Protein AF-0000000077568197 (afdb_homodimer)

Secondary structure (DSSP, 8-state):
--GGGGHHHHHHHHHHHTS---HHHHHHHHHHHHHHHHHHHHSSSHHHHHHHHHHHHHHSS---HHHHHHHHHHS--HHHHHHHHHHHHHHHHHHHT-HHHHHHTHHHHHHHHT---HHHHHHHHHHHHHHHHHHHHHHHHHHHHH-HHHHHHHHHHHHHHHHHHHHHHHHHHHTT-S-HHHHHHHHHHHHHHHHHHHHHTHHHHHHHHHHHHS-HHHHHHHHHHHHHHHHHHHHHHHHHHHHHHHHHHHHHHHHHHHHHHHHHHHHHHHHPPP-TT--HHHHHHHHHSGGGTHHHHHHHHHHHHHHHHHHHHHHHHHHHHHHHHTT-/--GGGGHHHHHHHHHHHTS---HHHHHHHHHHHHHHHHHHHHSSSHHHHHHHHHHHHHHSS---HHHHHHHHHHS--HHHHHHHHHHHHHHHHHHHT-HHHHHHTHHHHHHHHT---HHHHHHHHHHHHHHHHHHHHHHHHHHHHH-HHHHHHHHHHHHHHHHHHHHHHHHHHHTT-S-HHHHHHHHHHHHHHHHHHHHHTHHHHHHHHHHHHS-HHHHHHHHHHHHHHHHHHHHHHHHHHHHHHHHHHHHHHHHHHHHHHHHHHHHHHHHPPP-TT--HHHHHHHHHSGGGTHHHHHHHHHHHHHHHHHHHHHHHHHHHHHHHHHT-

Nearest PDB structures (foldseek):
  4zw9-assembly1_A  TM=7.175E-01  e=3.175E-10  Homo sapiens
  7spt-assembly1_A  TM=7.186E-01  e=6.333E-10  Homo sapiens
  9g11-assembly1_A  TM=7.129E-01  e=9.050E-08  Arabidopsis thaliana
  8y66-assembly1_A  TM=7.240E-01  e=1.455E-07  Homo sapiens
  7sp5-assembly1_A  TM=7.700E-01  e=1.350E-05  Serendipita indica

pLDDT: mean 72.35, std 22.43, range [25.39, 97.31]

Organism: Vanilla planifolia (NCBI:txid51239)

Solvent-accessible surface area (backbone atoms only — not comparable to full-atom values): 32296 Å² total; per-residue (Å²): 131,79,67,71,73,51,49,64,58,49,50,54,52,52,54,54,67,63,52,67,74,62,61,57,60,58,45,52,56,47,46,51,51,46,49,47,49,51,42,45,65,70,36,89,46,73,66,56,34,49,47,46,42,42,39,36,38,55,63,52,46,43,60,44,64,66,59,49,36,51,50,41,66,75,57,46,51,73,34,51,42,51,43,44,50,35,39,38,46,46,29,34,47,48,31,58,38,39,53,66,54,55,64,62,42,33,48,58,51,42,41,72,42,62,57,78,51,66,66,59,43,49,52,53,37,31,47,37,19,48,36,28,37,53,26,37,58,50,20,67,62,40,44,82,70,68,25,52,46,61,33,37,49,51,9,28,50,41,26,19,54,18,27,39,49,28,16,50,39,43,44,34,41,76,67,66,75,45,60,57,69,60,33,35,52,49,40,51,49,17,53,32,42,23,38,28,22,29,22,45,5,46,57,54,43,43,54,42,48,33,50,57,59,41,56,79,85,43,24,49,62,51,42,34,51,23,51,47,47,23,50,45,35,39,23,52,47,63,30,39,45,64,60,40,28,72,71,53,32,63,31,44,42,33,39,52,25,15,52,46,21,46,50,43,41,53,46,46,64,63,53,53,70,72,55,66,96,51,51,62,69,56,50,48,45,48,49,55,41,74,52,54,66,45,61,55,43,44,57,48,44,45,47,45,44,43,47,43,42,48,44,42,49,46,45,44,46,50,45,48,53,51,51,59,54,65,75,99,133,79,69,71,73,51,49,65,58,48,49,54,50,51,54,54,69,63,53,66,72,61,61,58,61,58,46,52,54,46,45,51,50,46,50,47,47,49,42,45,67,70,36,89,46,72,67,57,34,50,46,46,41,42,39,36,36,55,62,52,46,41,60,43,63,66,60,49,36,48,50,42,66,74,58,46,52,73,34,51,44,51,44,45,50,34,38,38,45,45,29,33,47,48,32,59,37,38,54,66,54,56,63,62,42,32,48,58,52,41,42,73,43,63,55,80,52,67,66,60,41,49,53,53,37,33,47,37,20,48,37,28,36,54,26,35,58,49,21,67,64,40,44,82,70,69,24,52,46,60,33,36,49,53,9,28,50,41,25,19,52,19,28,39,48,29,16,50,39,43,45,33,41,75,66,66,73,45,60,57,69,60,34,36,52,48,40,51,49,17,53,32,41,24,39,29,23,30,23,4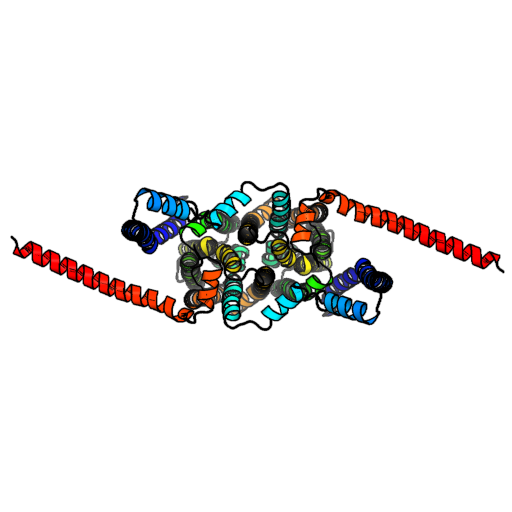6,6,46,56,53,43,42,53,42,49,35,50,57,61,41,54,79,83,43,25,49,61,51,41,35,51,24,52,48,46,23,50,45,35,40,22,51,49,62,29,40,47,63,60,41,27,71,70,54,33,64,31,46,43,32,39,50,26,15,52,46,21,47,50,43,42,53,46,45,64,66,54,52,70,73,55,64,96,52,50,62,68,55,48,47,45,49,48,56,42,74,52,54,67,45,61,56,42,45,56,48,43,45,47,46,43,45,47,43,42,50,44,41,48,46,45,45,47,51,46,49,54,51,50,61,56,65,73,100

Sequence (656 aa):
MLGVGILPSVFVGCALFVIPESPRWLVMQKRVDEARNVLLRVSNSEAEAAERLADIEEATGVSNPEKSVWQELLHPSPSLRRMMITGFGIQCFQQISGIDASVYYSPTIFRGAGIKTDNKILVATVAVGFTKTMFILVAIFLIDRVGRKPLLYVSTIGMTVCLFGLALFLGLLALDLVPSNLGIMMAILAVCGNVAFFSVGLGPVCWVLSSEIFPLRVRAQACAVGALGNRLCSGLIAMSFLSLTKAISVAGTFALFAAIAALSVFFVYSCVPETKGKSLEQIEMIFQSSEWQESAVELGDVEHSVLIENKLSRNHKVISYIGEANHKMLGVGILPSVFVGCALFVIPESPRWLVMQKRVDEARNVLLRVSNSEAEAAERLADIEEATGVSNPEKSVWQELLHPSPSLRRMMITGFGIQCFQQISGIDASVYYSPTIFRGAGIKTDNKILVATVAVGFTKTMFILVAIFLIDRVGRKPLLYVSTIGMTVCLFGLALFLGLLALDLVPSNLGIMMAILAVCGNVAFFSVGLGPVCWVLSSEIFPLRVRAQACAVGALGNRLCSGLIAMSFLSLTKAISVAGTFALFAAIAALSVFFVYSCVPETKGKSLEQIEMIFQSSEWQESAVELGDVEHSVLIENKLSRNHKVISYIGEANHK

Foldseek 3Di:
DVPVVCVVVVVVVVVVVPPPDPCVVVVVVVVLVVVLVVLVVVVPDNVVSVVVCCCCCVVVCPCVLVVVLVVCQVVPDQLVVLLLCLLLVLLLLLQLLCLVVLLPCVLVLLVLLPDDDPVVSVVLSVLLVVLLVVLLVVLVVVCQPPFQLVLQLQLLVQLLVLLLQLLVLSVCSVVVNDDSVVSSVSNSVSSSSNSNSSSNHSPPSSLVQLQQQDDPSNSVVSSVVSVVSNVVSNVVCVVCVVVVCVVQNPSRSSNVSSVSSVVVSVVSLQRPDTRHPHHNVRSSVCSVPPCSVVVSVVVVVVVVVCVVVVVVVVVVVVVVVVVVVVVD/DVPVVCVVVVVVVVVVVPPPDPCVVVVVVVVLVVVLVVLVVVVPDNVVSVVVCCCCCVVVCPCVLVVVLVVCQVVPDQLVVLLLCLLLVLLLLLQLLCLVVLLPCVLVLLVLLPDDDPVVSVVLSVLLVVLLVVLLVVLVVVCQPPFQLVLQLQLLVQLLVLLLQLLVLSVCSVVVNDDSVVSSVSNSVSSSSNSNSSSNHSPPSSLVQLQQQDDPSNSVVSSVVSVVSSVVSNVVCVVCVVVVCVVQNPSRSSNVSSVSSVVVSVVSLQRPDTRHPHHNVRSSVCSVPPCSVVVSVVVVVVVVVCVVVVVVVVVVVVVVVVVVVVVD

InterPro domains:
  IPR003663 Sugar/inositol transporter [PR00171] (94-104)
  IPR003663 Sugar/inositol transporter [PR00171] (188-209)
  IPR003663 Sugar/inositol transporter [PR00171] (211-223)
  IPR005828 Major facilitator, sugar transporter-like [PF00083] (1-287)
  IPR005829 Sugar transporter, conserved site [PS00216] (139-156)
  IPR020846 Major facilitator superfamily domain [PS50850] (1-276)
  IPR036259 MFS transporter superfamily [G3DSA:1.20.1250.20] (1-291)
  IPR036259 MFS transporter superfamily [SSF103473] (4-284)
  IPR050814 Myo-inositol Transporter [PTHR48020] (1-293)

Structure (mmCIF, N/CA/C/O backbone):
data_AF-0000000077568197-model_v1
#
loop_
_entity.id
_entity.type
_entity.pdbx_description
1 polymer 'Major facilitator superfamily (MFS) profile domain-containing protein'
#
loop_
_atom_site.group_PDB
_atom_site.id
_atom_site.type_symbol
_atom_site.label_atom_id
_atom_site.label_alt_id
_atom_site.label_comp_id
_atom_site.label_asym_id
_atom_site.label_entity_id
_atom_site.label_seq_id
_atom_site.pdbx_PDB_ins_code
_atom_site.Cartn_x
_atom_site.Cartn_y
_atom_site.Cartn_z
_atom_site.occupancy
_atom_site.B_iso_or_equiv
_atom_site.auth_seq_id
_atom_site.auth_comp_id
_atom_site.auth_asym_id
_atom_site.auth_atom_id
_atom_site.pdbx_PDB_model_num
ATOM 1 N N . MET A 1 1 ? 19.172 -24.953 12.625 1 25.91 1 MET A N 1
ATOM 2 C CA . MET A 1 1 ? 18.625 -24.531 11.336 1 25.91 1 MET A CA 1
ATOM 3 C C . MET A 1 1 ? 17.922 -23.188 11.453 1 25.91 1 MET A C 1
ATOM 5 O O . MET A 1 1 ? 17.484 -22.625 10.453 1 25.91 1 MET A O 1
ATOM 9 N N . LEU A 1 2 ? 17.516 -22.859 12.719 1 29.73 2 LEU A N 1
ATOM 10 C CA . LEU A 1 2 ? 16.875 -21.734 13.375 1 29.73 2 LEU A CA 1
ATOM 11 C C . LEU A 1 2 ? 17.734 -20.484 13.305 1 29.73 2 LEU A C 1
ATOM 13 O O . LEU A 1 2 ? 17.25 -19.359 13.516 1 29.73 2 LEU A O 1
ATOM 17 N N . GLY A 1 3 ? 19.109 -20.719 13.094 1 31.45 3 GLY A N 1
ATOM 18 C CA . GLY A 1 3 ? 20.125 -19.688 13.266 1 31.45 3 GLY A CA 1
ATOM 19 C C . GLY A 1 3 ? 20.141 -18.672 12.141 1 31.45 3 GLY A C 1
ATOM 20 O O . GLY A 1 3 ? 20.828 -17.656 12.227 1 31.45 3 GLY A O 1
ATOM 21 N N . VAL A 1 4 ? 19.75 -19.141 10.969 1 34.38 4 VAL A N 1
ATOM 22 C CA . VAL A 1 4 ? 19.984 -18.359 9.758 1 34.38 4 VAL A CA 1
ATOM 23 C C . VAL A 1 4 ? 19.062 -17.141 9.758 1 34.38 4 VAL A C 1
ATOM 25 O O . VAL A 1 4 ? 19.188 -16.266 8.898 1 34.38 4 VAL A O 1
ATOM 28 N N . GLY A 1 5 ? 17.969 -17.203 10.508 1 34.5 5 GLY A N 1
ATOM 29 C CA . GLY A 1 5 ? 17.031 -16.109 10.602 1 34.5 5 GLY A CA 1
ATOM 30 C C . GLY A 1 5 ? 17.609 -14.867 11.242 1 34.5 5 GLY A C 1
ATOM 31 O O . GLY A 1 5 ? 16.938 -13.844 11.359 1 34.5 5 GLY A O 1
ATOM 32 N N . ILE A 1 6 ? 18.688 -15.047 12.062 1 35.16 6 ILE A N 1
ATOM 33 C CA . ILE A 1 6 ? 19.312 -14.031 12.898 1 35.16 6 ILE A CA 1
ATOM 34 C C . ILE A 1 6 ? 20.141 -13.086 12.031 1 35.16 6 ILE A C 1
ATOM 36 O O . ILE A 1 6 ? 20.625 -12.055 12.516 1 35.16 6 ILE A O 1
ATOM 40 N N . LEU A 1 7 ? 20.391 -13.438 10.828 1 34.31 7 LEU A N 1
ATOM 41 C CA . LEU A 1 7 ? 21.375 -12.664 10.07 1 34.31 7 LEU A CA 1
ATOM 42 C C . LEU A 1 7 ? 20.812 -11.289 9.711 1 34.31 7 LEU A C 1
ATOM 44 O O . LEU A 1 7 ? 21.516 -10.281 9.867 1 34.31 7 LEU A O 1
ATOM 48 N N . PRO A 1 8 ? 19.641 -11.312 9.242 1 37.66 8 PRO A N 1
ATOM 49 C CA . PRO A 1 8 ? 19.234 -9.969 8.844 1 37.66 8 PRO A CA 1
ATOM 50 C C . PRO A 1 8 ? 19.094 -9.016 10.031 1 37.66 8 PRO A C 1
ATOM 52 O O . PRO A 1 8 ? 19.375 -7.82 9.906 1 37.66 8 PRO A O 1
ATOM 55 N N . SER A 1 9 ? 18.75 -9.469 11.195 1 34.91 9 SER A N 1
ATOM 56 C CA . SER A 1 9 ? 18.703 -8.648 12.398 1 34.91 9 SER A CA 1
ATOM 57 C C . SER A 1 9 ? 20.078 -8.125 12.781 1 34.91 9 SER A C 1
ATOM 59 O O . SER A 1 9 ? 20.203 -7.031 13.32 1 34.91 9 SER A O 1
ATOM 61 N N . VAL A 1 10 ? 21.109 -8.93 12.609 1 37.19 10 VAL A N 1
ATOM 62 C CA . VAL A 1 10 ? 22.453 -8.5 12.961 1 37.19 10 VAL A CA 1
ATOM 63 C C . VAL A 1 10 ? 22.906 -7.379 12.031 1 37.19 10 VAL A C 1
ATOM 65 O O . VAL A 1 10 ? 23.531 -6.414 12.469 1 37.19 10 VAL A O 1
ATOM 68 N N . PHE A 1 11 ? 22.531 -7.449 10.82 1 36.41 11 PHE A N 1
ATOM 69 C CA . PHE A 1 11 ? 22.984 -6.406 9.906 1 36.41 11 PHE A CA 1
ATOM 70 C C . PHE A 1 11 ? 22.266 -5.09 10.195 1 36.41 11 PHE A C 1
ATOM 72 O O . PHE A 1 11 ? 22.875 -4.023 10.141 1 36.41 11 PHE A O 1
ATOM 79 N N . VAL A 1 12 ? 21.062 -5.188 10.422 1 38.22 12 VAL A N 1
ATOM 80 C CA . VAL A 1 12 ? 20.375 -3.945 10.773 1 38.22 12 VAL A CA 1
ATOM 81 C C . VAL A 1 12 ? 20.922 -3.42 12.102 1 38.22 12 VAL A C 1
ATOM 83 O O . VAL A 1 12 ? 21.156 -2.217 12.25 1 38.22 12 VAL A O 1
ATOM 86 N N . GLY A 1 13 ? 21.141 -4.25 13.055 1 38.06 13 GLY A N 1
ATOM 87 C CA . GLY A 1 13 ? 21.812 -3.865 14.281 1 38.06 13 GLY A CA 1
ATOM 88 C C . GLY A 1 13 ? 23.203 -3.301 14.047 1 38.06 13 GLY A C 1
ATOM 89 O O . GLY A 1 13 ? 23.578 -2.289 14.641 1 38.06 13 GLY A O 1
ATOM 90 N N . CYS A 1 14 ? 23.969 -3.883 13.203 1 37.25 14 CYS A N 1
ATOM 91 C CA . CYS A 1 14 ? 25.312 -3.377 12.914 1 37.25 14 CYS A CA 1
ATOM 92 C C . CYS A 1 14 ? 25.25 -2.049 12.172 1 37.25 14 CYS A C 1
ATOM 94 O O . CYS A 1 14 ? 26.047 -1.152 12.422 1 37.25 14 CYS A O 1
ATOM 96 N N . ALA A 1 15 ? 24.375 -1.973 11.258 1 35.84 15 ALA A N 1
ATOM 97 C CA . ALA A 1 15 ? 24.297 -0.711 10.523 1 35.84 15 ALA A CA 1
ATOM 98 C C . ALA A 1 15 ? 23.812 0.418 11.43 1 35.84 15 ALA A C 1
ATOM 100 O O . ALA A 1 15 ? 24.25 1.563 11.289 1 35.84 15 ALA A O 1
ATOM 101 N N . LEU A 1 16 ? 22.922 0.063 12.242 1 36.88 16 LEU A N 1
ATOM 102 C CA . LEU A 1 16 ? 22.469 1.075 13.195 1 36.88 16 LEU A CA 1
ATOM 103 C C . LEU A 1 16 ? 23.594 1.445 14.164 1 36.88 16 LEU A C 1
ATOM 105 O O . LEU A 1 16 ? 23.625 2.557 14.695 1 36.88 16 LEU A O 1
ATOM 109 N N . PHE A 1 17 ? 24.359 0.506 14.547 1 35.69 17 PHE A N 1
ATOM 110 C CA . PHE A 1 17 ? 25.453 0.829 15.453 1 35.69 17 PHE A CA 1
ATOM 111 C C . PHE A 1 17 ? 26.438 1.787 14.789 1 35.69 17 PHE A C 1
ATOM 113 O O . PHE A 1 17 ? 27.25 2.404 15.469 1 35.69 17 PHE A O 1
ATOM 120 N N . VAL A 1 18 ? 26.5 1.737 13.492 1 35.09 18 VAL A N 1
ATOM 121 C CA . VAL A 1 18 ? 27.469 2.645 12.867 1 35.09 18 VAL A CA 1
ATOM 122 C C . VAL A 1 18 ? 26.828 4.027 12.695 1 35.09 18 VAL A C 1
ATOM 124 O O . VAL A 1 18 ? 27.453 4.938 12.148 1 35.09 18 VAL A O 1
ATOM 127 N N . ILE A 1 19 ? 25.562 4.086 12.797 1 34.59 19 ILE A N 1
ATOM 128 C CA . ILE A 1 19 ? 25.062 5.453 12.641 1 34.59 19 ILE A CA 1
ATOM 129 C C . ILE A 1 19 ? 25.484 6.289 13.844 1 34.59 19 ILE A C 1
ATOM 131 O O . ILE A 1 19 ? 25.047 6.039 14.969 1 34.59 19 ILE A O 1
ATOM 135 N N . PRO A 1 20 ? 26.625 6.863 13.812 1 33.5 20 PRO A N 1
ATOM 136 C CA . PRO A 1 20 ? 27.094 7.715 14.906 1 33.5 20 PRO A CA 1
ATOM 137 C C . PRO A 1 20 ? 26.031 8.727 15.352 1 33.5 20 PRO A C 1
ATOM 139 O O . PRO A 1 20 ? 25.156 9.102 14.57 1 33.5 20 PRO A O 1
ATOM 142 N N . GLU A 1 21 ? 25.656 8.609 16.562 1 33.81 21 GLU A N 1
ATOM 143 C CA . GLU A 1 21 ? 24.859 9.648 17.219 1 33.81 21 GLU A CA 1
ATOM 144 C C . GLU A 1 21 ? 25.172 11.023 16.641 1 33.81 21 GLU A C 1
ATOM 146 O O . GLU A 1 21 ? 26.328 11.32 16.328 1 33.81 21 GLU A O 1
ATOM 151 N N . SER A 1 22 ? 24.234 11.555 15.977 1 29.92 22 SER A N 1
ATOM 152 C CA . SER A 1 22 ? 24.453 12.898 15.445 1 29.92 22 SER A CA 1
ATOM 153 C C . SER A 1 22 ? 25.188 13.781 16.438 1 29.92 22 SER A C 1
ATOM 155 O O . SER A 1 22 ? 24.812 13.844 17.625 1 29.92 22 SER A O 1
ATOM 157 N N . PRO A 1 23 ? 26.375 14.062 16.25 1 33.34 23 PRO A N 1
ATOM 158 C CA . PRO A 1 23 ? 27.156 14.93 17.125 1 33.34 23 PRO A CA 1
ATOM 159 C C . PRO A 1 23 ? 26.406 16.188 17.562 1 33.34 23 PRO A C 1
ATOM 161 O O . PRO A 1 23 ? 26.766 16.812 18.562 1 33.34 23 PRO A O 1
ATOM 164 N N . ARG A 1 24 ? 25.406 16.469 16.719 1 33.56 24 ARG A N 1
ATOM 165 C CA . ARG A 1 24 ? 24.766 17.734 17.078 1 33.56 24 ARG A CA 1
ATOM 166 C C . ARG A 1 24 ? 23.984 17.609 18.375 1 33.56 24 ARG A C 1
ATOM 168 O O . ARG A 1 24 ? 23.891 18.562 19.141 1 33.56 24 ARG A O 1
ATOM 175 N N . TRP A 1 25 ? 23.578 16.297 18.625 1 34.03 25 TRP A N 1
ATOM 176 C CA . TRP A 1 25 ? 22.891 16.188 19.906 1 34.03 25 TRP A CA 1
ATOM 177 C C . TRP A 1 25 ? 23.844 16.469 21.062 1 34.03 25 TRP A C 1
ATOM 179 O O . TRP A 1 25 ? 23.484 17.141 22.031 1 34.03 25 TRP A O 1
ATOM 189 N N . LEU A 1 26 ? 25.094 16.078 20.734 1 33.31 26 LEU A N 1
ATOM 190 C CA . LEU A 1 26 ? 26.047 16.344 21.812 1 33.31 26 LEU A CA 1
ATOM 191 C C . LEU A 1 26 ? 26.344 17.844 21.906 1 33.31 26 LEU A C 1
ATOM 193 O O . LEU A 1 26 ? 26.531 18.375 23 1 33.31 26 LEU A O 1
ATOM 197 N N . VAL A 1 27 ? 26.312 18.469 20.75 1 37.25 27 VAL A N 1
ATOM 198 C CA . VAL A 1 27 ? 26.641 19.891 20.797 1 37.25 27 VAL A CA 1
ATOM 199 C C . VAL A 1 27 ? 25.469 20.688 21.328 1 37.25 27 VAL A C 1
ATOM 201 O O . VAL A 1 27 ? 25.656 21.656 22.062 1 37.25 27 VAL A O 1
ATOM 204 N N . MET A 1 28 ? 24.281 20.266 21.062 1 36.09 28 MET A N 1
ATOM 205 C CA . MET A 1 28 ? 23.125 20.984 21.578 1 36.09 28 MET A CA 1
ATOM 206 C C . MET A 1 28 ? 23.047 20.859 23.094 1 36.09 28 MET A C 1
ATOM 208 O O . MET A 1 28 ? 22.641 21.812 23.766 1 36.09 28 MET A O 1
ATOM 212 N N . GLN A 1 29 ? 23.516 19.812 23.531 1 39.41 29 GLN A N 1
ATOM 213 C CA . GLN A 1 29 ? 23.609 19.703 24.984 1 39.41 29 GLN A CA 1
ATOM 214 C C . GLN A 1 29 ? 24.672 20.656 25.531 1 39.41 29 GLN A C 1
ATOM 216 O O . GLN A 1 29 ? 24.469 21.281 26.578 1 39.41 29 GLN A O 1
ATOM 221 N N . LYS A 1 30 ? 25.688 20.781 24.797 1 41.44 30 LYS A N 1
ATOM 222 C CA . LYS A 1 30 ? 26.75 21.656 25.297 1 41.44 30 LYS A CA 1
ATOM 223 C C . LYS A 1 30 ? 26.375 23.125 25.109 1 41.44 30 LYS A C 1
ATOM 225 O O . LYS A 1 30 ? 26.719 23.969 25.938 1 41.44 30 LYS A O 1
ATOM 230 N N . ARG A 1 31 ? 25.703 23.469 24.047 1 40.69 31 ARG A N 1
ATOM 231 C CA . ARG A 1 31 ? 25.344 24.859 23.844 1 40.69 31 ARG A CA 1
ATOM 232 C C . ARG A 1 31 ? 24.234 25.281 24.797 1 40.69 31 ARG A C 1
ATOM 234 O O . ARG A 1 31 ? 24.141 26.453 25.188 1 40.69 31 ARG A O 1
ATOM 241 N N . VAL A 1 32 ? 23.406 24.344 25.188 1 44.75 32 VAL A N 1
ATOM 242 C CA . VAL A 1 32 ? 22.484 24.672 26.266 1 44.75 32 VAL A CA 1
ATOM 243 C C . VAL A 1 32 ? 23.281 25.031 27.531 1 44.75 32 VAL A C 1
ATOM 245 O O . VAL A 1 32 ? 22.938 25.984 28.234 1 44.75 32 VAL A O 1
ATOM 248 N N . ASP A 1 33 ? 24.328 24.297 27.641 1 45.59 33 ASP A N 1
ATOM 249 C CA . ASP A 1 33 ? 25.172 24.609 28.797 1 45.59 33 ASP A CA 1
ATOM 250 C C . ASP A 1 33 ? 25.875 25.953 28.594 1 45.59 33 ASP A C 1
ATOM 252 O O . ASP A 1 33 ? 25.984 26.75 29.531 1 45.59 33 ASP A O 1
ATOM 256 N N . GLU A 1 34 ? 26.281 26.203 27.406 1 47.47 34 GLU A N 1
ATOM 257 C CA . GLU A 1 34 ? 26.953 27.484 27.156 1 47.47 34 GLU A CA 1
ATOM 258 C C . GLU A 1 34 ? 25.953 28.641 27.172 1 47.47 34 GLU A C 1
ATOM 260 O O . GLU A 1 34 ? 26.234 29.719 27.688 1 47.47 34 GLU A O 1
ATOM 265 N N . ALA A 1 35 ? 24.781 28.422 26.516 1 45.44 35 ALA A N 1
ATOM 266 C CA . ALA A 1 35 ? 23.719 29.422 26.594 1 45.44 35 ALA A CA 1
ATOM 267 C C . ALA A 1 35 ? 23.297 29.688 28.031 1 45.44 35 ALA A C 1
ATOM 269 O O . ALA A 1 35 ? 23.016 30.828 28.406 1 45.44 35 ALA A O 1
ATOM 270 N N . ARG A 1 36 ? 23.328 28.562 28.75 1 47.78 36 ARG A N 1
ATOM 271 C CA . ARG A 1 36 ? 23.141 28.703 30.188 1 47.78 36 ARG A CA 1
ATOM 272 C C . ARG A 1 36 ? 24.203 29.609 30.797 1 47.78 36 ARG A C 1
ATOM 274 O O . ARG A 1 36 ? 23.906 30.469 31.641 1 47.78 36 ARG A O 1
ATOM 281 N N . ASN A 1 37 ? 25.359 29.359 30.312 1 48.41 37 ASN A N 1
ATOM 282 C CA . ASN A 1 37 ? 26.469 30.141 30.844 1 48.41 37 ASN A CA 1
ATOM 283 C C . ASN A 1 37 ? 26.375 31.609 30.406 1 48.41 37 ASN A C 1
ATOM 285 O O . ASN A 1 37 ? 26.641 32.5 31.203 1 48.41 37 ASN A O 1
ATOM 289 N N . VAL A 1 38 ? 26.094 31.844 29.203 1 45.81 38 VAL A N 1
ATOM 290 C CA . VAL A 1 38 ? 26 33.219 28.719 1 45.81 38 VAL A CA 1
ATOM 291 C C . VAL A 1 38 ? 24.781 33.906 29.344 1 45.81 38 VAL A C 1
ATOM 293 O O . VAL A 1 38 ? 24.844 35.062 29.719 1 45.81 38 VAL A O 1
ATOM 296 N N . LEU A 1 39 ? 23.688 33.125 29.406 1 44.59 39 LEU A N 1
ATOM 297 C CA . LEU A 1 39 ? 22.516 33.688 30.094 1 44.59 39 LEU A CA 1
ATOM 298 C C . LEU A 1 39 ? 22.828 34 31.547 1 44.59 39 LEU A C 1
ATOM 300 O O . LEU A 1 39 ? 22.359 35 32.094 1 44.59 39 LEU A O 1
ATOM 304 N N . LEU A 1 40 ? 23.609 33.094 32.062 1 46.88 40 LEU A N 1
ATOM 305 C CA . LEU A 1 40 ? 24.047 33.344 33.406 1 46.88 40 LEU A CA 1
ATOM 306 C C . LEU A 1 40 ? 24.906 34.594 33.469 1 46.88 40 LEU A C 1
ATOM 308 O O . LEU A 1 40 ? 24.906 35.312 34.469 1 46.88 40 LEU A O 1
ATOM 312 N N . ARG A 1 41 ? 25.656 34.812 32.5 1 44.56 41 ARG A N 1
ATOM 313 C CA . ARG A 1 41 ? 26.516 36 32.531 1 44.56 41 ARG A CA 1
ATOM 314 C C . ARG A 1 41 ? 25.703 37.281 32.375 1 44.56 41 ARG A C 1
ATOM 316 O O . ARG A 1 41 ? 26.094 38.344 32.844 1 44.56 41 ARG A O 1
ATOM 323 N N . VAL A 1 42 ? 24.797 37.25 31.5 1 43.75 42 VAL A N 1
ATOM 324 C CA . VAL A 1 42 ? 24.078 38.5 31.266 1 43.75 42 VAL A CA 1
ATOM 325 C C . VAL A 1 42 ? 23 38.688 32.344 1 43.75 42 VAL A C 1
ATOM 327 O O . VAL A 1 42 ? 22.469 39.781 32.5 1 43.75 42 VAL A O 1
ATOM 330 N N . SER A 1 43 ? 22.359 37.5 32.75 1 40.78 43 SER A N 1
ATOM 331 C CA . SER A 1 43 ? 21.297 37.688 33.719 1 40.78 43 SER A CA 1
ATOM 332 C C . SER A 1 43 ? 21.891 37.906 35.125 1 40.78 43 SER A C 1
ATOM 334 O O . SER A 1 43 ? 22.938 37.375 35.438 1 40.78 43 SER A O 1
ATOM 336 N N . ASN A 1 44 ? 21.859 39.094 35.656 1 46.59 44 ASN A N 1
ATOM 337 C CA . ASN A 1 44 ? 22.406 39.656 36.906 1 46.59 44 ASN A CA 1
ATOM 338 C C . ASN A 1 44 ? 22.141 38.719 38.094 1 46.59 44 ASN A C 1
ATOM 340 O O . ASN A 1 44 ? 22.672 38.906 39.188 1 46.59 44 ASN A O 1
ATOM 344 N N . SER A 1 45 ? 20.953 38 38.219 1 44.09 45 SER A N 1
ATOM 345 C CA . SER A 1 45 ? 20.719 37.156 39.375 1 44.09 45 SER A CA 1
ATOM 346 C C . SER A 1 45 ? 20.5 35.688 38.938 1 44.09 45 SER A C 1
ATOM 348 O O . SER A 1 45 ? 20 35.406 37.844 1 44.09 45 SER A O 1
ATOM 350 N N . GLU A 1 46 ? 21.328 34.719 39.469 1 49.59 46 GLU A N 1
ATOM 351 C CA . GLU A 1 46 ? 21.312 33.281 39.25 1 49.59 46 GLU A CA 1
ATOM 352 C C . GLU A 1 46 ? 19.875 32.75 39.25 1 49.59 46 GLU A C 1
ATOM 354 O O . GLU A 1 46 ? 19.547 31.828 38.5 1 49.59 46 GLU A O 1
ATOM 359 N N . ALA A 1 47 ? 19.062 33.25 40.125 1 53.69 47 ALA A N 1
ATOM 360 C CA . ALA A 1 47 ? 17.688 32.781 40.312 1 53.69 47 ALA A CA 1
ATOM 361 C C . ALA A 1 47 ? 16.844 33.094 39.094 1 53.69 47 ALA A C 1
ATOM 363 O O . ALA A 1 47 ? 16.047 32.281 38.656 1 53.69 47 ALA A O 1
ATOM 364 N N . GLU A 1 48 ? 17.016 34.219 38.531 1 50.78 48 GLU A N 1
ATOM 365 C CA . GLU A 1 48 ? 16.25 34.625 37.344 1 50.78 48 GLU A CA 1
ATOM 366 C C . GLU A 1 48 ? 16.672 33.844 36.094 1 50.78 48 GLU A C 1
ATOM 368 O O . GLU A 1 48 ? 15.852 33.5 35.25 1 50.78 48 GLU A O 1
ATOM 373 N N . ALA A 1 49 ? 17.953 33.562 36.031 1 49.03 49 ALA A N 1
ATOM 374 C CA . ALA A 1 49 ? 18.438 32.719 34.938 1 49.03 49 ALA A CA 1
ATOM 375 C C . ALA A 1 49 ? 17.875 31.312 35 1 49.03 49 ALA A C 1
ATOM 377 O O . ALA A 1 49 ? 17.484 30.734 34 1 49.03 49 ALA A O 1
ATOM 378 N N . ALA A 1 50 ? 17.844 30.797 36.25 1 52.38 50 ALA A N 1
ATOM 379 C CA . ALA A 1 50 ? 17.25 29.469 36.438 1 52.38 50 ALA A CA 1
ATOM 380 C C . ALA A 1 50 ? 15.75 29.5 36.156 1 52.38 50 ALA A C 1
ATOM 382 O O . ALA A 1 50 ? 15.203 28.547 35.594 1 52.38 50 ALA A O 1
ATOM 383 N N . GLU A 1 51 ? 15.055 30.547 36.562 1 51.25 51 GLU A N 1
ATOM 384 C CA . GLU A 1 51 ? 13.625 30.672 36.281 1 51.25 51 GLU A CA 1
ATOM 385 C C . GLU A 1 51 ? 13.383 30.875 34.781 1 51.25 51 GLU A C 1
ATOM 387 O O . GLU A 1 51 ? 12.461 30.281 34.219 1 51.25 51 GLU A O 1
ATOM 392 N N . ARG A 1 52 ? 14.203 31.672 34.125 1 48.38 52 ARG A N 1
ATOM 393 C CA . ARG A 1 52 ? 14.047 31.844 32.688 1 48.38 52 ARG A CA 1
ATOM 394 C C . ARG A 1 52 ? 14.469 30.594 31.922 1 48.38 52 ARG A C 1
ATOM 396 O O . ARG A 1 52 ? 13.852 30.234 30.922 1 48.38 52 ARG A O 1
ATOM 403 N N . LEU A 1 53 ? 15.539 30 32.5 1 47.59 53 LEU A N 1
ATOM 404 C CA . LEU A 1 53 ? 15.852 28.688 31.922 1 47.59 53 LEU A CA 1
ATOM 405 C C . LEU A 1 53 ? 14.742 27.688 32.219 1 47.59 53 LEU A C 1
ATOM 407 O O . LEU A 1 53 ? 14.383 26.875 31.359 1 47.59 53 LEU A O 1
ATOM 411 N N . ALA A 1 54 ? 14.289 27.672 33.5 1 48.75 54 ALA A N 1
ATOM 412 C CA . ALA A 1 54 ? 13.125 26.859 33.812 1 48.75 54 ALA A CA 1
ATOM 413 C C . ALA A 1 54 ? 11.922 27.297 32.969 1 48.75 54 ALA A C 1
ATOM 415 O O . ALA A 1 54 ? 11.141 26.453 32.5 1 48.75 54 ALA A O 1
ATOM 416 N N . ASP A 1 55 ? 11.703 28.594 32.875 1 45.31 55 ASP A N 1
ATOM 417 C CA . ASP A 1 55 ? 10.656 29.109 32 1 45.31 55 ASP A CA 1
ATOM 418 C C . ASP A 1 55 ? 10.945 28.781 30.531 1 45.31 55 ASP A C 1
ATOM 420 O O . ASP A 1 55 ? 10.031 28.438 29.781 1 45.31 55 ASP A O 1
ATOM 424 N N . ILE A 1 56 ? 12.203 29.094 30.125 1 42.66 56 ILE A N 1
ATOM 425 C CA . ILE A 1 56 ? 12.578 28.641 28.797 1 42.66 56 ILE A CA 1
ATOM 426 C C . ILE A 1 56 ? 12.562 27.125 28.734 1 42.66 56 ILE A C 1
ATOM 428 O O . ILE A 1 56 ? 12.102 26.531 27.75 1 42.66 56 ILE A O 1
ATOM 432 N N . GLU A 1 57 ? 13.281 26.484 29.719 1 43.16 57 GLU A N 1
ATOM 433 C CA . GLU A 1 57 ? 13.117 25.047 29.812 1 43.16 57 GLU A CA 1
ATOM 434 C C . GLU A 1 57 ? 11.656 24.672 30.031 1 43.16 57 GLU A C 1
ATOM 436 O O . GLU A 1 57 ? 11.172 23.672 29.469 1 43.16 57 GLU A O 1
ATOM 441 N N . GLU A 1 58 ? 10.969 25.281 31.031 1 41.97 58 GLU A N 1
ATOM 442 C CA . GLU A 1 58 ? 9.523 25.141 31.141 1 41.97 58 GLU A CA 1
ATOM 443 C C . GLU A 1 58 ? 8.812 25.656 29.906 1 41.97 58 GLU A C 1
ATOM 445 O O . GLU A 1 58 ? 7.824 25.078 29.453 1 41.97 58 GLU A O 1
ATOM 450 N N . ALA A 1 59 ? 9.133 26.922 29.531 1 36.53 59 ALA A N 1
ATOM 451 C CA . ALA A 1 59 ? 8.648 27.453 28.25 1 36.53 59 ALA A CA 1
ATOM 452 C C . ALA A 1 59 ? 9.305 26.719 27.078 1 36.53 59 ALA A C 1
ATOM 454 O O . ALA A 1 59 ? 8.672 26.516 26.047 1 36.53 59 ALA A O 1
ATOM 455 N N . THR A 1 60 ? 10.688 26.578 27.094 1 34.78 60 THR A N 1
ATOM 456 C CA . THR A 1 60 ? 11.375 25.641 26.203 1 34.78 60 THR A CA 1
ATOM 457 C C . THR A 1 60 ? 11.195 24.203 26.688 1 34.78 60 THR A C 1
ATOM 459 O O . THR A 1 60 ? 11.617 23.266 26.016 1 34.78 60 THR A O 1
ATOM 462 N N . GLY A 1 61 ? 11.359 23.844 28.016 1 36 61 GLY A N 1
ATOM 463 C CA . GLY A 1 61 ? 10.617 22.625 28.281 1 36 61 GLY A CA 1
ATOM 464 C C . GLY A 1 61 ? 9.461 22.406 27.328 1 36 61 GLY A C 1
ATOM 465 O O . GLY A 1 61 ? 8.305 22.656 27.672 1 36 61 GLY A O 1
ATOM 466 N N . VAL A 1 62 ? 9.641 23.016 26.422 1 36.84 62 VAL A N 1
ATOM 467 C CA . VAL A 1 62 ? 9.125 22.938 25.062 1 36.84 62 VAL A CA 1
ATOM 468 C C . VAL A 1 62 ? 8.461 21.578 24.844 1 36.84 62 VAL A C 1
ATOM 470 O O . VAL A 1 62 ? 9.125 20.547 24.844 1 36.84 62 VAL A O 1
ATOM 473 N N . SER A 1 63 ? 7.52 21.203 25.547 1 37.53 63 SER A N 1
ATOM 474 C CA . SER A 1 63 ? 6.543 20.172 25.172 1 37.53 63 SER A CA 1
ATOM 475 C C . SER A 1 63 ? 6.703 19.766 23.719 1 37.53 63 SER A C 1
ATOM 477 O O . SER A 1 63 ? 6.5 20.562 22.812 1 37.53 63 SER A O 1
ATOM 479 N N . ASN A 1 64 ? 7.914 19.281 23.516 1 41.66 64 ASN A N 1
ATOM 480 C CA . ASN A 1 64 ? 8.117 18.734 22.172 1 41.66 64 ASN A CA 1
ATOM 481 C C . ASN A 1 64 ? 6.793 18.484 21.469 1 41.66 64 ASN A C 1
ATOM 483 O O . ASN A 1 64 ? 6.012 17.625 21.891 1 41.66 64 ASN A O 1
ATOM 487 N N . PRO A 1 65 ? 6.398 19.672 21.078 1 49.5 65 PRO A N 1
ATOM 488 C CA . PRO A 1 65 ? 5.121 19.547 20.375 1 49.5 65 PRO A CA 1
ATOM 489 C C . PRO A 1 65 ? 4.871 18.141 19.844 1 49.5 65 PRO A C 1
ATOM 491 O O . PRO A 1 65 ? 3.734 17.672 19.859 1 49.5 65 PRO A O 1
ATOM 494 N N . GLU A 1 66 ? 6.051 17.578 19.484 1 55.38 66 GLU A N 1
ATOM 495 C CA . GLU A 1 66 ? 5.832 16.219 18.984 1 55.38 66 GLU A CA 1
ATOM 496 C C . GLU A 1 66 ? 5.469 15.266 20.109 1 55.38 66 GLU A C 1
ATOM 498 O O . GLU A 1 66 ? 4.617 14.391 19.953 1 55.38 66 GLU A O 1
ATOM 503 N N . LYS A 1 67 ? 6.188 15.375 21.359 1 57.72 67 LYS A N 1
ATOM 504 C CA . LYS A 1 67 ? 5.891 14.5 22.5 1 57.72 67 LYS A CA 1
ATOM 505 C C . LYS A 1 67 ? 4.477 14.734 23.016 1 57.72 67 LYS A C 1
ATOM 507 O O . LYS A 1 67 ? 3.777 13.789 23.391 1 57.72 67 LYS A O 1
ATOM 512 N N . SER A 1 68 ? 4.109 15.969 22.922 1 64.19 68 SER A N 1
ATOM 513 C CA . SER A 1 68 ? 2.773 16.312 23.406 1 64.19 68 SER A CA 1
ATOM 514 C C . SER A 1 68 ? 1.697 15.734 22.484 1 64.19 68 SER A C 1
ATOM 516 O O . SER A 1 68 ? 0.683 15.219 22.969 1 64.19 68 SER A O 1
ATOM 518 N N . VAL A 1 69 ? 2.041 15.633 21.297 1 73.75 69 VAL A N 1
ATOM 519 C CA . VAL A 1 69 ? 1.066 15.125 20.344 1 73.75 69 VAL A CA 1
ATOM 520 C C . VAL A 1 69 ? 0.904 13.617 20.516 1 73.75 69 VAL A C 1
ATOM 522 O O . VAL A 1 69 ? -0.214 13.094 20.484 1 73.75 69 VAL A O 1
ATOM 525 N N . TRP A 1 70 ? 2.025 12.977 20.938 1 74.31 70 TRP A N 1
ATOM 526 C CA . TRP A 1 70 ? 1.965 11.531 21.141 1 74.31 70 TRP A CA 1
ATOM 527 C C . TRP A 1 70 ? 1.188 11.188 22.406 1 74.31 70 TRP A C 1
ATOM 529 O O . TRP A 1 70 ? 0.462 10.195 22.438 1 74.31 70 TRP A O 1
ATOM 539 N N . GLN A 1 71 ? 1.369 11.984 23.359 1 76 71 GLN A N 1
ATOM 540 C CA . GLN A 1 71 ? 0.625 11.766 24.594 1 76 71 GLN A CA 1
ATOM 541 C C . GLN A 1 71 ? -0.874 11.953 24.375 1 76 71 GLN A C 1
ATOM 543 O O . GLN A 1 71 ? -1.688 11.234 24.953 1 76 71 GLN A O 1
ATOM 548 N N . GLU A 1 72 ? -1.153 12.844 23.547 1 79.88 72 GLU A N 1
ATOM 549 C CA . GLU A 1 72 ? -2.557 13.07 23.219 1 79.88 72 GLU A CA 1
ATOM 550 C C . GLU A 1 72 ? -3.139 11.891 22.438 1 79.88 72 GLU A C 1
ATOM 552 O O . GLU A 1 72 ? -4.312 11.547 22.594 1 79.88 72 GLU A O 1
ATOM 557 N N . LEU A 1 73 ? -2.316 11.32 21.703 1 80.44 73 LEU A N 1
ATOM 558 C CA . LEU A 1 73 ? -2.77 10.18 20.906 1 80.44 73 LEU A CA 1
ATOM 559 C C . LEU A 1 73 ? -2.908 8.938 21.781 1 80.44 73 LEU A C 1
ATOM 561 O O . LEU A 1 73 ? -3.758 8.086 21.516 1 80.44 73 LEU A O 1
ATOM 565 N N . LEU A 1 74 ? -2.072 8.875 22.812 1 80.44 74 LEU A N 1
ATOM 566 C CA . LEU A 1 74 ? -2.119 7.719 23.688 1 80.44 74 LEU A CA 1
ATOM 567 C C . LEU A 1 74 ? -3.236 7.867 24.719 1 80.44 74 LEU A C 1
ATOM 569 O O . LEU A 1 74 ? -3.76 6.871 25.219 1 80.44 74 LEU A O 1
ATOM 573 N N . HIS A 1 75 ? -3.545 9.055 25.062 1 83.81 75 HIS A N 1
ATOM 574 C CA . HIS A 1 75 ? -4.676 9.359 25.922 1 83.81 75 HIS A CA 1
ATOM 575 C C . HIS A 1 75 ? -5.668 10.289 25.234 1 83.81 75 HIS A C 1
ATOM 577 O O . HIS A 1 75 ? -5.848 11.438 25.641 1 83.81 75 HIS A O 1
ATOM 583 N N . PRO A 1 76 ? -6.332 9.68 24.344 1 82.62 76 PRO A N 1
ATOM 584 C CA . PRO A 1 76 ? -7.18 10.516 23.5 1 82.62 76 PRO A CA 1
ATOM 585 C C . PRO A 1 76 ? -8.484 10.922 24.188 1 82.62 76 PRO A C 1
ATOM 587 O O . PRO A 1 76 ? -8.992 10.188 25.031 1 82.62 76 PRO A O 1
ATOM 590 N N . SER A 1 77 ? -8.891 12.141 23.938 1 85.06 77 SER A N 1
ATOM 591 C CA . SER A 1 77 ? -10.25 12.555 24.281 1 85.06 77 SER A CA 1
ATOM 592 C C . SER A 1 77 ? -11.281 11.688 23.578 1 85.06 77 SER A C 1
ATOM 594 O O . SER A 1 77 ? -10.961 10.977 22.625 1 85.06 77 SER A O 1
ATOM 596 N N . PRO A 1 78 ? -12.453 11.562 24.094 1 86.06 78 PRO A N 1
ATOM 597 C CA . PRO A 1 78 ? -13.477 10.719 23.469 1 86.06 78 PRO A CA 1
ATOM 598 C C . PRO A 1 78 ? -13.68 11.031 22 1 86.06 78 PRO A C 1
ATOM 600 O O . PRO A 1 78 ? -13.883 10.117 21.188 1 86.06 78 PRO A O 1
ATOM 603 N N . SER A 1 79 ? -13.625 12.266 21.656 1 87 79 SER A N 1
ATOM 604 C CA . SER A 1 79 ? -13.781 12.641 20.266 1 87 79 SER A CA 1
ATOM 605 C C . SER A 1 79 ? -12.609 12.148 19.422 1 87 79 SER A C 1
ATOM 607 O O . SER A 1 79 ? -12.805 11.625 18.312 1 87 79 SER A O 1
ATOM 609 N N . LEU A 1 80 ? -11.469 12.305 19.953 1 88.94 80 LEU A N 1
ATOM 610 C CA . LEU A 1 80 ? -10.281 11.859 19.25 1 88.94 80 LEU A CA 1
ATOM 611 C C . LEU A 1 80 ? -10.242 10.344 19.141 1 88.94 80 LEU A C 1
ATOM 613 O O . LEU A 1 80 ? -9.766 9.797 18.141 1 88.94 80 LEU A O 1
ATOM 617 N N . ARG A 1 81 ? -10.75 9.734 20.109 1 90.56 81 ARG A N 1
ATOM 618 C CA . ARG A 1 81 ? -10.82 8.273 20.062 1 90.56 81 ARG A CA 1
ATOM 619 C C . ARG A 1 81 ? -11.719 7.801 18.922 1 90.56 81 ARG A C 1
ATOM 621 O O . ARG A 1 81 ? -11.383 6.848 18.219 1 90.56 81 ARG A O 1
ATOM 628 N N . ARG A 1 82 ? -12.789 8.438 18.797 1 90.31 82 ARG A N 1
ATOM 629 C CA . ARG A 1 82 ? -13.695 8.086 17.703 1 90.31 82 ARG A CA 1
ATOM 630 C C . ARG A 1 82 ? -13.062 8.352 16.344 1 90.31 82 ARG A C 1
ATOM 632 O O . ARG A 1 82 ? -13.25 7.578 15.406 1 90.31 82 ARG A O 1
ATOM 639 N N . MET A 1 83 ? -12.352 9.422 16.297 1 91.62 83 MET A N 1
ATOM 640 C CA . MET A 1 83 ? -11.641 9.742 15.062 1 91.62 83 MET A CA 1
ATOM 641 C C . MET A 1 83 ? -10.578 8.688 14.758 1 91.62 83 MET A C 1
ATOM 643 O O . MET A 1 83 ? -10.414 8.281 13.602 1 91.62 83 MET A O 1
ATOM 647 N N . MET A 1 84 ? -9.953 8.273 15.812 1 92.12 84 MET A N 1
ATOM 648 C CA . MET A 1 84 ? -8.898 7.273 15.633 1 92.12 84 MET A CA 1
ATOM 649 C C . MET A 1 84 ? -9.492 5.93 15.219 1 92.12 84 MET A C 1
ATOM 651 O O . MET A 1 84 ? -8.922 5.234 14.375 1 92.12 84 MET A O 1
ATOM 655 N N . ILE A 1 85 ? -10.562 5.582 15.805 1 92.31 85 ILE A N 1
ATOM 656 C CA . ILE A 1 85 ? -11.227 4.34 15.43 1 92.31 85 ILE A CA 1
ATOM 657 C C . ILE A 1 85 ? -11.633 4.387 13.961 1 92.31 85 ILE A C 1
ATOM 659 O O . ILE A 1 85 ? -11.438 3.414 13.227 1 92.31 85 ILE A O 1
ATOM 663 N N . THR A 1 86 ? -12.102 5.496 13.539 1 92.38 86 THR A N 1
ATOM 664 C CA . THR A 1 86 ? -12.531 5.66 12.156 1 92.38 86 THR A CA 1
ATOM 665 C C . THR A 1 86 ? -11.336 5.641 11.211 1 92.38 86 THR A C 1
ATOM 667 O O . THR A 1 86 ? -11.32 4.902 10.227 1 92.38 86 THR A O 1
ATOM 670 N N . GLY A 1 87 ? -10.344 6.445 11.562 1 90.62 87 GLY A N 1
ATOM 671 C CA . GLY A 1 87 ? -9.172 6.539 10.711 1 90.62 87 GLY A CA 1
ATOM 672 C C . GLY A 1 87 ? -8.383 5.246 10.641 1 90.62 87 GLY A C 1
ATOM 673 O O . GLY A 1 87 ? -8.039 4.777 9.555 1 90.62 87 GLY A O 1
ATOM 674 N N . PHE A 1 88 ? -8.125 4.641 11.734 1 91 88 PHE A N 1
ATOM 675 C CA . PHE A 1 88 ? -7.375 3.396 11.797 1 91 88 PHE A CA 1
ATOM 676 C C . PHE A 1 88 ? -8.219 2.229 11.297 1 91 88 PHE A C 1
ATOM 678 O O . PHE A 1 88 ? -7.707 1.321 10.641 1 91 88 PHE A O 1
ATOM 685 N N . GLY A 1 89 ? -9.406 2.281 11.641 1 93.88 89 GLY A N 1
ATOM 686 C CA . GLY A 1 89 ? -10.305 1.224 11.203 1 93.88 89 GLY A CA 1
ATOM 687 C C . GLY A 1 89 ? -10.406 1.112 9.695 1 93.88 89 GLY A C 1
ATOM 688 O O . GLY A 1 89 ? -10.312 0.015 9.141 1 93.88 89 GLY A O 1
ATOM 689 N N . ILE A 1 90 ? -10.531 2.23 9.07 1 93.12 90 ILE A N 1
ATOM 690 C CA . ILE A 1 90 ? -10.695 2.211 7.617 1 93.12 90 ILE A CA 1
ATOM 691 C C . ILE A 1 90 ? -9.398 1.744 6.961 1 93.12 90 ILE A C 1
ATOM 693 O O . ILE A 1 90 ? -9.422 1.043 5.949 1 93.12 90 ILE A O 1
ATOM 697 N N . GLN A 1 91 ? -8.273 2.141 7.531 1 91.94 91 GLN A N 1
ATOM 698 C CA . GLN A 1 91 ? -6.977 1.712 7.016 1 91.94 91 GLN A CA 1
ATOM 699 C C . GLN A 1 91 ? -6.797 0.204 7.164 1 91.94 91 GLN A C 1
ATOM 701 O O . GLN A 1 91 ? -6.273 -0.455 6.262 1 91.94 91 GLN A O 1
ATOM 706 N N . CYS A 1 92 ? -7.23 -0.316 8.211 1 92.75 92 CYS A N 1
ATOM 707 C CA . CYS A 1 92 ? -7.121 -1.751 8.453 1 92.75 92 CYS A CA 1
ATOM 708 C C . CYS A 1 92 ? -8.039 -2.529 7.516 1 92.75 92 CYS A C 1
ATOM 710 O O . CYS A 1 92 ? -7.617 -3.518 6.91 1 92.75 92 CYS A O 1
ATOM 712 N N . PHE A 1 93 ? -9.227 -2.061 7.391 1 93.81 93 PHE A N 1
ATOM 713 C CA . PHE A 1 93 ? -10.172 -2.748 6.523 1 93.81 93 PHE A CA 1
ATOM 714 C C . PHE A 1 93 ? -9.727 -2.678 5.066 1 93.81 93 PHE A C 1
ATOM 716 O O . PHE A 1 93 ? -9.992 -3.594 4.285 1 93.81 93 PHE A O 1
ATOM 723 N N . GLN A 1 94 ? -9.086 -1.637 4.695 1 92 94 GLN A N 1
ATOM 724 C CA . GLN A 1 94 ? -8.594 -1.486 3.33 1 92 94 GLN A CA 1
ATOM 725 C C . GLN A 1 94 ? -7.629 -2.613 2.967 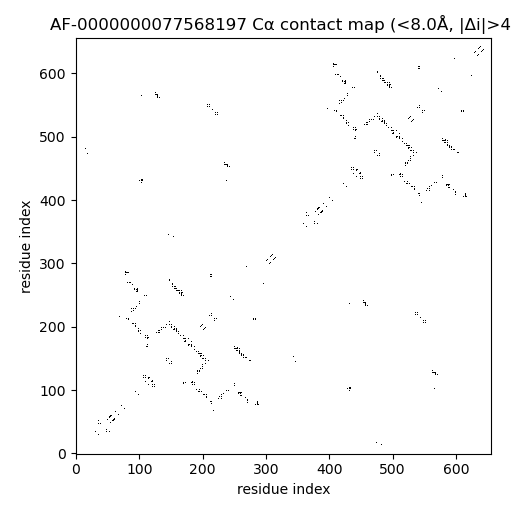1 92 94 GLN A C 1
ATOM 727 O O . GLN A 1 94 ? -7.672 -3.141 1.854 1 92 94 GLN A O 1
ATOM 732 N N . GLN A 1 95 ? -6.859 -3.055 3.873 1 90.56 95 GLN A N 1
ATOM 733 C CA . GLN A 1 95 ? -5.848 -4.062 3.576 1 90.56 95 GLN A CA 1
ATOM 734 C C . GLN A 1 95 ? -6.359 -5.465 3.885 1 90.56 95 GLN A C 1
ATOM 736 O O . GLN A 1 95 ? -6.086 -6.41 3.143 1 90.56 95 GLN A O 1
ATOM 741 N N . ILE A 1 96 ? -7.18 -5.605 4.926 1 92.19 96 ILE A N 1
ATOM 742 C CA . ILE A 1 96 ? -7.582 -6.934 5.375 1 92.19 96 ILE A CA 1
ATOM 743 C C . ILE A 1 96 ? -8.641 -7.5 4.434 1 92.19 96 ILE A C 1
ATOM 745 O O . ILE A 1 96 ? -8.938 -8.695 4.469 1 92.19 96 ILE A O 1
ATOM 749 N N . SER A 1 97 ? -9.141 -6.664 3.57 1 89.12 97 SER A N 1
ATOM 750 C CA . SER A 1 97 ? -10.094 -7.125 2.57 1 89.12 97 SER A CA 1
ATOM 751 C C . SER A 1 97 ? -9.406 -7.973 1.502 1 89.12 97 SER A C 1
ATOM 753 O O . SER A 1 97 ? -10.07 -8.578 0.659 1 89.12 97 SER A O 1
ATOM 755 N N . GLY A 1 98 ? -8.07 -8 1.503 1 87 98 GLY A N 1
ATOM 756 C CA . GLY A 1 98 ? -7.336 -8.914 0.638 1 87 98 GLY A CA 1
ATOM 757 C C . GLY A 1 98 ? -7.156 -8.383 -0.772 1 87 98 GLY A C 1
ATOM 758 O O . GLY A 1 98 ? -7.094 -9.164 -1.729 1 87 98 GLY A O 1
ATOM 759 N N . ILE A 1 99 ? -7.184 -7.082 -0.896 1 88.31 99 ILE A N 1
ATOM 760 C CA . ILE A 1 99 ? -7.109 -6.488 -2.227 1 88.31 99 ILE A CA 1
ATOM 761 C C . ILE A 1 99 ? -5.758 -6.809 -2.859 1 88.31 99 ILE A C 1
ATOM 763 O O . ILE A 1 99 ? -5.688 -7.203 -4.027 1 88.31 99 ILE A O 1
ATOM 767 N N . ASP A 1 100 ? -4.715 -6.742 -2.16 1 84.06 100 ASP A N 1
ATOM 768 C CA . ASP A 1 100 ? -3.389 -7.004 -2.711 1 84.06 100 ASP A CA 1
ATOM 769 C C . ASP A 1 100 ? -3.24 -8.469 -3.109 1 84.06 100 ASP A C 1
ATOM 771 O O . ASP A 1 100 ? -2.678 -8.781 -4.16 1 84.06 100 ASP A O 1
ATOM 775 N N . ALA A 1 101 ? -3.764 -9.281 -2.32 1 84.12 101 ALA A N 1
ATOM 776 C CA . ALA A 1 101 ? -3.734 -10.711 -2.637 1 84.12 101 ALA A CA 1
ATOM 777 C C . ALA A 1 101 ? -4.539 -11.008 -3.9 1 84.12 101 ALA A C 1
ATOM 779 O O . ALA A 1 101 ? -4.113 -11.805 -4.738 1 84.12 101 ALA A O 1
ATOM 780 N N . SER A 1 102 ? -5.684 -10.359 -3.998 1 87.5 102 SER A N 1
ATOM 781 C CA . SER A 1 102 ? -6.547 -10.57 -5.156 1 87.5 102 SER A CA 1
ATOM 782 C C . SER A 1 102 ? -5.855 -10.133 -6.445 1 87.5 102 SER A C 1
ATOM 784 O O . SER A 1 102 ? -6.051 -10.75 -7.496 1 87.5 102 SER A O 1
ATOM 786 N N . VAL A 1 103 ? -5.066 -9.117 -6.348 1 86.31 103 VAL A N 1
ATOM 787 C CA . VAL A 1 103 ? -4.414 -8.578 -7.535 1 86.31 103 VAL A CA 1
ATOM 788 C C . VAL A 1 103 ? -3.172 -9.406 -7.867 1 86.31 103 VAL A C 1
ATOM 790 O O . VAL A 1 103 ? -3.016 -9.883 -8.992 1 86.31 103 VAL A O 1
ATOM 793 N N . TYR A 1 104 ? -2.406 -9.758 -6.922 1 81.94 104 TYR A N 1
ATOM 794 C CA . TYR A 1 104 ? -1.106 -10.367 -7.18 1 81.94 104 TYR A CA 1
ATOM 795 C C . TYR A 1 104 ? -1.234 -11.875 -7.328 1 81.94 104 TYR A C 1
ATOM 797 O O . TYR A 1 104 ? -0.429 -12.508 -8.016 1 81.94 104 TYR A O 1
ATOM 805 N N . TYR A 1 105 ? -2.242 -12.461 -6.766 1 82.12 105 TYR A N 1
ATOM 806 C CA . TYR A 1 105 ? -2.426 -13.898 -6.902 1 82.12 105 TYR A CA 1
ATOM 807 C C . TYR A 1 105 ? -3.553 -14.211 -7.879 1 82.12 105 TYR A C 1
ATOM 809 O O . TYR A 1 105 ? -4.105 -15.32 -7.863 1 82.12 105 TYR A O 1
ATOM 817 N N . SER A 1 106 ? -3.838 -13.266 -8.656 1 86.5 106 SER A N 1
ATOM 818 C CA . SER A 1 106 ? -4.879 -13.477 -9.664 1 86.5 106 SER A CA 1
ATOM 819 C C . SER A 1 106 ? -4.52 -14.617 -10.602 1 86.5 106 SER A C 1
ATOM 821 O O . SER A 1 106 ? -5.383 -15.406 -10.984 1 86.5 106 SER A O 1
ATOM 823 N N . PRO A 1 107 ? -3.238 -14.766 -10.984 1 83.19 107 PRO A N 1
ATOM 824 C CA . PRO A 1 107 ? -2.916 -15.898 -11.844 1 83.19 107 PRO A CA 1
ATOM 825 C C . PRO A 1 107 ? -3.238 -17.25 -11.195 1 83.19 107 PRO A C 1
ATOM 827 O O . PRO A 1 107 ? -3.734 -18.156 -11.867 1 83.19 107 PRO A O 1
ATOM 830 N N . THR A 1 108 ? -2.928 -17.281 -9.938 1 78.25 108 THR A N 1
ATOM 831 C CA . THR A 1 108 ? -3.234 -18.5 -9.195 1 78.25 108 THR A CA 1
ATOM 832 C C . THR A 1 108 ? -4.742 -18.75 -9.148 1 78.25 108 THR A C 1
ATOM 834 O O . THR A 1 108 ? -5.199 -19.875 -9.266 1 78.25 108 THR A O 1
ATOM 837 N N . ILE A 1 109 ? -5.453 -17.719 -8.953 1 83.81 109 ILE A N 1
ATOM 838 C CA . ILE A 1 109 ? -6.906 -17.797 -8.938 1 83.81 109 ILE A CA 1
ATOM 839 C C . ILE A 1 109 ? -7.414 -18.281 -10.289 1 83.81 109 ILE A C 1
ATOM 841 O O . ILE A 1 109 ? -8.266 -19.172 -10.359 1 83.81 109 ILE A O 1
ATOM 845 N N . PHE A 1 110 ? -6.859 -17.797 -11.336 1 88.44 110 PHE A N 1
ATOM 846 C CA . PHE A 1 110 ? -7.316 -18.141 -12.68 1 88.44 110 PHE A CA 1
ATOM 847 C C . PHE A 1 110 ? -6.895 -19.547 -13.062 1 88.44 110 PHE A C 1
ATOM 849 O O . PHE A 1 110 ? -7.633 -20.266 -13.75 1 88.44 110 PHE A O 1
ATOM 856 N N . ARG A 1 111 ? -5.758 -19.906 -12.594 1 83.06 111 ARG A N 1
ATOM 857 C CA . ARG A 1 111 ? -5.352 -21.281 -12.781 1 83.06 111 ARG A CA 1
ATOM 858 C C . ARG A 1 111 ? -6.277 -22.234 -12.039 1 83.06 111 ARG A C 1
ATOM 860 O O . ARG A 1 111 ? -6.629 -23.297 -12.555 1 83.06 111 ARG A O 1
ATOM 867 N N . GLY A 1 112 ? -6.59 -21.828 -10.875 1 78.31 112 GLY A N 1
ATOM 868 C CA . GLY A 1 112 ? -7.527 -22.609 -10.086 1 78.31 112 GLY A CA 1
ATOM 869 C C . GLY A 1 112 ? -8.906 -22.703 -10.719 1 78.31 112 GLY A C 1
ATOM 870 O O . GLY A 1 112 ? -9.633 -23.672 -10.516 1 78.31 112 GLY A O 1
ATOM 871 N N . ALA A 1 113 ? -9.148 -21.672 -11.461 1 81.19 113 ALA A N 1
ATOM 872 C CA . ALA A 1 113 ? -10.445 -21.641 -12.133 1 81.19 113 ALA A CA 1
ATOM 873 C C . ALA A 1 113 ? -10.43 -22.531 -13.375 1 81.19 113 ALA A C 1
ATOM 875 O O . ALA A 1 113 ? -11.492 -22.875 -13.914 1 81.19 113 ALA A O 1
ATOM 876 N N . GLY A 1 114 ? -9.242 -22.875 -13.906 1 81.25 114 GLY A N 1
ATOM 877 C CA . GLY A 1 114 ? -9.203 -23.828 -15 1 81.25 114 GLY A CA 1
ATOM 878 C C . GLY A 1 114 ? -8.469 -23.312 -16.219 1 81.25 114 GLY A C 1
ATOM 879 O O . GLY A 1 114 ? -8.398 -24 -17.25 1 81.25 114 GLY A O 1
ATOM 880 N N . ILE A 1 115 ? -7.988 -22.141 -16.109 1 85.25 115 ILE A N 1
ATOM 881 C CA . ILE A 1 115 ? -7.23 -21.625 -17.25 1 85.25 115 ILE A CA 1
ATOM 882 C C . ILE A 1 115 ? -5.871 -22.312 -17.328 1 85.25 115 ILE A C 1
ATOM 884 O O . ILE A 1 115 ? -5.098 -22.266 -16.359 1 85.25 115 ILE A O 1
ATOM 888 N N . LYS A 1 116 ? -5.59 -22.906 -18.438 1 83 116 LYS A N 1
ATOM 889 C CA . LYS A 1 116 ? -4.391 -23.734 -18.5 1 83 116 LYS A CA 1
ATOM 890 C C . LYS A 1 116 ? -3.303 -23.047 -19.328 1 83 116 LYS A C 1
ATOM 892 O O . LYS A 1 116 ? -2.113 -23.312 -19.141 1 83 116 LYS A O 1
ATOM 897 N N . THR A 1 117 ? -3.715 -22.141 -20.219 1 87.94 117 THR A N 1
ATOM 898 C CA . THR A 1 117 ? -2.709 -21.531 -21.078 1 87.94 117 THR A CA 1
ATOM 899 C C . THR A 1 117 ? -2.104 -20.297 -20.438 1 87.94 117 THR A C 1
ATOM 901 O O . THR A 1 117 ? -2.83 -19.422 -19.953 1 87.94 117 THR A O 1
ATOM 904 N N . ASP A 1 118 ? -0.811 -20.188 -20.453 1 85.5 118 ASP A N 1
ATOM 905 C CA . ASP A 1 118 ? -0.061 -19.094 -19.844 1 85.5 118 ASP A CA 1
ATOM 906 C C . ASP A 1 118 ? -0.421 -17.75 -20.469 1 85.5 118 ASP A C 1
ATOM 908 O O . ASP A 1 118 ? -0.471 -16.734 -19.781 1 85.5 118 ASP A O 1
ATOM 912 N N . ASN A 1 119 ? -0.624 -17.828 -21.656 1 88.62 119 ASN A N 1
ATOM 913 C CA . ASN A 1 119 ? -0.971 -16.578 -22.344 1 88.62 119 ASN A CA 1
ATOM 914 C C . ASN A 1 119 ? -2.318 -16.047 -21.875 1 88.62 119 ASN A C 1
ATOM 916 O O . ASN A 1 119 ? -2.48 -14.836 -21.703 1 88.62 119 ASN A O 1
ATOM 920 N N . LYS A 1 120 ? -3.256 -16.969 -21.688 1 89.62 120 LYS A N 1
ATOM 921 C CA . LYS A 1 120 ? -4.566 -16.547 -21.203 1 89.62 120 LYS A CA 1
ATOM 922 C C . LYS A 1 120 ? -4.492 -16.031 -19.766 1 89.62 120 LYS A C 1
ATOM 924 O O . LYS A 1 120 ? -5.188 -15.086 -19.406 1 89.62 120 LYS A O 1
ATOM 929 N N . ILE A 1 121 ? -3.67 -16.625 -19 1 88.5 121 ILE A N 1
ATOM 930 C CA . ILE A 1 121 ? -3.469 -16.188 -17.625 1 88.5 121 ILE A CA 1
ATOM 931 C C . ILE A 1 121 ? -2.85 -14.797 -17.609 1 88.5 121 ILE A C 1
ATOM 933 O O . ILE A 1 121 ? -3.266 -13.938 -16.828 1 88.5 121 ILE A O 1
ATOM 937 N N . LEU A 1 122 ? -1.894 -14.625 -18.531 1 86.5 122 LEU A N 1
ATOM 938 C CA . LEU A 1 122 ? -1.221 -13.336 -18.609 1 86.5 122 LEU A CA 1
ATOM 939 C C . LEU A 1 122 ? -2.201 -12.234 -19.016 1 86.5 122 LEU A C 1
ATOM 941 O O . LEU A 1 122 ? -2.217 -11.164 -18.406 1 86.5 122 LEU A O 1
ATOM 945 N N . VAL A 1 123 ? -2.994 -12.516 -19.953 1 89.12 123 VAL A N 1
ATOM 946 C CA . VAL A 1 123 ? -3.953 -11.531 -20.438 1 89.12 123 VAL A CA 1
ATOM 947 C C . VAL A 1 123 ? -4.953 -11.188 -19.344 1 89.12 123 VAL A C 1
ATOM 949 O O . VAL A 1 123 ? -5.289 -10.023 -19.141 1 89.12 123 VAL A O 1
ATOM 952 N N . ALA A 1 124 ? -5.395 -12.203 -18.609 1 89.69 124 ALA A N 1
ATOM 953 C CA . ALA A 1 124 ? -6.344 -11.992 -17.531 1 89.69 124 ALA A CA 1
ATOM 954 C C . ALA A 1 124 ? -5.707 -11.18 -16.406 1 89.69 124 ALA A C 1
ATOM 956 O O . ALA A 1 124 ? -6.363 -10.328 -15.797 1 89.69 124 ALA A O 1
ATOM 957 N N . THR A 1 125 ? -4.504 -11.43 -16.172 1 87.12 125 THR A N 1
ATOM 958 C CA . THR A 1 125 ? -3.789 -10.711 -15.117 1 87.12 125 THR A CA 1
ATOM 959 C C . THR A 1 125 ? -3.586 -9.25 -15.5 1 87.12 125 THR A C 1
ATOM 961 O O . THR A 1 125 ? -3.75 -8.352 -14.672 1 87.12 125 THR A O 1
ATOM 964 N N . VAL A 1 126 ? -3.221 -9.008 -16.688 1 87.81 126 VAL A N 1
ATOM 965 C CA . VAL A 1 126 ? -3.043 -7.652 -17.188 1 87.81 126 VAL A CA 1
ATOM 966 C C . VAL A 1 126 ? -4.375 -6.906 -17.141 1 87.81 126 VAL A C 1
ATOM 968 O O . VAL A 1 126 ? -4.414 -5.715 -16.812 1 87.81 126 VAL A O 1
ATOM 971 N N . ALA A 1 127 ? -5.363 -7.66 -17.391 1 90 127 ALA A N 1
ATOM 972 C CA . ALA A 1 127 ? -6.691 -7.055 -17.328 1 90 127 ALA A CA 1
ATOM 973 C C . ALA A 1 127 ? -7.023 -6.586 -15.914 1 90 127 ALA A C 1
ATOM 975 O O . ALA A 1 127 ? -7.625 -5.527 -15.734 1 90 127 ALA A O 1
ATOM 976 N N . VAL A 1 128 ? -6.66 -7.363 -14.969 1 90.94 128 VAL A N 1
ATOM 977 C CA . VAL A 1 128 ? -6.895 -7.012 -13.57 1 90.94 128 VAL A CA 1
ATOM 978 C C . VAL A 1 128 ? -6.129 -5.738 -13.227 1 90.94 128 VAL A C 1
ATOM 980 O O . VAL A 1 128 ? -6.695 -4.801 -12.664 1 90.94 128 VAL A O 1
ATOM 983 N N . GLY A 1 129 ? -4.875 -5.703 -13.617 1 87.38 129 GLY A N 1
ATOM 984 C CA . GLY A 1 129 ? -4.066 -4.52 -13.367 1 87.38 129 GLY A CA 1
ATOM 985 C C . GLY A 1 129 ? -4.566 -3.287 -14.094 1 87.38 129 GLY A C 1
ATOM 986 O O . GLY A 1 129 ? -4.582 -2.189 -13.531 1 87.38 129 GLY A O 1
ATOM 987 N N . PHE A 1 130 ? -4.926 -3.471 -15.266 1 90.38 130 PHE A N 1
ATOM 988 C CA . PHE A 1 130 ? -5.445 -2.373 -16.078 1 90.38 130 PHE A CA 1
ATOM 989 C C . PHE A 1 130 ? -6.727 -1.813 -15.461 1 90.38 130 PHE A C 1
ATOM 991 O O . PHE A 1 130 ? -6.902 -0.596 -15.383 1 90.38 130 PHE A O 1
ATOM 998 N N . THR A 1 131 ? -7.555 -2.74 -15.078 1 91.5 131 THR A N 1
ATOM 999 C CA . THR A 1 131 ? -8.797 -2.322 -14.438 1 91.5 131 THR A CA 1
ATOM 1000 C C . THR A 1 131 ? -8.516 -1.53 -13.164 1 91.5 131 THR A C 1
ATOM 1002 O O . THR A 1 131 ? -9.117 -0.479 -12.938 1 91.5 131 THR A O 1
ATOM 1005 N N . LYS A 1 132 ? -7.652 -2.062 -12.391 1 89.88 132 LYS A N 1
ATOM 1006 C CA . LYS A 1 132 ? -7.277 -1.384 -11.148 1 89.88 132 LYS A CA 1
ATOM 1007 C C . LYS A 1 132 ? -6.793 0.037 -11.43 1 89.88 132 LYS A C 1
ATOM 1009 O O . LYS A 1 132 ? -7.281 0.994 -10.82 1 89.88 132 LYS A O 1
ATOM 1014 N N . THR A 1 133 ? -5.906 0.188 -12.398 1 88.25 133 THR A N 1
ATOM 1015 C CA . THR A 1 133 ? -5.281 1.471 -12.703 1 88.25 133 THR A CA 1
ATOM 1016 C C . THR A 1 133 ? -6.297 2.445 -13.289 1 88.25 133 THR A C 1
ATOM 1018 O O . THR A 1 133 ? -6.348 3.611 -12.898 1 88.25 133 THR A O 1
ATOM 1021 N N . MET A 1 134 ? -7.07 1.979 -14.148 1 90.94 134 MET A N 1
ATOM 1022 C CA . MET A 1 134 ? -8.062 2.818 -14.812 1 90.94 134 MET A CA 1
ATOM 1023 C C . MET A 1 134 ? -9.086 3.346 -13.805 1 90.94 134 MET A C 1
ATOM 1025 O O . MET A 1 134 ? -9.461 4.52 -13.852 1 90.94 134 MET A O 1
ATOM 1029 N N . PHE A 1 135 ? -9.469 2.545 -12.93 1 91.44 135 PHE A N 1
ATOM 1030 C CA . PHE A 1 135 ? -10.523 2.947 -12.008 1 91.44 135 PHE A CA 1
ATOM 1031 C C . PHE A 1 135 ? -9.969 3.828 -10.891 1 91.44 135 PHE A C 1
ATOM 1033 O O . PHE A 1 135 ? -10.711 4.547 -10.227 1 91.44 135 PHE A O 1
ATOM 1040 N N . ILE A 1 136 ? -8.719 3.725 -10.633 1 86.06 136 ILE A N 1
ATOM 1041 C CA . ILE A 1 136 ? -8.102 4.695 -9.734 1 86.06 136 ILE A CA 1
ATOM 1042 C C . ILE A 1 136 ? -8.211 6.094 -10.336 1 86.06 136 ILE A C 1
ATOM 1044 O O . ILE A 1 136 ? -8.523 7.055 -9.625 1 86.06 136 ILE A O 1
ATOM 1048 N N . LEU A 1 137 ? -7.977 6.152 -11.625 1 84.94 137 LEU A N 1
ATOM 1049 C CA . LEU A 1 137 ? -8.07 7.43 -12.32 1 84.94 137 LEU A CA 1
ATOM 1050 C C . LEU A 1 137 ? -9.5 7.961 -12.281 1 84.94 137 LEU A C 1
ATOM 1052 O O . LEU A 1 137 ? -9.711 9.164 -12.117 1 84.94 137 LEU A O 1
ATOM 1056 N N . VAL A 1 138 ? -10.391 7.07 -12.375 1 85.5 138 VAL A N 1
ATOM 1057 C CA . VAL A 1 138 ? -11.797 7.453 -12.297 1 85.5 138 VAL A CA 1
ATOM 1058 C C . VAL A 1 138 ? -12.109 7.98 -10.898 1 85.5 138 VAL A C 1
ATOM 1060 O O . VAL A 1 138 ? -12.867 8.945 -10.742 1 85.5 138 VAL A O 1
ATOM 1063 N N . ALA A 1 139 ? -11.539 7.383 -9.914 1 85.25 139 ALA A N 1
ATOM 1064 C CA . ALA A 1 139 ? -11.781 7.762 -8.523 1 85.25 139 ALA A CA 1
ATOM 1065 C C . ALA A 1 139 ? -11.344 9.203 -8.266 1 85.25 139 ALA A C 1
ATOM 1067 O O . ALA A 1 139 ? -11.969 9.914 -7.473 1 85.25 139 ALA A O 1
ATOM 1068 N N . ILE A 1 140 ? -10.344 9.641 -8.922 1 76.38 140 ILE A N 1
ATOM 1069 C CA . ILE A 1 140 ? -9.812 10.992 -8.727 1 76.38 140 ILE A CA 1
ATOM 1070 C C . ILE A 1 140 ? -10.891 12.016 -9.055 1 76.38 140 ILE A C 1
ATOM 1072 O O . ILE A 1 140 ? -11.039 13.016 -8.352 1 76.38 140 ILE A O 1
ATOM 1076 N N . PHE A 1 141 ? -11.672 11.688 -10.055 1 78.25 141 PHE A N 1
ATOM 1077 C CA . PHE A 1 141 ? -12.703 12.617 -10.484 1 78.25 141 PHE A CA 1
ATOM 1078 C C . PHE A 1 141 ? -13.969 12.453 -9.648 1 78.25 141 PHE A C 1
ATOM 1080 O O . PHE A 1 141 ? -14.703 13.414 -9.422 1 78.25 141 PHE A O 1
ATOM 1087 N N . LEU A 1 142 ? -14.172 11.328 -9.109 1 80.44 142 LEU A N 1
ATOM 1088 C CA . LEU A 1 142 ? -15.422 11.023 -8.422 1 80.44 142 LEU A CA 1
ATOM 1089 C C . LEU A 1 142 ? -15.359 11.461 -6.965 1 80.44 142 LEU A C 1
ATOM 1091 O O . LEU A 1 142 ? -16.391 11.766 -6.359 1 80.44 142 LEU A O 1
ATOM 1095 N N . ILE A 1 143 ? -14.234 11.523 -6.438 1 78.06 143 ILE A N 1
ATOM 1096 C CA . ILE A 1 143 ? -14.078 11.766 -5.008 1 78.06 143 ILE A CA 1
ATOM 1097 C C . ILE A 1 143 ? -14.602 13.156 -4.656 1 78.06 143 ILE A C 1
ATOM 1099 O O . ILE A 1 143 ? -15.281 13.328 -3.639 1 78.06 143 ILE A O 1
ATOM 1103 N N . ASP A 1 144 ? -14.375 14.18 -5.434 1 75 144 ASP A N 1
ATOM 1104 C CA . ASP A 1 144 ? -14.781 15.555 -5.121 1 75 144 ASP A CA 1
ATOM 1105 C C . ASP A 1 144 ? -16.234 15.805 -5.527 1 75 144 ASP A C 1
ATOM 1107 O O . ASP A 1 144 ? -16.859 16.75 -5.055 1 75 144 ASP A O 1
ATOM 1111 N N . ARG A 1 145 ? -16.688 14.891 -6.32 1 76.69 145 ARG A N 1
ATOM 1112 C CA . ARG A 1 145 ? -18.047 15.109 -6.809 1 76.69 145 ARG A CA 1
ATOM 1113 C C . ARG A 1 145 ? -19.062 14.344 -5.965 1 76.69 145 ARG A C 1
ATOM 1115 O O . ARG A 1 145 ? -20.109 14.883 -5.605 1 76.69 145 ARG A O 1
ATOM 1122 N N . VAL A 1 146 ? -18.797 13.188 -5.621 1 83.5 146 VAL A N 1
ATOM 1123 C CA . VAL A 1 146 ? -19.781 12.297 -5.012 1 83.5 146 VAL A CA 1
ATOM 1124 C C . VAL A 1 146 ? -19.641 12.32 -3.494 1 83.5 146 VAL A C 1
ATOM 1126 O O . VAL A 1 146 ? -20.625 12.219 -2.766 1 83.5 146 VAL A O 1
ATOM 1129 N N . GLY A 1 147 ? -18.453 12.57 -3.039 1 84.56 147 GLY A N 1
ATOM 1130 C CA . GLY A 1 147 ? -18.219 12.531 -1.606 1 84.56 147 GLY A CA 1
ATOM 1131 C C . GLY A 1 147 ? -17.484 11.273 -1.163 1 84.56 147 GLY A C 1
ATOM 1132 O O . GLY A 1 147 ? -17.328 10.328 -1.944 1 84.56 147 GLY A O 1
ATOM 1133 N N . ARG A 1 148 ? -17.141 11.289 0.128 1 88.5 148 ARG A N 1
ATOM 1134 C CA . ARG A 1 148 ? -16.328 10.188 0.639 1 88.5 148 ARG A CA 1
ATOM 1135 C C . ARG A 1 148 ? -17.203 9.023 1.081 1 88.5 148 ARG A C 1
ATOM 1137 O O . ARG A 1 148 ? -16.953 7.871 0.711 1 88.5 148 ARG A O 1
ATOM 1144 N N . LYS A 1 149 ? -18.25 9.281 1.796 1 91.06 149 LYS A N 1
ATOM 1145 C CA . LYS A 1 149 ? -19.078 8.227 2.381 1 91.06 149 LYS A CA 1
ATOM 1146 C C . LYS A 1 149 ? -19.797 7.422 1.299 1 91.06 149 LYS A C 1
ATOM 1148 O O . LYS A 1 149 ? -19.734 6.191 1.298 1 91.06 149 LYS A O 1
ATOM 1153 N N . PRO A 1 150 ? -20.438 8.016 0.332 1 90.69 150 PRO A N 1
ATOM 1154 C CA . PRO A 1 150 ? -21.078 7.25 -0.736 1 90.69 150 PRO A CA 1
ATOM 1155 C C . PRO A 1 150 ? -20.094 6.41 -1.539 1 90.69 150 PRO A C 1
ATOM 1157 O O . PRO A 1 150 ? -20.406 5.285 -1.936 1 90.69 150 PRO A O 1
ATOM 1160 N N . LEU A 1 151 ? -19 6.938 -1.827 1 91.75 151 LEU A N 1
ATOM 1161 C CA . LEU A 1 151 ? -18 6.18 -2.572 1 91.75 151 LEU A CA 1
ATOM 1162 C C . LEU A 1 151 ? -17.531 4.961 -1.777 1 91.75 151 LEU A C 1
ATOM 1164 O O . LEU A 1 151 ? -17.297 3.896 -2.35 1 91.75 151 LEU A O 1
ATOM 1168 N N . LEU A 1 152 ? -17.391 5.145 -0.462 1 94.38 152 LEU A N 1
ATOM 1169 C CA . LEU A 1 152 ? -17 4.023 0.381 1 94.38 152 LEU A CA 1
ATOM 1170 C C . LEU A 1 152 ? -18.078 2.945 0.393 1 94.38 152 LEU A C 1
ATOM 1172 O O . LEU A 1 152 ? -17.766 1.751 0.392 1 94.38 152 LEU A O 1
ATOM 1176 N N . TYR A 1 153 ? -19.312 3.391 0.349 1 93.5 153 TYR A N 1
ATOM 1177 C CA . TYR A 1 153 ? -20.406 2.434 0.306 1 93.5 153 TYR A CA 1
ATOM 1178 C C . TYR A 1 153 ? -20.391 1.647 -1 1 93.5 153 TYR A C 1
ATOM 1180 O O . TYR A 1 153 ? -20.5 0.418 -0.993 1 93.5 153 TYR A O 1
ATOM 1188 N N . VAL A 1 154 ? -20.281 2.318 -1.991 1 93.25 154 VAL A N 1
ATOM 1189 C CA . VAL A 1 154 ? -20.25 1.673 -3.299 1 93.25 154 VAL A CA 1
ATOM 1190 C C . VAL A 1 154 ? -19.062 0.708 -3.375 1 93.25 154 VAL A C 1
ATOM 1192 O O . VAL A 1 154 ? -19.203 -0.409 -3.879 1 93.25 154 VAL A O 1
ATOM 1195 N N . SER A 1 155 ? -17.969 1.171 -2.895 1 95.75 155 SER A N 1
ATOM 1196 C CA . SER A 1 155 ? -16.75 0.374 -2.932 1 95.75 155 SER A CA 1
ATOM 1197 C C . SER A 1 155 ? -16.875 -0.884 -2.08 1 95.75 155 SER A C 1
ATOM 1199 O O . SER A 1 155 ? -16.641 -1.994 -2.561 1 95.75 155 SER A O 1
ATOM 1201 N N . THR A 1 156 ? -17.344 -0.738 -0.819 1 96.44 156 THR A N 1
ATOM 1202 C CA . THR A 1 156 ? -17.375 -1.868 0.103 1 96.44 156 THR A CA 1
ATOM 1203 C C . THR A 1 156 ? -18.484 -2.85 -0.281 1 96.44 156 THR A C 1
ATOM 1205 O O . THR A 1 156 ? -18.281 -4.066 -0.217 1 96.44 156 THR A O 1
ATOM 1208 N N . ILE A 1 157 ? -19.594 -2.373 -0.69 1 96.25 157 ILE A N 1
ATOM 1209 C CA . ILE A 1 157 ? -20.688 -3.246 -1.116 1 96.25 157 ILE A CA 1
ATOM 1210 C C . ILE A 1 157 ? -20.297 -3.967 -2.404 1 96.25 157 ILE A C 1
ATOM 1212 O O . ILE A 1 157 ? -20.484 -5.18 -2.527 1 96.25 157 ILE A O 1
ATOM 1216 N N . GLY A 1 158 ? -19.812 -3.172 -3.365 1 96.75 158 GLY A N 1
ATOM 1217 C CA . GLY A 1 158 ? -19.359 -3.779 -4.605 1 96.75 158 GLY A CA 1
ATOM 1218 C C . GLY A 1 158 ? -18.297 -4.848 -4.395 1 96.75 158 GLY A C 1
ATOM 1219 O O . GLY A 1 158 ? -18.359 -5.91 -5.02 1 96.75 158 GLY A O 1
ATOM 1220 N N . MET A 1 159 ? -17.391 -4.605 -3.564 1 96.88 159 MET A N 1
ATOM 1221 C CA . MET A 1 159 ? -16.344 -5.578 -3.256 1 96.88 159 MET A CA 1
ATOM 1222 C C . MET A 1 159 ? -16.938 -6.836 -2.631 1 96.88 159 MET A C 1
ATOM 1224 O O . MET A 1 159 ? -16.516 -7.953 -2.959 1 96.88 159 MET A O 1
ATOM 1228 N N . THR A 1 160 ? -17.875 -6.59 -1.699 1 97.31 160 THR A N 1
ATOM 1229 C CA . THR A 1 160 ? -18.5 -7.727 -1.031 1 97.31 160 THR A CA 1
ATOM 1230 C C . THR A 1 160 ? -19.188 -8.633 -2.045 1 97.31 160 THR A C 1
ATOM 1232 O O . THR A 1 160 ? -19 -9.852 -2.025 1 97.31 160 THR A O 1
ATOM 1235 N N . VAL A 1 161 ? -19.891 -8.07 -2.939 1 97.19 161 VAL A N 1
ATOM 1236 C CA . VAL A 1 161 ? -20.641 -8.82 -3.938 1 97.19 161 VAL A CA 1
ATOM 1237 C C . VAL A 1 161 ? -19.688 -9.547 -4.871 1 97.19 161 VAL A C 1
ATOM 1239 O O . VAL A 1 161 ? -19.859 -10.727 -5.172 1 97.19 161 VAL A O 1
ATOM 1242 N N . CYS A 1 162 ? -18.656 -8.883 -5.281 1 97 162 CYS A N 1
ATOM 1243 C CA . CYS A 1 162 ? -17.688 -9.477 -6.199 1 97 162 CYS A CA 1
ATOM 1244 C C . CYS A 1 162 ? -16.922 -10.602 -5.527 1 97 162 CYS A C 1
ATOM 1246 O O . CYS A 1 162 ? -16.703 -11.656 -6.125 1 97 162 CYS A O 1
ATOM 1248 N N . LEU A 1 163 ? -16.516 -10.367 -4.285 1 96.81 163 LEU A N 1
ATOM 1249 C CA . LEU A 1 163 ? -15.758 -11.391 -3.566 1 96.81 163 LEU A CA 1
ATOM 1250 C C . LEU A 1 163 ? -16.641 -12.602 -3.266 1 96.81 163 LEU A C 1
ATOM 1252 O O . LEU A 1 163 ? -16.172 -13.742 -3.357 1 96.81 163 LEU A O 1
ATOM 1256 N N . PHE A 1 164 ? -17.844 -12.352 -2.922 1 96.5 164 PHE A N 1
ATOM 1257 C CA . PHE A 1 164 ? -18.781 -13.453 -2.695 1 96.5 164 PHE A CA 1
ATOM 1258 C C . PHE A 1 164 ? -19.031 -14.219 -3.988 1 96.5 164 PHE A C 1
ATOM 1260 O O . PHE A 1 164 ? -19.062 -15.453 -3.984 1 96.5 164 PHE A O 1
ATOM 1267 N N . GLY A 1 165 ? -19.25 -13.484 -5.031 1 95.69 165 GLY A N 1
ATOM 1268 C CA . GLY A 1 165 ? -19.406 -14.133 -6.328 1 95.69 165 GLY A CA 1
ATOM 1269 C C . GLY A 1 165 ? -18.203 -14.961 -6.723 1 95.69 165 GLY A C 1
ATOM 1270 O O . GLY A 1 165 ? -18.344 -16.078 -7.23 1 95.69 165 GLY A O 1
ATOM 1271 N N . LEU A 1 166 ? -17.062 -14.414 -6.512 1 94.31 166 LEU A N 1
ATOM 1272 C CA . LEU A 1 166 ? -15.836 -15.133 -6.824 1 94.31 166 LEU A CA 1
ATOM 1273 C C . LEU A 1 166 ? -15.75 -16.438 -6.031 1 94.31 166 LEU A C 1
ATOM 1275 O O . LEU A 1 166 ? -15.461 -17.5 -6.59 1 94.31 166 LEU A O 1
ATOM 1279 N N . ALA A 1 167 ? -15.984 -16.297 -4.73 1 94.25 167 ALA A N 1
ATOM 1280 C CA . ALA A 1 167 ? -15.938 -17.484 -3.867 1 94.25 167 ALA A CA 1
ATOM 1281 C C . ALA A 1 167 ? -16.953 -18.531 -4.32 1 94.25 167 ALA A C 1
ATOM 1283 O O . ALA A 1 167 ? -16.641 -19.719 -4.371 1 94.25 167 ALA A O 1
ATOM 1284 N N . LEU A 1 168 ? -18.094 -18.094 -4.656 1 93.06 168 LEU A N 1
ATOM 1285 C CA . LEU A 1 168 ? -19.172 -18.984 -5.086 1 93.06 168 LEU A CA 1
ATOM 1286 C C . LEU A 1 168 ? -18.797 -19.688 -6.391 1 93.06 168 LEU A C 1
ATOM 1288 O O . LEU A 1 168 ? -18.938 -20.906 -6.508 1 93.06 168 LEU A O 1
ATOM 1292 N N . PHE A 1 169 ? -18.328 -18.969 -7.359 1 91.88 169 PHE A N 1
ATOM 1293 C CA . PHE A 1 169 ? -18.047 -19.531 -8.672 1 91.88 169 PHE A CA 1
ATOM 1294 C C . PHE A 1 169 ? -16.844 -20.453 -8.602 1 91.88 169 PHE A C 1
ATOM 1296 O O . PHE A 1 169 ? -16.797 -21.5 -9.266 1 91.88 169 PHE A O 1
ATOM 1303 N N . LEU A 1 170 ? -15.867 -20.109 -7.828 1 90.81 170 LEU A N 1
ATOM 1304 C CA . LEU A 1 170 ? -14.719 -20.984 -7.652 1 90.81 170 LEU A CA 1
ATOM 1305 C C . LEU A 1 170 ? -15.133 -22.281 -6.953 1 90.81 170 LEU A C 1
ATOM 1307 O O . LEU A 1 170 ? -14.641 -23.359 -7.293 1 90.81 170 LEU A O 1
ATOM 1311 N N . GLY A 1 171 ? -15.992 -22.109 -5.973 1 89.75 171 GLY A N 1
ATOM 1312 C CA . GLY A 1 171 ? -16.516 -23.297 -5.305 1 89.75 171 GLY A CA 1
ATOM 1313 C C . GLY A 1 171 ? -17.312 -24.203 -6.223 1 89.75 171 GLY A C 1
ATOM 1314 O O . GLY A 1 171 ? -17.172 -25.422 -6.184 1 89.75 171 GLY A O 1
ATOM 1315 N N . LEU A 1 172 ? -18.109 -23.594 -7.035 1 89.88 172 LEU A N 1
ATOM 1316 C CA . LEU A 1 172 ? -18.938 -24.344 -7.973 1 89.88 172 LEU A CA 1
ATOM 1317 C C . LEU A 1 172 ? -18.062 -25.016 -9.039 1 89.88 172 LEU A C 1
ATOM 1319 O O . LEU A 1 172 ? -18.375 -26.125 -9.484 1 89.88 172 LEU A O 1
ATOM 1323 N N . LEU A 1 173 ? -17.109 -24.312 -9.469 1 88 173 LEU A N 1
ATOM 1324 C CA . LEU A 1 173 ? -16.188 -24.875 -10.438 1 88 173 LEU A CA 1
ATOM 1325 C C . LEU A 1 173 ? -15.445 -26.078 -9.852 1 88 173 LEU A C 1
ATOM 1327 O O . LEU A 1 173 ? -15.242 -27.078 -10.531 1 88 173 LEU A O 1
ATOM 1331 N N . ALA A 1 174 ? -15.008 -25.938 -8.609 1 83.81 174 ALA A N 1
ATOM 1332 C CA . ALA A 1 174 ? -14.297 -27.016 -7.934 1 83.81 174 ALA A CA 1
ATOM 1333 C C . ALA A 1 174 ? -15.172 -28.266 -7.812 1 83.81 174 ALA A C 1
ATOM 1335 O O . ALA A 1 174 ? -14.664 -29.391 -7.816 1 83.81 174 ALA A O 1
ATOM 1336 N N . LEU A 1 175 ? -16.469 -28.047 -7.785 1 86.5 175 LEU A N 1
ATOM 1337 C CA . LEU A 1 175 ? -17.406 -29.156 -7.656 1 86.5 175 LEU A CA 1
ATOM 1338 C C . LEU A 1 175 ? -17.938 -29.578 -9.023 1 86.5 175 LEU A C 1
ATOM 1340 O O . LEU A 1 175 ? -18.812 -30.438 -9.109 1 86.5 175 LEU A O 1
ATOM 1344 N N . ASP A 1 176 ? -17.453 -29 -10.117 1 85.94 176 ASP A N 1
ATOM 1345 C CA . ASP A 1 176 ? -17.828 -29.297 -11.492 1 85.94 176 ASP A CA 1
ATOM 1346 C C . ASP A 1 176 ? -19.312 -29.062 -11.719 1 85.94 176 ASP A C 1
ATOM 1348 O O . ASP A 1 176 ? -19.984 -29.859 -12.383 1 85.94 176 ASP A O 1
ATOM 1352 N N . LEU A 1 177 ? -19.828 -28.047 -11.125 1 86.69 177 LEU A N 1
ATOM 1353 C CA . LEU A 1 177 ? -21.266 -27.766 -11.227 1 86.69 177 LEU A CA 1
ATOM 1354 C C . LEU A 1 177 ? -21.531 -26.703 -12.289 1 86.69 177 LEU A C 1
ATOM 1356 O O . LEU A 1 177 ? -22.688 -26.5 -12.68 1 86.69 177 LEU A O 1
ATOM 1360 N N . VAL A 1 178 ? -20.5 -26.047 -12.805 1 84.88 178 VAL A N 1
ATOM 1361 C CA . VAL A 1 178 ? -20.609 -25.031 -13.828 1 84.88 178 VAL A CA 1
ATOM 1362 C C . VAL A 1 178 ? -19.594 -25.281 -14.938 1 84.88 178 VAL A C 1
ATOM 1364 O O . VAL A 1 178 ? -18.5 -25.781 -14.672 1 84.88 178 VAL A O 1
ATOM 1367 N N . PRO A 1 179 ? -20.078 -25 -16.203 1 87.5 179 PRO A N 1
ATOM 1368 C CA . PRO A 1 179 ? -19.094 -25.156 -17.281 1 87.5 179 PRO A CA 1
ATOM 1369 C C . PRO A 1 179 ? -17.844 -24.328 -17.062 1 87.5 179 PRO A C 1
ATOM 1371 O O . PRO A 1 179 ? -17.906 -23.219 -16.516 1 87.5 179 PRO A O 1
ATOM 1374 N N . SER A 1 180 ? -16.766 -24.875 -17.422 1 84.44 180 SER A N 1
ATOM 1375 C CA . SER A 1 180 ? -15.453 -24.297 -17.188 1 84.44 180 SER A CA 1
ATOM 1376 C C . SER A 1 180 ? -15.352 -22.891 -17.781 1 84.44 180 SER A C 1
ATOM 1378 O O . SER A 1 180 ? -14.828 -21.984 -17.141 1 84.44 180 SER A O 1
ATOM 1380 N N . ASN A 1 181 ? -15.93 -22.75 -18.938 1 85.94 181 ASN A N 1
ATOM 1381 C CA . ASN A 1 181 ? -15.82 -21.469 -19.625 1 85.94 181 ASN A CA 1
ATOM 1382 C C . ASN A 1 181 ? -16.578 -20.375 -18.875 1 85.94 181 ASN A C 1
ATOM 1384 O O . ASN A 1 181 ? -16.078 -19.266 -18.719 1 85.94 181 ASN A O 1
ATOM 1388 N N . LEU A 1 182 ? -17.75 -20.734 -18.422 1 86.25 182 LEU A N 1
ATOM 1389 C CA . LEU A 1 182 ? -18.562 -19.766 -17.688 1 86.25 182 LEU A CA 1
ATOM 1390 C C . LEU A 1 182 ? -17.922 -19.453 -16.328 1 86.25 182 LEU A C 1
ATOM 1392 O O . LEU A 1 182 ? -17.922 -18.297 -15.906 1 86.25 182 LEU A O 1
ATOM 1396 N N . GLY A 1 183 ? -17.453 -20.453 -15.742 1 85.12 183 GLY A N 1
ATOM 1397 C CA . GLY A 1 183 ? -16.797 -20.266 -14.453 1 85.12 183 GLY A CA 1
ATOM 1398 C C . GLY A 1 183 ? -15.586 -19.375 -14.516 1 85.12 183 GLY A C 1
ATOM 1399 O O . GLY A 1 183 ? -15.398 -18.5 -13.664 1 85.12 183 GLY A O 1
ATOM 1400 N N . ILE A 1 184 ? -14.852 -19.578 -15.594 1 87.44 184 ILE A N 1
ATOM 1401 C CA . ILE A 1 184 ? -13.633 -18.797 -15.781 1 87.44 184 ILE A CA 1
ATOM 1402 C C . ILE A 1 184 ? -13.984 -17.344 -16.047 1 87.44 184 ILE A C 1
ATOM 1404 O O . ILE A 1 184 ? -13.391 -16.438 -15.445 1 87.44 184 ILE A O 1
ATOM 1408 N N . MET A 1 185 ? -14.906 -17.141 -16.859 1 90.5 185 MET A N 1
ATOM 1409 C CA . MET A 1 185 ? -15.32 -15.781 -17.203 1 90.5 185 MET A CA 1
ATOM 1410 C C . MET A 1 185 ? -15.859 -15.055 -15.977 1 90.5 185 MET A C 1
ATOM 1412 O O . MET A 1 185 ? -15.547 -13.883 -15.758 1 90.5 185 MET A O 1
ATOM 1416 N N . MET A 1 186 ? -16.594 -15.75 -15.234 1 92 186 MET A N 1
ATOM 1417 C CA . MET A 1 186 ? -17.188 -15.141 -14.047 1 92 186 MET A CA 1
ATOM 1418 C C . MET A 1 186 ? -16.125 -14.844 -13 1 92 186 MET A C 1
ATOM 1420 O O . MET A 1 186 ? -16.219 -13.852 -12.281 1 92 186 MET A O 1
ATOM 1424 N N . ALA A 1 187 ? -15.172 -15.711 -12.906 1 91.19 187 ALA A N 1
ATOM 1425 C CA . ALA A 1 187 ? -14.07 -15.477 -11.977 1 91.19 187 ALA A CA 1
ATOM 1426 C C . ALA A 1 187 ? -13.281 -14.227 -12.359 1 91.19 187 ALA A C 1
ATOM 1428 O O . ALA A 1 187 ? -12.961 -13.398 -11.5 1 91.19 187 ALA A O 1
ATOM 1429 N N . ILE A 1 188 ? -13.039 -14.094 -13.633 1 92.44 188 ILE A N 1
ATOM 1430 C CA . ILE A 1 188 ? -12.297 -12.93 -14.117 1 92.44 188 ILE A CA 1
ATOM 1431 C C . ILE A 1 188 ? -13.102 -11.656 -13.852 1 92.44 188 ILE A C 1
ATOM 1433 O O . ILE A 1 188 ? -12.562 -10.664 -13.367 1 92.44 188 ILE A O 1
ATOM 1437 N N . LEU A 1 189 ? -14.328 -11.758 -14.086 1 94.12 189 LEU A N 1
ATOM 1438 C CA . LEU A 1 189 ? -15.195 -10.609 -13.891 1 94.12 189 LEU A CA 1
ATOM 1439 C C . LEU A 1 189 ? -15.289 -10.242 -12.414 1 94.12 189 LEU A C 1
ATOM 1441 O O . LEU A 1 189 ? -15.32 -9.062 -12.062 1 94.12 189 LEU A O 1
ATOM 1445 N N . ALA A 1 190 ? -15.328 -11.227 -11.617 1 95.19 190 ALA A N 1
ATOM 1446 C CA . ALA A 1 190 ? -15.422 -10.992 -10.18 1 95.19 190 ALA A CA 1
ATOM 1447 C C . ALA A 1 190 ? -14.141 -10.344 -9.648 1 95.19 190 ALA A C 1
ATOM 1449 O O . ALA A 1 190 ? -14.203 -9.414 -8.836 1 95.19 190 ALA A O 1
ATOM 1450 N N . VAL A 1 191 ? -13.023 -10.852 -10.125 1 94.44 191 VAL A N 1
ATOM 1451 C CA . VAL A 1 191 ? -11.758 -10.281 -9.688 1 94.44 191 VAL A CA 1
ATOM 1452 C C . VAL A 1 191 ? -11.625 -8.844 -10.203 1 94.44 191 VAL A C 1
ATOM 1454 O O . VAL A 1 191 ? -11.281 -7.938 -9.445 1 94.44 191 VAL A O 1
ATOM 1457 N N . CYS A 1 192 ? -11.938 -8.609 -11.438 1 95 192 CYS A N 1
ATOM 1458 C CA . CYS A 1 192 ? -11.883 -7.27 -12.016 1 95 192 CYS A CA 1
ATOM 1459 C C . CYS A 1 192 ? -12.875 -6.336 -11.328 1 95 192 CYS A C 1
ATOM 1461 O O . CYS A 1 192 ? -12.555 -5.176 -11.055 1 95 192 CYS A O 1
ATOM 1463 N N . GLY A 1 193 ? -14.008 -6.898 -11.102 1 95.88 193 GLY A N 1
ATOM 1464 C CA . GLY A 1 193 ? -14.992 -6.105 -10.383 1 95.88 193 GLY A CA 1
ATOM 1465 C C . GLY A 1 193 ? -14.531 -5.719 -8.984 1 95.88 193 GLY A C 1
ATOM 1466 O O . GLY A 1 193 ? -14.711 -4.57 -8.57 1 95.88 193 GLY A O 1
ATOM 1467 N N . ASN A 1 194 ? -14.008 -6.629 -8.281 1 96.31 194 ASN A N 1
ATOM 1468 C CA . ASN A 1 194 ? -13.5 -6.375 -6.941 1 96.31 194 ASN A CA 1
ATOM 1469 C C . ASN A 1 194 ? -12.461 -5.258 -6.934 1 96.31 194 ASN A C 1
ATOM 1471 O O . ASN A 1 194 ? -12.539 -4.328 -6.133 1 96.31 194 ASN A O 1
ATOM 1475 N N . VAL A 1 195 ? -11.555 -5.359 -7.879 1 94.31 195 VAL A N 1
ATOM 1476 C CA . VAL A 1 195 ? -10.469 -4.383 -7.934 1 94.31 195 VAL A CA 1
ATOM 1477 C C . VAL A 1 195 ? -11.016 -3.033 -8.398 1 94.31 195 VAL A C 1
ATOM 1479 O O . VAL A 1 195 ? -10.562 -1.981 -7.945 1 94.31 195 VAL A O 1
ATOM 1482 N N . ALA A 1 196 ? -11.938 -3.068 -9.266 1 94.75 196 ALA A N 1
ATOM 1483 C CA . ALA A 1 196 ? -12.562 -1.836 -9.742 1 94.75 196 ALA A CA 1
ATOM 1484 C C . ALA A 1 196 ? -13.281 -1.106 -8.609 1 94.75 196 ALA A C 1
ATOM 1486 O O . ALA A 1 196 ? -13.086 0.096 -8.422 1 94.75 196 ALA A O 1
ATOM 1487 N N . PHE A 1 197 ? -14.016 -1.862 -7.895 1 95.88 197 PHE A N 1
ATOM 1488 C CA . PHE A 1 197 ? -14.766 -1.264 -6.793 1 95.88 197 PHE A CA 1
ATOM 1489 C C . PHE A 1 197 ? -13.82 -0.785 -5.695 1 95.88 197 PHE A C 1
ATOM 1491 O O . PHE A 1 197 ? -14.055 0.257 -5.082 1 95.88 197 PHE A O 1
ATOM 1498 N N . PHE A 1 198 ? -12.875 -1.521 -5.469 1 95.19 198 PHE A N 1
ATOM 1499 C CA . PHE A 1 198 ? -11.875 -1.093 -4.5 1 95.19 198 PHE A CA 1
ATOM 1500 C C . PHE A 1 198 ? -11.227 0.217 -4.93 1 95.19 198 PHE A C 1
ATOM 1502 O O . PHE A 1 198 ? -11.07 1.137 -4.125 1 95.19 198 PHE A O 1
ATOM 1509 N N . SER A 1 199 ? -10.828 0.314 -6.156 1 92.25 199 SER A N 1
ATOM 1510 C CA . SER A 1 199 ? -10.047 1.433 -6.684 1 92.25 199 SER A CA 1
ATOM 1511 C C . SER A 1 199 ? -10.867 2.719 -6.684 1 92.25 199 SER A C 1
ATOM 1513 O O . SER A 1 199 ? -10.312 3.816 -6.602 1 92.25 199 SER A O 1
ATOM 1515 N N . VAL A 1 200 ? -12.141 2.646 -6.691 1 89.81 200 VAL A N 1
ATOM 1516 C CA . VAL A 1 200 ? -12.977 3.84 -6.785 1 89.81 200 VAL A CA 1
ATOM 1517 C C . VAL A 1 200 ? -13.266 4.383 -5.387 1 89.81 200 VAL A C 1
ATOM 1519 O O . VAL A 1 200 ? -13.57 5.566 -5.227 1 89.81 200 VAL A O 1
ATOM 1522 N N . GLY A 1 201 ? -13.102 3.531 -4.395 1 90.62 201 GLY A N 1
ATOM 1523 C CA . GLY A 1 201 ? -13.516 3.971 -3.07 1 90.62 201 GLY A CA 1
ATOM 1524 C C . GLY A 1 201 ? -12.484 3.686 -1.996 1 90.62 201 GLY A C 1
ATOM 1525 O O . GLY A 1 201 ? -11.641 4.535 -1.696 1 90.62 201 GLY A O 1
ATOM 1526 N N . LEU A 1 202 ? -12.469 2.475 -1.493 1 90.81 202 LEU A N 1
ATOM 1527 C CA . LEU A 1 202 ? -11.633 2.092 -0.359 1 90.81 202 LEU A CA 1
ATOM 1528 C C . LEU A 1 202 ? -10.164 2.381 -0.645 1 90.81 202 LEU A C 1
ATOM 1530 O O . LEU A 1 202 ? -9.398 2.699 0.27 1 90.81 202 LEU A O 1
ATOM 1534 N N . GLY A 1 203 ? -9.789 2.307 -1.849 1 89.12 203 GLY A N 1
ATOM 1535 C CA . GLY A 1 203 ? -8.406 2.545 -2.227 1 89.12 203 GLY A CA 1
ATOM 1536 C C . GLY A 1 203 ? -7.957 3.971 -1.979 1 89.12 203 GLY A C 1
ATOM 1537 O O . GLY A 1 203 ? -7.164 4.23 -1.07 1 89.12 203 GLY A O 1
ATOM 1538 N N . PRO A 1 204 ? -8.523 4.941 -2.611 1 85.19 204 PRO A N 1
ATOM 1539 C CA . PRO A 1 204 ? -8.094 6.336 -2.467 1 85.19 204 PRO A CA 1
ATOM 1540 C C . PRO A 1 204 ? -8.789 7.051 -1.311 1 85.19 204 PRO A C 1
ATOM 1542 O O . PRO A 1 204 ? -8.172 7.891 -0.644 1 85.19 204 PRO A O 1
ATOM 1545 N N . VAL A 1 205 ? -9.992 6.711 -1.052 1 87.31 205 VAL A N 1
ATOM 1546 C CA . VAL A 1 205 ? -10.789 7.477 -0.099 1 87.31 205 VAL A CA 1
ATOM 1547 C C . VAL A 1 205 ? -10.258 7.262 1.314 1 87.31 205 VAL A C 1
ATOM 1549 O O . VAL A 1 205 ? -10.336 8.156 2.158 1 87.31 205 VAL A O 1
ATOM 1552 N N . CYS A 1 206 ? -9.703 6.121 1.572 1 88.56 206 CYS A N 1
ATOM 1553 C CA . CYS A 1 206 ? -9.141 5.832 2.889 1 88.56 206 CYS A CA 1
ATOM 1554 C C . CYS A 1 206 ? -8.055 6.836 3.248 1 88.56 206 CYS A C 1
ATOM 1556 O O . CYS A 1 206 ? -7.973 7.289 4.391 1 88.56 206 CYS A O 1
ATOM 1558 N N . TRP A 1 207 ? -7.312 7.242 2.32 1 83 207 TRP A N 1
ATOM 1559 C CA . TRP A 1 207 ? -6.199 8.148 2.564 1 83 207 TRP A CA 1
ATOM 1560 C C . TRP A 1 207 ? -6.684 9.594 2.66 1 83 207 TRP A C 1
ATOM 1562 O O . TRP A 1 207 ? -6.207 10.359 3.5 1 83 207 TRP A O 1
ATOM 1572 N N . VAL A 1 208 ? -7.613 9.891 1.872 1 81.81 208 VAL A N 1
ATOM 1573 C CA . VAL A 1 208 ? -8.18 11.234 1.914 1 81.81 208 VAL A CA 1
ATOM 1574 C C . VAL A 1 208 ? -8.93 11.438 3.227 1 81.81 208 VAL A C 1
ATOM 1576 O O . VAL A 1 208 ? -8.758 12.453 3.898 1 81.81 208 VAL A O 1
ATOM 1579 N N . LEU A 1 209 ? -9.695 10.477 3.543 1 86.81 209 LEU A N 1
ATOM 1580 C CA . LEU A 1 209 ? -10.492 10.555 4.766 1 86.81 209 LEU A CA 1
ATOM 1581 C C . LEU A 1 209 ? -9.594 10.664 5.992 1 86.81 209 LEU A C 1
ATOM 1583 O O . LEU A 1 209 ? -9.867 11.453 6.898 1 86.81 209 LEU A O 1
ATOM 1587 N N . SER A 1 210 ? -8.594 9.93 6.031 1 84.75 210 SER A N 1
ATOM 1588 C CA . SER A 1 210 ? -7.664 9.945 7.156 1 84.75 210 SER A CA 1
ATOM 1589 C C . SER A 1 210 ? -7.02 11.312 7.328 1 84.75 210 SER A C 1
ATOM 1591 O O . SER A 1 210 ? -6.73 11.734 8.453 1 84.75 210 SER A O 1
ATOM 1593 N N . SER A 1 211 ? -6.875 12.039 6.277 1 78.5 211 SER A N 1
ATOM 1594 C CA . SER A 1 211 ? -6.25 13.359 6.352 1 78.5 211 SER A CA 1
ATOM 1595 C C . SER A 1 211 ? -7.266 14.438 6.715 1 78.5 211 SER A C 1
ATOM 1597 O O . SER A 1 211 ? -6.895 15.523 7.164 1 78.5 211 SER A O 1
ATOM 1599 N N . GLU A 1 212 ? -8.5 14.117 6.621 1 80.81 212 GLU A N 1
ATOM 1600 C CA . GLU A 1 212 ? -9.531 15.125 6.836 1 80.81 212 GLU A CA 1
ATOM 1601 C C . GLU A 1 212 ? -10.133 15.016 8.234 1 80.81 212 GLU A C 1
ATOM 1603 O O . GLU A 1 212 ? -10.656 15.992 8.766 1 80.81 212 GLU A O 1
ATOM 1608 N N . ILE A 1 213 ? -10.07 13.922 8.828 1 86.62 213 ILE A N 1
ATOM 1609 C CA . ILE A 1 213 ? -10.852 13.711 10.039 1 86.62 213 ILE A CA 1
ATOM 1610 C C . ILE A 1 213 ? -10.031 14.133 11.258 1 86.62 213 ILE A C 1
ATOM 1612 O O . ILE A 1 213 ? -10.602 14.477 12.305 1 86.62 213 ILE A O 1
ATOM 1616 N N . PHE A 1 214 ? -8.773 14.148 11.172 1 84.81 214 PHE A N 1
ATOM 1617 C CA . PHE A 1 214 ? -7.961 14.461 12.344 1 84.81 214 PHE A CA 1
ATOM 1618 C C . PHE A 1 214 ? -7.695 15.961 12.438 1 84.81 214 PHE A C 1
ATOM 1620 O O . PHE A 1 214 ? -7.504 16.625 11.422 1 84.81 214 PHE A O 1
ATOM 1627 N N . PRO A 1 215 ? -7.77 16.375 13.695 1 79.69 215 PRO A N 1
ATOM 1628 C CA . PRO A 1 215 ? -7.379 17.781 13.859 1 79.69 215 PRO A CA 1
ATOM 1629 C C . PRO A 1 215 ? -5.941 18.047 13.422 1 79.69 215 PRO A C 1
ATOM 1631 O O . PRO A 1 215 ? -5.109 17.141 13.422 1 79.69 215 PRO A O 1
ATOM 1634 N N . LEU A 1 216 ? -5.746 19.203 13.086 1 70.5 216 LEU A N 1
ATOM 1635 C CA . LEU A 1 216 ? -4.465 19.594 12.516 1 70.5 216 LEU A CA 1
ATOM 1636 C C . LEU A 1 216 ? -3.322 19.281 13.477 1 70.5 216 LEU A C 1
ATOM 1638 O O . LEU A 1 216 ? -2.242 18.875 13.047 1 70.5 216 LEU A O 1
ATOM 1642 N N . ARG A 1 217 ? -3.576 19.391 14.719 1 71.88 217 ARG A N 1
ATOM 1643 C CA . ARG A 1 217 ? -2.533 19.25 15.727 1 71.88 217 ARG A CA 1
ATOM 1644 C C . ARG A 1 217 ? -2.023 17.812 15.781 1 71.88 217 ARG A C 1
ATOM 1646 O O . ARG A 1 217 ? -0.837 17.578 16.031 1 71.88 217 ARG A O 1
ATOM 1653 N N . VAL A 1 218 ? -2.906 16.875 15.539 1 78.25 218 VAL A N 1
ATOM 1654 C CA . VAL A 1 218 ? -2.52 15.477 15.695 1 78.25 218 VAL A CA 1
ATOM 1655 C C . VAL A 1 218 ? -2.562 14.766 14.344 1 78.25 218 VAL A C 1
ATOM 1657 O O . VAL A 1 218 ? -2.287 13.57 14.258 1 78.25 218 VAL A O 1
ATOM 1660 N N . ARG A 1 219 ? -2.838 15.453 13.344 1 76.31 219 ARG A N 1
ATOM 1661 C CA . ARG A 1 219 ? -3.121 14.867 12.031 1 76.31 219 ARG A CA 1
ATOM 1662 C C . ARG A 1 219 ? -1.918 14.094 11.508 1 76.31 219 ARG A C 1
ATOM 1664 O O . ARG A 1 219 ? -2.057 12.953 11.047 1 76.31 219 ARG A O 1
ATOM 1671 N N . ALA A 1 220 ? -0.748 14.703 11.531 1 70.12 220 ALA A N 1
ATOM 1672 C CA . ALA A 1 220 ? 0.441 14.07 10.969 1 70.12 220 ALA A CA 1
ATOM 1673 C C . ALA A 1 220 ? 0.74 12.75 11.672 1 70.12 220 ALA A C 1
ATOM 1675 O O . ALA A 1 220 ? 0.962 11.727 11.016 1 70.12 220 ALA A O 1
ATOM 1676 N N . GLN A 1 221 ? 0.734 12.742 12.914 1 74.25 221 GLN A N 1
ATOM 1677 C CA . GLN A 1 221 ? 1.029 11.547 13.703 1 74.25 221 GLN A CA 1
ATOM 1678 C C . GLN A 1 221 ? -0.076 10.508 13.555 1 74.25 221 GLN A C 1
ATOM 1680 O O . GLN A 1 221 ? 0.202 9.312 13.445 1 74.25 221 GLN A O 1
ATOM 1685 N N . ALA A 1 222 ? -1.237 10.969 13.547 1 82.94 222 ALA A N 1
ATOM 1686 C CA . ALA A 1 222 ? -2.365 10.055 13.406 1 82.94 222 ALA A CA 1
ATOM 1687 C C . ALA A 1 222 ? -2.355 9.383 12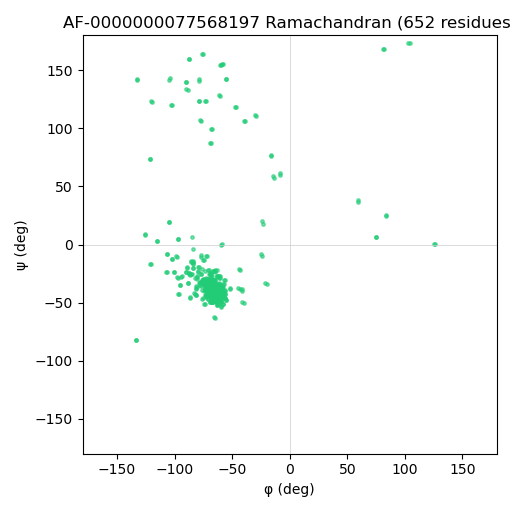.039 1 82.94 222 ALA A C 1
ATOM 1689 O O . ALA A 1 222 ? -2.598 8.172 11.93 1 82.94 222 ALA A O 1
ATOM 1690 N N . CYS A 1 223 ? -2.057 10.117 11 1 80.12 223 CYS A N 1
ATOM 1691 C CA . CYS A 1 223 ? -1.981 9.555 9.656 1 80.12 223 CYS A CA 1
ATOM 1692 C C . CYS A 1 223 ? -0.834 8.562 9.547 1 80.12 223 CYS A C 1
ATOM 1694 O O . CYS A 1 223 ? -0.964 7.531 8.883 1 80.12 223 CYS A O 1
ATOM 1696 N N . ALA A 1 224 ? 0.237 8.93 10.18 1 75.38 224 ALA A N 1
ATOM 1697 C CA . ALA A 1 224 ? 1.382 8.023 10.156 1 75.38 224 ALA A CA 1
ATOM 1698 C C . ALA A 1 224 ? 1.048 6.707 10.852 1 75.38 224 ALA A C 1
ATOM 1700 O O . ALA A 1 224 ? 1.419 5.637 10.367 1 75.38 224 ALA A O 1
ATOM 1701 N N . VAL A 1 225 ? 0.409 6.785 11.938 1 81.69 225 VAL A N 1
ATOM 1702 C CA . VAL A 1 225 ? 0.017 5.586 12.672 1 81.69 225 VAL A CA 1
ATOM 1703 C C . VAL A 1 225 ? -0.975 4.777 11.836 1 81.69 225 VAL A C 1
ATOM 1705 O O . VAL A 1 225 ? -0.915 3.543 11.82 1 81.69 225 VAL A O 1
ATOM 1708 N N . GLY A 1 226 ? -1.854 5.473 11.25 1 85.62 226 GLY A N 1
ATOM 1709 C CA . GLY A 1 226 ? -2.777 4.793 10.352 1 85.62 226 GLY A CA 1
ATOM 1710 C C . GLY A 1 226 ? -2.082 4.074 9.211 1 85.62 226 GLY A C 1
ATOM 1711 O O . GLY A 1 226 ? -2.418 2.93 8.898 1 85.62 226 GLY A O 1
ATOM 1712 N N . ALA A 1 227 ? -1.122 4.738 8.648 1 82.56 227 ALA A N 1
ATOM 1713 C CA . ALA A 1 227 ? -0.361 4.141 7.555 1 82.56 227 ALA A CA 1
ATOM 1714 C C . ALA A 1 227 ? 0.42 2.92 8.031 1 82.56 227 ALA A C 1
ATOM 1716 O O . ALA A 1 227 ? 0.529 1.927 7.305 1 82.56 227 ALA A O 1
ATOM 1717 N N . LEU A 1 228 ? 0.942 3.023 9.211 1 81.31 228 LEU A N 1
ATOM 1718 C CA . LEU A 1 228 ? 1.656 1.895 9.805 1 81.31 228 LEU A CA 1
ATOM 1719 C C . LEU A 1 228 ? 0.718 0.713 10.023 1 81.31 228 LEU A C 1
ATOM 1721 O O . LEU A 1 228 ? 1.09 -0.436 9.773 1 81.31 228 LEU A O 1
ATOM 1725 N N . GLY A 1 229 ? -0.406 1.05 10.57 1 86.25 229 GLY A N 1
ATOM 1726 C CA . GLY A 1 229 ? -1.399 -0.002 10.719 1 86.25 229 GLY A CA 1
ATOM 1727 C C . GLY A 1 229 ? -1.785 -0.656 9.406 1 86.25 229 GLY A C 1
ATOM 1728 O O . GLY A 1 229 ? -1.952 -1.876 9.344 1 86.25 229 GLY A O 1
ATOM 1729 N N . ASN A 1 230 ? -1.901 0.14 8.43 1 89.38 230 ASN A N 1
ATOM 1730 C CA . ASN A 1 230 ? -2.193 -0.341 7.086 1 89.38 230 ASN A CA 1
ATOM 1731 C C . ASN A 1 230 ? -1.121 -1.306 6.59 1 89.38 230 ASN A C 1
ATOM 1733 O O . ASN A 1 230 ? -1.435 -2.395 6.109 1 89.38 230 ASN A O 1
ATOM 1737 N N . ARG A 1 231 ? 0.078 -1.005 6.805 1 82.75 231 ARG A N 1
ATOM 1738 C CA . ARG A 1 231 ? 1.196 -1.813 6.328 1 82.75 231 ARG A CA 1
ATOM 1739 C C . ARG A 1 231 ? 1.316 -3.105 7.129 1 82.75 231 ARG A C 1
ATOM 1741 O O . ARG A 1 231 ? 1.694 -4.145 6.586 1 82.75 231 ARG A O 1
ATOM 1748 N N . LEU A 1 232 ? 1.049 -2.982 8.367 1 86.44 232 LEU A N 1
ATOM 1749 C CA . LEU A 1 232 ? 1.079 -4.176 9.203 1 86.44 232 LEU A CA 1
ATOM 1750 C C . LEU A 1 232 ? 0.006 -5.172 8.766 1 86.44 232 LEU A C 1
ATOM 1752 O O . LEU A 1 232 ? 0.268 -6.371 8.672 1 86.44 232 LEU A O 1
ATOM 1756 N N . CYS A 1 233 ? -1.126 -4.641 8.562 1 90.75 233 CYS A N 1
ATOM 1757 C CA . CYS A 1 233 ? -2.211 -5.488 8.078 1 90.75 233 CYS A CA 1
ATOM 1758 C C . CYS A 1 233 ? -1.864 -6.102 6.727 1 90.75 233 CYS A C 1
ATOM 1760 O O . CYS A 1 233 ? -2.141 -7.281 6.488 1 90.75 233 CYS A O 1
ATOM 1762 N N . SER A 1 234 ? -1.291 -5.289 5.906 1 86 234 SER A N 1
ATOM 1763 C CA . SER A 1 234 ? -0.869 -5.781 4.598 1 86 234 SER A CA 1
ATOM 1764 C C . SER A 1 234 ? 0.154 -6.902 4.73 1 86 234 SER A C 1
ATOM 1766 O O . SER A 1 234 ? 0.088 -7.898 4.008 1 86 234 SER A O 1
ATOM 1768 N N . GLY A 1 235 ? 1.108 -6.734 5.59 1 82.75 235 GLY A N 1
ATOM 1769 C CA . GLY A 1 235 ? 2.092 -7.777 5.836 1 82.75 235 GLY A CA 1
ATOM 1770 C C . GLY A 1 235 ? 1.481 -9.062 6.363 1 82.75 235 GLY A C 1
ATOM 1771 O O . GLY A 1 235 ? 1.866 -10.156 5.941 1 82.75 235 GLY A O 1
ATOM 1772 N N . LEU A 1 236 ? 0.547 -8.938 7.184 1 86.88 236 LEU A N 1
ATOM 1773 C CA . LEU A 1 236 ? -0.112 -10.102 7.766 1 86.88 236 LEU A CA 1
ATOM 1774 C C . LEU A 1 236 ? -0.881 -10.883 6.703 1 86.88 236 LEU A C 1
ATOM 1776 O O . LEU A 1 236 ? -0.852 -12.117 6.688 1 86.88 236 LEU A O 1
ATOM 1780 N N . ILE A 1 237 ? -1.52 -10.164 5.852 1 88.38 237 ILE A N 1
ATOM 1781 C CA . ILE A 1 237 ? -2.277 -10.812 4.785 1 88.38 237 ILE A CA 1
ATOM 1782 C C . ILE A 1 237 ? -1.317 -11.492 3.811 1 88.38 237 ILE A C 1
ATOM 1784 O O . ILE A 1 237 ? -1.554 -12.625 3.391 1 88.38 237 ILE A O 1
ATOM 1788 N N . ALA A 1 238 ? -0.251 -10.836 3.529 1 82.12 238 ALA A N 1
ATOM 1789 C CA . ALA A 1 238 ? 0.721 -11.375 2.584 1 82.12 238 ALA A CA 1
ATOM 1790 C C . ALA A 1 238 ? 1.327 -12.68 3.105 1 82.12 238 ALA A C 1
ATOM 1792 O O . ALA A 1 238 ? 1.534 -13.625 2.344 1 82.12 238 ALA A O 1
ATOM 1793 N N . MET A 1 239 ? 1.539 -12.766 4.402 1 84.12 239 MET A N 1
ATOM 1794 C CA . MET A 1 239 ? 2.199 -13.945 4.961 1 84.12 239 MET A CA 1
ATOM 1795 C C . MET A 1 239 ? 1.197 -15.07 5.195 1 84.12 239 MET A C 1
ATOM 1797 O O . MET A 1 239 ? 1.575 -16.234 5.254 1 84.12 239 MET A O 1
ATOM 1801 N N . SER A 1 240 ? -0.057 -14.742 5.277 1 87.38 240 SER A N 1
ATOM 1802 C CA . SER A 1 240 ? -1.04 -15.758 5.641 1 87.38 240 SER A CA 1
ATOM 1803 C C . SER A 1 240 ? -1.803 -16.25 4.414 1 87.38 240 SER A C 1
ATOM 1805 O O . SER A 1 240 ? -2.461 -17.297 4.469 1 87.38 240 SER A O 1
ATOM 1807 N N . PHE A 1 241 ? -1.717 -15.633 3.328 1 86.56 241 PHE A N 1
ATOM 1808 C CA . PHE A 1 241 ? -2.594 -15.922 2.197 1 86.56 241 PHE A CA 1
ATOM 1809 C C . PHE A 1 241 ? -2.393 -17.344 1.706 1 86.56 241 PHE A C 1
ATOM 1811 O O . PHE A 1 241 ? -3.357 -18.109 1.576 1 86.56 241 PHE A O 1
ATOM 1818 N N . LEU A 1 242 ? -1.191 -17.672 1.477 1 82.44 242 LEU A N 1
ATOM 1819 C CA . LEU A 1 242 ? -0.933 -19 0.911 1 82.44 242 LEU A CA 1
ATOM 1820 C C . LEU A 1 242 ? -1.255 -20.094 1.921 1 82.44 242 LEU A C 1
ATOM 1822 O O . LEU A 1 242 ? -1.813 -21.125 1.559 1 82.44 242 LEU A O 1
ATOM 1826 N N . SER A 1 243 ? -0.882 -19.812 3.184 1 86.44 243 SER A N 1
ATOM 1827 C CA . SER A 1 243 ? -1.226 -20.781 4.227 1 86.44 243 SER A CA 1
ATOM 1828 C C . SER A 1 243 ? -2.736 -20.922 4.359 1 86.44 243 SER A C 1
ATOM 1830 O O . SER A 1 243 ? -3.238 -22.031 4.57 1 86.44 243 SER A O 1
ATOM 1832 N N . LEU A 1 244 ? -3.416 -19.844 4.18 1 89.25 244 LEU A N 1
ATOM 1833 C CA . LEU A 1 244 ? -4.871 -19.875 4.277 1 89.25 244 LEU A CA 1
ATOM 1834 C C . LEU A 1 244 ? -5.484 -20.641 3.105 1 89.25 244 LEU A C 1
ATOM 1836 O O . LEU A 1 244 ? -6.422 -21.406 3.285 1 89.25 244 LEU A O 1
ATOM 1840 N N . THR A 1 245 ? -4.996 -20.438 1.925 1 87.25 245 THR A N 1
ATOM 1841 C CA . THR A 1 245 ? -5.52 -21.109 0.743 1 87.25 245 THR A CA 1
ATOM 1842 C C . THR A 1 245 ? -5.27 -22.609 0.823 1 87.25 245 THR A C 1
ATOM 1844 O O . THR A 1 245 ? -6.066 -23.406 0.318 1 87.25 245 THR A O 1
ATOM 1847 N N . LYS A 1 246 ? -4.152 -22.984 1.401 1 86.38 246 LYS A N 1
ATOM 1848 C CA . LYS A 1 246 ? -3.855 -24.406 1.582 1 86.38 246 LYS A CA 1
ATOM 1849 C C . LYS A 1 246 ? -4.777 -25.031 2.625 1 86.38 246 LYS A C 1
ATOM 1851 O O . LYS A 1 246 ? -5.199 -26.172 2.479 1 86.38 246 LYS A O 1
ATOM 1856 N N . ALA A 1 247 ? -5.16 -24.219 3.592 1 90.31 247 ALA A N 1
ATOM 1857 C CA . ALA A 1 247 ? -5.945 -24.75 4.707 1 90.31 247 ALA A CA 1
ATOM 1858 C C . ALA A 1 247 ? -7.426 -24.812 4.344 1 90.31 247 ALA A C 1
ATOM 1860 O O . ALA A 1 247 ? -8.109 -25.781 4.684 1 90.31 247 ALA A O 1
ATOM 1861 N N . ILE A 1 248 ? -7.969 -23.766 3.662 1 91.5 248 ILE A N 1
ATOM 1862 C CA . ILE A 1 248 ? -9.414 -23.734 3.475 1 91.5 248 ILE A CA 1
ATOM 1863 C C . ILE A 1 248 ? -9.742 -23.594 1.988 1 91.5 248 ILE A C 1
ATOM 1865 O O . ILE A 1 248 ? -10.883 -23.312 1.618 1 91.5 248 ILE A O 1
ATOM 1869 N N . SER A 1 249 ? -8.773 -23.688 1.083 1 88.44 249 SER A N 1
ATOM 1870 C CA . SER A 1 249 ? -8.914 -23.609 -0.367 1 88.44 249 SER A CA 1
ATOM 1871 C C . SER A 1 249 ? -8.977 -22.156 -0.832 1 88.44 249 SER A C 1
ATOM 1873 O O . SER A 1 249 ? -9.086 -21.234 -0.014 1 88.44 249 SER A O 1
ATOM 1875 N N . VAL A 1 250 ? -8.867 -21.938 -2.07 1 88.44 250 VAL A N 1
ATOM 1876 C CA . VAL A 1 250 ? -8.914 -20.609 -2.666 1 88.44 250 VAL A CA 1
ATOM 1877 C C . VAL A 1 250 ? -10.312 -20.016 -2.51 1 88.44 250 VAL A C 1
ATOM 1879 O O . VAL A 1 250 ? -10.469 -18.859 -2.111 1 88.44 250 VAL A O 1
ATOM 1882 N N . ALA A 1 251 ? -11.344 -20.844 -2.785 1 90.81 251 ALA A N 1
ATOM 1883 C CA . ALA A 1 251 ? -12.727 -20.391 -2.65 1 90.81 251 ALA A CA 1
ATOM 1884 C C . ALA A 1 251 ? -13.039 -20 -1.209 1 90.81 251 ALA A C 1
ATOM 1886 O O . ALA A 1 251 ? -13.672 -18.969 -0.964 1 90.81 251 ALA A O 1
ATOM 1887 N N . GLY A 1 252 ? -12.555 -20.797 -0.303 1 92.94 252 GLY A N 1
ATOM 1888 C CA . GLY A 1 252 ? -12.773 -20.5 1.104 1 92.94 252 GLY A CA 1
ATOM 1889 C C . GLY A 1 252 ? -12.102 -19.219 1.557 1 92.94 252 GLY A C 1
ATOM 1890 O O . GLY A 1 252 ? -12.664 -18.469 2.359 1 92.94 252 GLY A O 1
ATOM 1891 N N . THR A 1 253 ? -10.898 -19.016 1.097 1 92.75 253 THR A N 1
ATOM 1892 C CA . THR A 1 253 ? -10.164 -17.812 1.449 1 92.75 253 THR A CA 1
ATOM 1893 C C . THR A 1 253 ? -10.898 -16.562 0.959 1 92.75 253 THR A C 1
ATOM 1895 O O . THR A 1 253 ? -11.023 -15.578 1.694 1 92.75 253 THR A O 1
ATOM 1898 N N . PHE A 1 254 ? -11.414 -16.609 -0.199 1 93.62 254 PHE A N 1
ATOM 1899 C CA . PHE A 1 254 ? -12.086 -15.438 -0.749 1 93.62 254 PHE A CA 1
ATOM 1900 C C . PHE A 1 254 ? -13.477 -15.273 -0.134 1 93.62 254 PHE A C 1
ATOM 1902 O O . PHE A 1 254 ? -14.023 -14.172 -0.108 1 93.62 254 PHE A O 1
ATOM 1909 N N . ALA A 1 255 ? -14.047 -16.375 0.335 1 95.5 255 ALA A N 1
ATOM 1910 C CA . ALA A 1 255 ? -15.266 -16.25 1.136 1 95.5 255 ALA A CA 1
ATOM 1911 C C . ALA A 1 255 ? -14.992 -15.492 2.43 1 95.5 255 ALA A C 1
ATOM 1913 O O . ALA A 1 255 ? -15.812 -14.68 2.865 1 95.5 255 ALA A O 1
ATOM 1914 N N . LEU A 1 256 ? -13.883 -15.812 2.984 1 95.81 256 LEU A N 1
ATOM 1915 C CA . LEU A 1 256 ? -13.477 -15.102 4.191 1 95.81 256 LEU A CA 1
ATOM 1916 C C . LEU A 1 256 ? -13.281 -13.617 3.902 1 95.81 256 LEU A C 1
ATOM 1918 O O . LEU A 1 256 ? -13.734 -12.766 4.672 1 95.81 256 LEU A O 1
ATOM 1922 N N . PHE A 1 257 ? -12.625 -13.305 2.805 1 95.88 257 PHE A N 1
ATOM 1923 C CA . PHE A 1 257 ? -12.43 -11.914 2.416 1 95.88 257 PHE A CA 1
ATOM 1924 C C . PHE A 1 257 ? -13.766 -11.234 2.15 1 95.88 257 PHE A C 1
ATOM 1926 O O . PHE A 1 257 ? -13.938 -10.047 2.438 1 95.88 257 PHE A O 1
ATOM 1933 N N . ALA A 1 258 ? -14.664 -11.992 1.593 1 96.88 258 ALA A N 1
ATOM 1934 C CA . ALA A 1 258 ? -16 -11.453 1.363 1 96.88 258 ALA A CA 1
ATOM 1935 C C . ALA A 1 258 ? -16.672 -11.094 2.682 1 96.88 258 ALA A C 1
ATOM 1937 O O . ALA A 1 258 ? -17.328 -10.047 2.785 1 96.88 258 ALA A O 1
ATOM 1938 N N . ALA A 1 259 ? -16.531 -11.961 3.615 1 97.19 259 ALA A N 1
ATOM 1939 C CA . ALA A 1 259 ? -17.094 -11.695 4.934 1 97.19 259 ALA A CA 1
ATOM 1940 C C . ALA A 1 259 ? -16.484 -10.438 5.551 1 97.19 259 ALA A C 1
ATOM 1942 O O . ALA A 1 259 ? -17.188 -9.625 6.148 1 97.19 259 ALA A O 1
ATOM 1943 N N . ILE A 1 260 ? -15.227 -10.289 5.406 1 96.44 260 ILE A N 1
ATOM 1944 C CA . ILE A 1 260 ? -14.523 -9.125 5.941 1 96.44 260 ILE A CA 1
ATOM 1945 C C . ILE A 1 260 ? -14.984 -7.867 5.207 1 96.44 260 ILE A C 1
ATOM 1947 O O . ILE A 1 260 ? -15.195 -6.82 5.828 1 96.44 260 ILE A O 1
ATOM 1951 N N . ALA A 1 261 ? -15.078 -7.996 3.92 1 96.31 261 ALA A N 1
ATOM 1952 C CA . ALA A 1 261 ? -15.586 -6.871 3.137 1 96.31 261 ALA A CA 1
ATOM 1953 C C . ALA A 1 261 ? -17 -6.484 3.574 1 96.31 261 ALA A C 1
ATOM 1955 O O . ALA A 1 261 ? -17.328 -5.297 3.629 1 96.31 261 ALA A O 1
ATOM 1956 N N . ALA A 1 262 ? -17.797 -7.473 3.92 1 96.94 262 ALA A N 1
ATOM 1957 C CA . ALA A 1 262 ? -19.141 -7.203 4.41 1 96.94 262 ALA A CA 1
ATOM 1958 C C . ALA A 1 262 ? -19.094 -6.465 5.746 1 96.94 262 ALA A C 1
ATOM 1960 O O . ALA A 1 262 ? -19.891 -5.555 5.984 1 96.94 262 ALA A O 1
ATOM 1961 N N . LEU A 1 263 ? -18.203 -6.871 6.555 1 96.75 263 LEU A N 1
ATOM 1962 C CA . LEU A 1 263 ? -18.031 -6.199 7.84 1 96.75 263 LEU A CA 1
ATOM 1963 C C . LEU A 1 263 ? -17.609 -4.75 7.645 1 96.75 263 LEU A C 1
ATOM 1965 O O . LEU A 1 263 ? -17.969 -3.883 8.453 1 96.75 263 LEU A O 1
ATOM 1969 N N . SER A 1 264 ? -16.844 -4.523 6.641 1 95.62 264 SER A N 1
ATOM 1970 C CA . SER A 1 264 ? -16.406 -3.162 6.363 1 95.62 264 SER A CA 1
ATOM 1971 C C . SER A 1 264 ? -17.578 -2.266 5.988 1 95.62 264 SER A C 1
ATOM 1973 O O . SER A 1 264 ? -17.547 -1.062 6.254 1 95.62 264 SER A O 1
ATOM 1975 N N . VAL A 1 265 ? -18.625 -2.852 5.344 1 95.56 265 VAL A N 1
ATOM 1976 C CA . VAL A 1 265 ? -19.828 -2.08 5.027 1 95.56 265 VAL A CA 1
ATOM 1977 C C . VAL A 1 265 ? -20.469 -1.573 6.316 1 95.56 265 VAL A C 1
ATOM 1979 O O . VAL A 1 265 ? -20.844 -0.401 6.41 1 95.56 265 VAL A O 1
ATOM 1982 N N . PHE A 1 266 ? -20.516 -2.469 7.223 1 94.75 266 PHE A N 1
ATOM 1983 C CA . PHE A 1 266 ? -21.094 -2.107 8.516 1 94.75 266 PHE A CA 1
ATOM 1984 C C . PHE A 1 266 ? -20.234 -1.056 9.211 1 94.75 266 PHE A C 1
ATOM 1986 O O . PHE A 1 266 ? -20.766 -0.135 9.844 1 94.75 266 PHE A O 1
ATOM 1993 N N . PHE A 1 267 ? -19 -1.165 9.148 1 94.94 267 PHE A N 1
ATOM 1994 C CA . PHE A 1 267 ? -18.078 -0.212 9.766 1 94.94 267 PHE A CA 1
ATOM 1995 C C . PHE A 1 267 ? -18.25 1.174 9.148 1 94.94 267 PHE A C 1
ATOM 1997 O O . PHE A 1 267 ? -18.266 2.176 9.867 1 94.94 267 PHE A O 1
ATOM 2004 N N . VAL A 1 268 ? -18.328 1.22 7.852 1 93.31 268 VAL A N 1
ATOM 2005 C CA . VAL A 1 268 ? -18.484 2.498 7.164 1 93.31 268 VAL A CA 1
ATOM 2006 C C . VAL A 1 268 ? -19.812 3.145 7.57 1 93.31 268 VAL A C 1
ATOM 2008 O O . VAL A 1 268 ? -19.875 4.355 7.793 1 93.31 268 VAL A O 1
ATOM 2011 N N . TYR A 1 269 ? -20.766 2.383 7.719 1 90.88 269 TYR A N 1
ATOM 2012 C CA . TYR A 1 269 ? -22.094 2.887 8.094 1 90.88 269 TYR A CA 1
ATOM 2013 C C . TYR A 1 269 ? -22.078 3.441 9.508 1 90.88 269 TYR A C 1
ATOM 2015 O O . TYR A 1 269 ? -22.656 4.504 9.773 1 90.88 269 TYR A O 1
ATOM 2023 N N . SER A 1 270 ? -21.344 2.846 10.352 1 90.31 270 SER A N 1
ATOM 2024 C CA . SER A 1 270 ? -21.438 3.18 11.766 1 90.31 270 SER A CA 1
ATOM 2025 C C . SER A 1 270 ? -20.391 4.227 12.156 1 90.31 270 SER A C 1
ATOM 2027 O O . SER A 1 270 ? -20.625 5.051 13.039 1 90.31 270 SER A O 1
ATOM 2029 N N . CYS A 1 271 ? -19.297 4.258 11.461 1 89.62 271 CYS A N 1
ATOM 2030 C CA . CYS A 1 271 ? -18.203 5.027 12.031 1 89.62 271 CYS A CA 1
ATOM 2031 C C . CYS A 1 271 ? -17.766 6.148 11.094 1 89.62 271 CYS A C 1
ATOM 2033 O O . CYS A 1 271 ? -17.125 7.113 11.516 1 89.62 271 CYS A O 1
ATOM 2035 N N . VAL A 1 272 ? -18.094 6.145 9.883 1 89.88 272 VAL A N 1
ATOM 2036 C CA . VAL A 1 272 ? -17.5 7.086 8.938 1 89.88 272 VAL A CA 1
ATOM 2037 C C . VAL A 1 272 ? -18.484 8.219 8.648 1 89.88 272 VAL A C 1
ATOM 2039 O O . VAL A 1 272 ? -19.609 7.973 8.188 1 89.88 272 VAL A O 1
ATOM 2042 N N . PRO A 1 273 ? -18.094 9.43 8.945 1 86.56 273 PRO A N 1
ATOM 2043 C CA . PRO A 1 273 ? -18.922 10.594 8.586 1 86.56 273 PRO A CA 1
ATOM 2044 C C . PRO A 1 273 ? -18.625 11.109 7.18 1 86.56 273 PRO A C 1
ATOM 2046 O O . PRO A 1 273 ? -17.625 10.719 6.574 1 86.56 273 PRO A O 1
ATOM 2049 N N . GLU A 1 274 ? -19.562 11.805 6.695 1 86.44 274 GLU A N 1
ATOM 2050 C CA . GLU A 1 274 ? -19.297 12.492 5.43 1 86.44 274 GLU A CA 1
ATOM 2051 C C . GLU A 1 274 ? -18.484 13.758 5.645 1 86.44 274 GLU A C 1
ATOM 2053 O O . GLU A 1 274 ? -18.859 14.625 6.438 1 86.44 274 GLU A O 1
ATOM 2058 N N . THR A 1 275 ? -17.375 13.875 5.016 1 80.81 275 THR A N 1
ATOM 2059 C CA . THR A 1 275 ? -16.484 15 5.266 1 80.81 275 THR A CA 1
ATOM 2060 C C . THR A 1 275 ? -16.516 15.984 4.105 1 80.81 275 THR A C 1
ATOM 2062 O O . THR A 1 275 ? -15.992 17.094 4.211 1 80.81 275 THR A O 1
ATOM 2065 N N . LYS A 1 276 ? -17.141 15.633 3.098 1 79.94 276 LYS A N 1
ATOM 2066 C CA . LYS A 1 276 ? -17.156 16.516 1.935 1 79.94 276 LYS A CA 1
ATOM 2067 C C . LYS A 1 276 ? -17.781 17.859 2.273 1 79.94 276 LYS A C 1
ATOM 2069 O O . LYS A 1 276 ? -18.891 17.922 2.814 1 79.94 276 LYS A O 1
ATOM 2074 N N . GLY A 1 277 ? -17.078 18.906 1.955 1 72.19 277 GLY A N 1
ATOM 2075 C CA . GLY A 1 277 ? -17.625 20.25 2.1 1 72.19 277 GLY A CA 1
ATOM 2076 C C . GLY A 1 277 ? -17.672 20.719 3.541 1 72.19 277 GLY A C 1
ATOM 2077 O O . GLY A 1 277 ? -18.281 21.75 3.844 1 72.19 277 GLY A O 1
ATOM 2078 N N . LYS A 1 278 ? -17.109 19.938 4.43 1 78.19 278 LYS A N 1
ATOM 2079 C CA . LYS A 1 278 ? -17.125 20.328 5.84 1 78.19 278 LYS A CA 1
ATOM 2080 C C . LYS A 1 278 ? -15.766 20.844 6.285 1 78.19 278 LYS A C 1
ATOM 2082 O O . LYS A 1 278 ? -14.727 20.375 5.805 1 78.19 278 LYS A O 1
ATOM 2087 N N . SER A 1 279 ? -15.875 21.812 7.109 1 73 279 SER A N 1
ATOM 2088 C CA . SER A 1 279 ? -14.641 22.328 7.695 1 73 279 SER A CA 1
ATOM 2089 C C . SER A 1 279 ? -14.109 21.391 8.781 1 73 279 SER A C 1
ATOM 2091 O O . SER A 1 279 ? -14.828 20.5 9.234 1 73 279 SER A O 1
ATOM 2093 N N . LEU A 1 280 ? -12.906 21.594 9.117 1 77.19 280 LEU A N 1
ATOM 2094 C CA . LEU A 1 280 ? -12.289 20.766 10.141 1 77.19 280 LEU A CA 1
ATOM 2095 C C . LEU A 1 280 ? -13.039 20.875 11.461 1 77.19 280 LEU A C 1
ATOM 2097 O O . LEU A 1 280 ? -13.203 19.891 12.18 1 77.19 280 LEU A O 1
ATOM 2101 N N . GLU A 1 281 ? -13.414 22.109 11.68 1 75.81 281 GLU A N 1
ATOM 2102 C CA . GLU A 1 281 ? -14.148 22.359 12.922 1 75.81 281 GLU A CA 1
ATOM 2103 C C . GLU A 1 281 ? -15.484 21.625 12.914 1 75.81 281 GLU A C 1
ATOM 2105 O O . GLU A 1 281 ? -15.891 21.047 13.93 1 75.81 281 GLU A O 1
ATOM 2110 N N . GLN A 1 282 ? -16.125 21.594 11.805 1 77.75 282 GLN A N 1
ATOM 2111 C CA . GLN A 1 282 ? -17.391 20.891 11.664 1 77.75 282 GLN A CA 1
ATOM 2112 C C . GLN A 1 282 ? -17.219 19.391 11.836 1 77.75 282 GLN A C 1
ATOM 2114 O O . GLN A 1 282 ? -18.047 18.719 12.453 1 77.75 282 GLN A O 1
ATOM 2119 N N . ILE A 1 283 ? -16.156 18.922 11.328 1 83.44 283 ILE A N 1
ATOM 2120 C CA . ILE A 1 283 ? -15.875 17.484 11.43 1 83.44 283 ILE A CA 1
ATOM 2121 C C . ILE A 1 283 ? -15.586 17.125 12.883 1 83.44 283 ILE A C 1
ATOM 2123 O O . ILE A 1 283 ? -16.047 16.094 13.375 1 83.44 283 ILE A O 1
ATOM 2127 N N . GLU A 1 284 ? -14.859 17.922 13.477 1 80.62 284 GLU A N 1
ATOM 2128 C CA . GLU A 1 284 ? -14.555 17.688 14.883 1 80.62 284 GLU A CA 1
ATOM 2129 C C . GLU A 1 284 ? -15.828 17.688 15.727 1 80.62 284 GLU A C 1
ATOM 2131 O O . GLU A 1 284 ? -15.961 16.891 16.656 1 80.62 284 GLU A O 1
ATOM 2136 N N . MET A 1 285 ? -16.75 18.578 15.398 1 79.88 285 MET A N 1
ATOM 2137 C CA . MET A 1 285 ? -18 18.656 16.141 1 79.88 285 MET A CA 1
ATOM 2138 C C . MET A 1 285 ? -18.828 17.391 15.938 1 79.88 285 MET A C 1
ATOM 2140 O O . MET A 1 285 ? -19.531 16.953 16.859 1 79.88 285 MET A O 1
ATOM 2144 N N . ILE A 1 286 ? -18.734 16.891 14.781 1 82.12 286 ILE A N 1
ATOM 2145 C CA . ILE A 1 286 ? -19.469 15.656 14.477 1 82.12 286 ILE A CA 1
ATOM 2146 C C . ILE A 1 286 ? -18.969 14.523 15.375 1 82.12 286 ILE A C 1
ATOM 2148 O O . ILE A 1 286 ? -19.766 13.727 15.867 1 82.12 286 ILE A O 1
ATOM 2152 N N . PHE A 1 287 ? -17.703 14.508 15.641 1 86.25 287 PHE A N 1
ATOM 2153 C CA . PHE A 1 287 ? -17.125 13.438 16.453 1 86.25 287 PHE A CA 1
ATOM 2154 C C . PHE A 1 287 ? -17.344 13.695 17.938 1 86.25 287 PHE A C 1
ATOM 2156 O O . PHE A 1 287 ? -17.281 12.773 18.75 1 86.25 287 PHE A O 1
ATOM 2163 N N . GLN A 1 288 ? -17.453 14.961 18.234 1 78.12 288 GLN A N 1
ATOM 2164 C CA . GLN A 1 288 ? -17.734 15.297 19.625 1 78.12 288 GLN A CA 1
ATOM 2165 C C . GLN A 1 288 ? -19.188 14.992 19.969 1 78.12 288 GLN A C 1
ATOM 2167 O O . GLN A 1 288 ? -19.5 14.578 21.094 1 78.12 288 GLN A O 1
ATOM 2172 N N . SER A 1 289 ? -20.078 15.547 19.078 1 68.69 289 SER A N 1
ATOM 2173 C CA . SER A 1 289 ? -21.5 15.375 19.344 1 68.69 289 SER A CA 1
ATOM 2174 C C . SER A 1 289 ? -21.922 13.914 19.188 1 68.69 289 SER A C 1
ATOM 2176 O O . SER A 1 289 ? -21.312 13.172 18.406 1 68.69 289 SER A O 1
ATOM 2178 N N . SER A 1 290 ? -22.062 13.141 20.188 1 55.41 290 SER A N 1
ATOM 2179 C CA . SER A 1 290 ? -22.641 11.797 20.172 1 55.41 290 SER A CA 1
ATOM 2180 C C . SER A 1 290 ? -23.578 11.625 18.984 1 55.41 290 SER A C 1
ATOM 2182 O O . SER A 1 290 ? -24.281 10.617 18.875 1 55.41 290 SER A O 1
ATOM 2184 N N . GLU A 1 291 ? -23.891 12.539 18.328 1 48.81 291 GLU A N 1
ATOM 2185 C CA . GLU A 1 291 ? -24.812 12.43 17.203 1 48.81 291 GLU A CA 1
ATOM 2186 C C . GLU A 1 291 ? -24.281 11.461 16.156 1 48.81 291 GLU A C 1
ATOM 2188 O O . GLU A 1 291 ? -24.812 11.391 15.039 1 48.81 291 GLU A O 1
ATOM 2193 N N . TRP A 1 292 ? -23.234 10.938 16.375 1 48.72 292 TRP A N 1
ATOM 2194 C CA . TRP A 1 292 ? -22.625 9.844 15.617 1 48.72 292 TRP A CA 1
ATOM 2195 C C . TRP A 1 292 ? -23.672 8.805 15.234 1 48.72 292 TRP A C 1
ATOM 2197 O O . TRP A 1 292 ? -23.688 8.305 14.109 1 48.72 292 TRP A O 1
ATOM 2207 N N . GLN A 1 293 ? -24.453 8.398 16.266 1 42.28 293 GLN A N 1
ATOM 2208 C CA . GLN A 1 293 ? -25.547 7.449 16.141 1 42.28 293 GLN A CA 1
ATOM 2209 C C . GLN A 1 293 ? -26.703 8.047 15.344 1 42.28 293 GLN A C 1
ATOM 2211 O O . GLN A 1 293 ? -27.453 7.32 14.68 1 42.28 293 GLN A O 1
ATOM 2216 N N . GLU A 1 294 ? -27.031 9.25 15.484 1 40.59 294 GLU A N 1
ATOM 2217 C CA . GLU A 1 294 ? -28.25 9.859 14.969 1 40.59 294 GLU A CA 1
ATOM 2218 C C . GLU A 1 294 ? -28.125 10.164 13.477 1 40.59 294 GLU A C 1
ATOM 2220 O O . GLU A 1 294 ? -29.125 10.188 12.766 1 40.59 294 GLU A O 1
ATOM 2225 N N . SER A 1 295 ? -27.047 10.477 13.023 1 43 295 SER A N 1
ATOM 2226 C CA . SER A 1 295 ? -26.938 10.773 11.594 1 43 295 SER A CA 1
ATOM 2227 C C . SER A 1 295 ? -27.141 9.523 10.75 1 43 295 SER A C 1
ATOM 2229 O O . SER A 1 295 ? -27.344 9.609 9.539 1 43 295 SER A O 1
ATOM 2231 N N . ALA A 1 296 ? -26.906 8.359 11.273 1 39.78 296 ALA A N 1
ATOM 2232 C CA . ALA A 1 296 ? -27.422 7.102 10.75 1 39.78 296 ALA A CA 1
ATOM 2233 C C . ALA A 1 296 ? -28.953 7.086 10.766 1 39.78 296 ALA A C 1
ATOM 2235 O O . ALA A 1 296 ? -29.578 6.559 9.844 1 39.78 296 ALA A O 1
ATOM 2236 N N . VAL A 1 297 ? -29.625 7.555 11.859 1 38.41 297 VAL A N 1
ATOM 2237 C CA . VAL A 1 297 ? -31.062 7.641 12.062 1 38.41 297 VAL A CA 1
ATOM 2238 C C . VAL A 1 297 ? -31.656 8.688 11.133 1 38.41 297 VAL A C 1
ATOM 2240 O O . VAL A 1 297 ? -32.75 8.5 10.602 1 38.41 297 VAL A O 1
ATOM 2243 N N . GLU A 1 298 ? -31.031 9.727 10.953 1 37.62 298 GLU A N 1
ATOM 2244 C CA . GLU A 1 298 ? -31.609 10.75 10.094 1 37.62 298 GLU A CA 1
ATOM 2245 C C . GLU A 1 298 ? -31.625 10.32 8.633 1 37.62 298 GLU A C 1
ATOM 2247 O O . GLU A 1 298 ? -32.531 10.656 7.883 1 37.62 298 GLU A O 1
ATOM 2252 N N . LEU A 1 299 ? -30.656 9.5 8.266 1 37.41 299 LEU A N 1
ATOM 2253 C CA . LEU A 1 299 ? -30.828 8.883 6.957 1 37.41 299 LEU A CA 1
ATOM 2254 C C . LEU A 1 299 ? -32 7.906 6.969 1 37.41 299 LEU A C 1
ATOM 2256 O O . LEU A 1 299 ? -32.75 7.812 5.992 1 37.41 299 LEU A O 1
ATOM 2260 N N . GLY A 1 300 ? -32.219 7.25 8.102 1 36.12 300 GLY A N 1
ATOM 2261 C CA . GLY A 1 300 ? -33.469 6.5 8.328 1 36.12 300 GLY A CA 1
ATOM 2262 C C . GLY A 1 300 ? -34.688 7.383 8.438 1 36.12 300 GLY A C 1
ATOM 2263 O O . GLY A 1 300 ? -35.75 7.047 7.902 1 36.12 300 GLY A O 1
ATOM 2264 N N . ASP A 1 301 ? -34.656 8.391 9.227 1 38.16 301 ASP A N 1
ATOM 2265 C CA . ASP A 1 301 ? -35.781 9.305 9.375 1 38.16 301 ASP A CA 1
ATOM 2266 C C . ASP A 1 301 ? -35.969 10.148 8.117 1 38.16 301 ASP A C 1
ATOM 2268 O O . ASP A 1 301 ? -37.125 10.5 7.77 1 38.16 301 ASP A O 1
ATOM 2272 N N . VAL A 1 302 ? -34.938 10.484 7.465 1 39.41 302 VAL A N 1
ATOM 2273 C CA . VAL A 1 302 ? -35.094 11.109 6.148 1 39.41 302 VAL A CA 1
ATOM 2274 C C . VAL A 1 302 ? -35.656 10.094 5.16 1 39.41 302 VAL A C 1
ATOM 2276 O O . VAL A 1 302 ? -36.531 10.43 4.34 1 39.41 302 VAL A O 1
ATOM 2279 N N . GLU A 1 303 ? -35.281 8.844 5.32 1 37.88 303 GLU A N 1
ATOM 2280 C CA . GLU A 1 303 ? -36 7.805 4.602 1 37.88 303 GLU A CA 1
ATOM 2281 C C . GLU A 1 303 ? -37.438 7.707 5.09 1 37.88 303 GLU A C 1
ATOM 2283 O O . GLU A 1 303 ? -38.375 7.555 4.289 1 37.88 303 GLU A O 1
ATOM 2288 N N . HIS A 1 304 ? -37.562 7.848 6.363 1 39.22 304 HIS A N 1
ATOM 2289 C CA . HIS A 1 304 ? -38.906 7.836 6.91 1 39.22 304 HIS A CA 1
ATOM 2290 C C . HIS A 1 304 ? -39.656 9.117 6.562 1 39.22 304 HIS A C 1
ATOM 2292 O O . HIS A 1 304 ? -40.844 9.086 6.227 1 39.22 304 HIS A O 1
ATOM 2298 N N . SER A 1 305 ? -38.969 10.234 6.617 1 38.81 305 SER A N 1
ATOM 2299 C CA . SER A 1 305 ? -39.625 11.5 6.254 1 38.81 305 SER A CA 1
ATOM 2300 C C . SER A 1 305 ? -39.781 11.625 4.746 1 38.81 305 SER A C 1
ATOM 2302 O O . SER A 1 305 ? -40.781 12.18 4.266 1 38.81 305 SER A O 1
ATOM 2304 N N . VAL A 1 306 ? -38.812 11.086 4.012 1 42.03 306 VAL A N 1
ATOM 2305 C CA . VAL A 1 306 ? -39 10.977 2.564 1 42.03 306 VAL A CA 1
ATOM 2306 C C . VAL A 1 306 ? -40.062 9.953 2.24 1 42.03 306 VAL A C 1
ATOM 2308 O O . VAL A 1 306 ? -40.875 10.164 1.33 1 42.03 306 VAL A O 1
ATOM 2311 N N . LEU A 1 307 ? -40.031 8.953 3.027 1 39.5 307 LEU A N 1
ATOM 2312 C CA . LEU A 1 307 ? -41.156 8.031 2.908 1 39.5 307 LEU A CA 1
ATOM 2313 C C . LEU A 1 307 ? -42.469 8.695 3.326 1 39.5 307 LEU A C 1
ATOM 2315 O O . LEU A 1 307 ? -43.5 8.508 2.684 1 39.5 307 LEU A O 1
ATOM 2319 N N . ILE A 1 308 ? -42.344 9.492 4.367 1 40.31 308 ILE A N 1
ATOM 2320 C CA . ILE A 1 308 ? -43.531 10.211 4.809 1 40.31 308 ILE A CA 1
ATOM 2321 C C . ILE A 1 308 ? -43.844 11.336 3.826 1 40.31 308 ILE A C 1
ATOM 2323 O O . ILE A 1 308 ? -45.031 11.531 3.449 1 40.31 308 ILE A O 1
ATOM 2327 N N . GLU A 1 309 ? -42.781 12.031 3.42 1 39.78 309 GLU A N 1
ATOM 2328 C CA . GLU A 1 309 ? -43.031 13.109 2.463 1 39.78 309 GLU A CA 1
ATOM 2329 C C . GLU A 1 309 ? -43.406 12.555 1.094 1 39.78 309 GLU A C 1
ATOM 2331 O O . GLU A 1 309 ? -44.281 13.102 0.416 1 39.78 309 GLU A O 1
ATOM 2336 N N . ASN A 1 310 ? -42.719 11.469 0.75 1 41.06 310 ASN A N 1
ATOM 2337 C CA . ASN A 1 310 ? -43.188 10.773 -0.445 1 41.06 310 ASN A CA 1
ATOM 2338 C C . ASN A 1 310 ? -44.625 10.242 -0.275 1 41.06 310 ASN A C 1
ATOM 2340 O O . ASN A 1 310 ? -45.406 10.258 -1.222 1 41.06 310 ASN A O 1
ATOM 2344 N N . LYS A 1 311 ? -44.844 9.867 0.925 1 41.75 311 LYS A N 1
ATOM 2345 C CA . LYS A 1 311 ? -46.219 9.461 1.242 1 41.75 311 LYS A CA 1
ATOM 2346 C C . LYS A 1 311 ? -47.125 10.672 1.278 1 41.75 311 LYS A C 1
ATOM 2348 O O . LYS A 1 311 ? -48.25 10.617 0.771 1 41.75 311 LYS A O 1
ATOM 2353 N N . LEU A 1 312 ? -46.5 11.711 1.861 1 40.53 312 LEU A N 1
ATOM 2354 C CA . LEU A 1 312 ? -47.312 12.93 1.928 1 40.53 312 LEU A CA 1
ATOM 2355 C C . LEU A 1 312 ? -47.438 13.57 0.551 1 40.53 312 LEU A C 1
ATOM 2357 O O . LEU A 1 312 ? -48.5 14.062 0.184 1 40.53 312 LEU A O 1
ATOM 2361 N N . SER A 1 313 ? -46.281 13.617 -0.139 1 44.03 313 SER A N 1
ATOM 2362 C CA . SER A 1 313 ? -46.344 14.133 -1.503 1 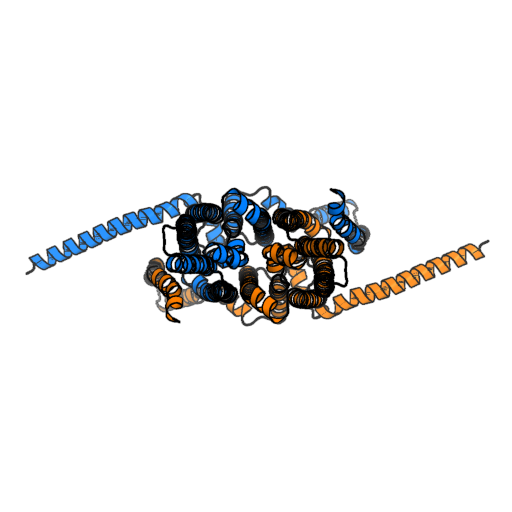44.03 313 SER A CA 1
ATOM 2363 C C . SER A 1 313 ? -47.188 13.25 -2.4 1 44.03 313 SER A C 1
ATOM 2365 O O . SER A 1 313 ? -47.875 13.742 -3.287 1 44.03 313 SER A O 1
ATOM 2367 N N . ARG A 1 314 ? -47.062 11.984 -2.115 1 42.41 314 ARG A N 1
ATOM 2368 C CA . ARG A 1 314 ? -47.969 11.07 -2.781 1 42.41 314 ARG A CA 1
ATOM 2369 C C . ARG A 1 314 ? -49.406 11.344 -2.361 1 42.41 314 ARG A C 1
ATOM 2371 O O . ARG A 1 314 ? -50.344 11.297 -3.189 1 42.41 314 ARG A O 1
ATOM 2378 N N . ASN A 1 315 ? -49.438 11.523 -1.037 1 40.22 315 ASN A N 1
ATOM 2379 C CA . ASN A 1 315 ? -50.75 11.836 -0.525 1 40.22 315 ASN A CA 1
ATOM 2380 C C . ASN A 1 315 ? -51.25 13.195 -1.02 1 40.22 315 ASN A C 1
ATOM 2382 O O . ASN A 1 315 ? -52.438 13.375 -1.297 1 40.22 315 ASN A O 1
ATOM 2386 N N . HIS A 1 316 ? -50.25 14.109 -1.074 1 41.41 316 HIS A N 1
ATOM 2387 C CA . HIS A 1 316 ? -50.656 15.414 -1.58 1 41.41 316 HIS A CA 1
ATOM 2388 C C . HIS A 1 316 ? -50.938 15.367 -3.076 1 41.41 316 HIS A C 1
ATOM 2390 O O . HIS A 1 316 ? -51.844 16.047 -3.562 1 41.41 316 HIS A O 1
ATOM 2396 N N . LYS A 1 317 ? -50.188 14.664 -3.863 1 44.78 317 LYS A N 1
ATOM 2397 C CA . LYS A 1 317 ? -50.5 14.438 -5.273 1 44.78 317 LYS A CA 1
ATOM 2398 C C . LYS A 1 317 ? -51.844 13.719 -5.43 1 44.78 317 LYS A C 1
ATOM 2400 O O . LYS A 1 317 ? -52.625 14.039 -6.324 1 44.78 317 LYS A O 1
ATOM 2405 N N . VAL A 1 318 ? -51.969 12.695 -4.531 1 42.91 318 VAL A N 1
ATOM 2406 C CA . VAL A 1 318 ? -53.25 11.992 -4.543 1 42.91 318 VAL A CA 1
ATOM 2407 C C . VAL A 1 318 ? -54.375 12.977 -4.23 1 42.91 318 VAL A C 1
ATOM 2409 O O . VAL A 1 318 ? -55.438 12.938 -4.859 1 42.91 318 VAL A O 1
ATOM 2412 N N . ILE A 1 319 ? -53.969 13.867 -3.35 1 42.78 319 ILE A N 1
ATOM 2413 C CA . ILE A 1 319 ? -55 14.836 -2.953 1 42.78 319 ILE A CA 1
ATOM 2414 C C . ILE A 1 319 ? -55.188 15.867 -4.066 1 42.78 319 ILE A C 1
ATOM 2416 O O . ILE A 1 319 ? -56.312 16.25 -4.375 1 42.78 319 ILE A O 1
ATOM 2420 N N . SER A 1 320 ? -54.094 16.266 -4.68 1 46.94 320 SER A N 1
ATOM 2421 C CA . SER A 1 320 ? -54.219 17.219 -5.777 1 46.94 320 SER A CA 1
ATOM 2422 C C . SER A 1 320 ? -54.906 16.578 -6.988 1 46.94 320 SER A C 1
ATOM 2424 O O . SER A 1 320 ? -55.656 17.234 -7.68 1 46.94 320 SER A O 1
ATOM 2426 N N . TYR A 1 321 ? -54.562 15.305 -7.242 1 46.22 321 TYR A N 1
ATOM 2427 C CA . TYR A 1 321 ? -55.25 14.578 -8.305 1 46.22 321 TYR A CA 1
ATOM 2428 C C . TYR A 1 321 ? -56.719 14.453 -8.016 1 46.22 321 TYR A C 1
ATOM 2430 O O . TYR A 1 321 ? -57.562 14.508 -8.93 1 46.22 321 TYR A O 1
ATOM 2438 N N . ILE A 1 322 ? -57.062 14.289 -6.793 1 45.19 322 ILE A N 1
ATOM 2439 C CA . ILE A 1 322 ? -58.438 14.203 -6.402 1 45.19 322 ILE A CA 1
ATOM 2440 C C . ILE A 1 322 ? -59.125 15.57 -6.52 1 45.19 322 ILE A C 1
ATOM 2442 O O . ILE A 1 322 ? -60.281 15.68 -6.934 1 45.19 322 ILE A O 1
ATOM 2446 N N . GLY A 1 323 ? -58.312 16.594 -6.188 1 42.69 323 GLY A N 1
ATOM 2447 C CA . GLY A 1 323 ? -58.875 17.938 -6.289 1 42.69 323 GLY A CA 1
ATOM 2448 C C . GLY A 1 323 ? -59.125 18.359 -7.719 1 42.69 323 GLY A C 1
ATOM 2449 O O . GLY A 1 323 ? -60.125 19.047 -7.988 1 42.69 323 GLY A O 1
ATOM 2450 N N . GLU A 1 324 ? -58.188 18.094 -8.602 1 48.56 324 GLU A N 1
ATOM 2451 C CA . GLU A 1 324 ? -58.406 18.469 -10 1 48.56 324 GLU A CA 1
ATOM 2452 C C . GLU A 1 324 ? -59.5 17.656 -10.641 1 48.56 324 GLU A C 1
ATOM 2454 O O . GLU A 1 324 ? -60.094 18.078 -11.641 1 48.56 324 GLU A O 1
ATOM 2459 N N . ALA A 1 325 ? -59.688 16.516 -10.164 1 46.88 325 ALA A N 1
ATOM 2460 C CA . ALA A 1 325 ? -60.781 15.703 -10.719 1 46.88 325 ALA A CA 1
ATOM 2461 C C . ALA A 1 325 ? -62.125 16.297 -10.375 1 46.88 325 ALA A C 1
ATOM 2463 O O . ALA A 1 325 ? -63.094 16.094 -11.109 1 46.88 325 ALA A O 1
ATOM 2464 N N . ASN A 1 326 ? -62.219 16.812 -9.164 1 41.88 326 ASN A N 1
ATOM 2465 C CA . ASN A 1 326 ? -63.531 17.328 -8.758 1 41.88 326 ASN A CA 1
ATOM 2466 C C . ASN A 1 326 ? -63.844 18.641 -9.461 1 41.88 326 ASN A C 1
ATOM 2468 O O . ASN A 1 326 ? -64.938 19.203 -9.258 1 41.88 326 ASN A O 1
ATOM 2472 N N . HIS A 1 327 ? -62.844 19.375 -9.93 1 41.72 327 HIS A N 1
ATOM 2473 C CA . HIS A 1 327 ? -63.219 20.625 -10.578 1 41.72 327 HIS A CA 1
ATOM 2474 C C . HIS A 1 327 ? -63.594 20.391 -12.039 1 41.72 327 HIS A C 1
ATOM 2476 O O . HIS A 1 327 ? -63.875 21.344 -12.766 1 41.72 327 HIS A O 1
ATOM 2482 N N . LYS A 1 328 ? -63.438 19.156 -12.484 1 33.09 328 LYS A N 1
ATOM 2483 C CA . LYS A 1 328 ? -64.188 19.016 -13.727 1 33.09 328 LYS A CA 1
ATOM 2484 C C . LYS A 1 328 ? -65.625 18.594 -13.445 1 33.09 328 LYS A C 1
ATOM 2486 O O . LYS A 1 328 ? -65.875 17.75 -12.57 1 33.09 328 LYS A O 1
ATOM 2491 N N . MET B 1 1 ? -15.312 -9.164 -29.141 1 25.39 1 MET B N 1
ATOM 2492 C CA . MET B 1 1 ? -14.859 -9.805 -27.906 1 25.39 1 MET B CA 1
ATOM 2493 C C . MET B 1 1 ? -14.43 -8.758 -26.875 1 25.39 1 MET B C 1
ATOM 2495 O O . MET B 1 1 ? -14.023 -9.102 -25.766 1 25.39 1 MET B O 1
ATOM 2499 N N . LEU B 1 2 ? -14.203 -7.527 -27.375 1 29.67 2 LEU B N 1
ATOM 2500 C CA . LEU B 1 2 ? -13.812 -6.211 -26.891 1 29.67 2 LEU B CA 1
ATOM 2501 C C . LEU B 1 2 ? -14.875 -5.633 -25.969 1 29.67 2 LEU B C 1
ATOM 2503 O O . LEU B 1 2 ? -14.617 -4.672 -25.234 1 29.67 2 LEU B O 1
ATOM 2507 N N . GLY B 1 3 ? -16.172 -6.18 -26.125 1 31.34 3 GLY B N 1
ATOM 2508 C CA . GLY B 1 3 ? -17.359 -5.582 -25.547 1 31.34 3 GLY B CA 1
ATOM 2509 C C . GLY B 1 3 ? -17.484 -5.812 -24.062 1 31.34 3 GLY B C 1
ATOM 2510 O O . GLY B 1 3 ? -18.328 -5.215 -23.391 1 31.34 3 GLY B O 1
ATOM 2511 N N . VAL B 1 4 ? -16.938 -6.938 -23.625 1 34.25 4 VAL B N 1
ATOM 2512 C CA . VAL B 1 4 ? -17.203 -7.418 -22.266 1 34.25 4 VAL B CA 1
ATOM 2513 C C . VAL B 1 4 ? -16.516 -6.52 -21.25 1 34.25 4 VAL B C 1
ATOM 2515 O O . VAL B 1 4 ? -16.734 -6.652 -20.047 1 34.25 4 VAL B O 1
ATOM 2518 N N . GLY B 1 5 ? -15.492 -5.812 -21.688 1 34.38 5 GLY B N 1
ATOM 2519 C CA . GLY B 1 5 ? -14.75 -4.914 -20.812 1 34.38 5 GLY B CA 1
ATOM 2520 C C . GLY B 1 5 ? -15.578 -3.744 -20.312 1 34.38 5 GLY B C 1
ATOM 2521 O O . GLY B 1 5 ? -15.094 -2.914 -19.547 1 34.38 5 GLY B O 1
ATOM 2522 N N . ILE B 1 6 ? -16.656 -3.398 -21.078 1 35.47 6 ILE B N 1
ATOM 2523 C CA . ILE B 1 6 ? -17.5 -2.223 -20.891 1 35.47 6 ILE B CA 1
ATOM 2524 C C . ILE B 1 6 ? -18.422 -2.438 -19.688 1 35.47 6 ILE B C 1
ATOM 2526 O O . ILE B 1 6 ? -19.109 -1.512 -19.25 1 35.47 6 ILE B O 1
ATOM 2530 N N . LEU B 1 7 ? -18.516 -3.631 -19.219 1 34.31 7 LEU B N 1
ATOM 2531 C CA . LEU B 1 7 ? -19.562 -3.895 -18.234 1 34.31 7 LEU B CA 1
ATOM 2532 C C . LEU B 1 7 ? -19.25 -3.227 -16.906 1 34.31 7 LEU B C 1
ATOM 2534 O O . LEU B 1 7 ? -20.125 -2.604 -16.297 1 34.31 7 LEU B O 1
ATOM 2538 N N . PRO B 1 8 ? -18.062 -3.408 -16.516 1 37.66 8 PRO B N 1
ATOM 2539 C CA . PRO B 1 8 ? -17.875 -2.809 -15.195 1 37.66 8 PRO B CA 1
ATOM 2540 C C . PRO B 1 8 ? -18 -1.286 -15.211 1 37.66 8 PRO B C 1
ATOM 2542 O O . PRO B 1 8 ? -18.484 -0.688 -14.25 1 37.66 8 PRO B O 1
ATOM 2545 N N . SER B 1 9 ? -17.656 -0.617 -16.266 1 34.69 9 SER B N 1
ATOM 2546 C CA . SER B 1 9 ? -17.828 0.825 -16.406 1 34.69 9 SER B CA 1
ATOM 2547 C C . SER B 1 9 ? -19.312 1.203 -16.391 1 34.69 9 SER B C 1
ATOM 2549 O O . SER B 1 9 ? -19.672 2.277 -15.906 1 34.69 9 SER B O 1
ATOM 2551 N N . VAL B 1 10 ? -20.172 0.401 -16.984 1 37.19 10 VAL B N 1
ATOM 2552 C CA . VAL B 1 10 ? -21.594 0.7 -17.031 1 37.19 10 VAL B CA 1
ATOM 2553 C C . VAL B 1 10 ? -22.172 0.598 -15.617 1 37.19 10 VAL B C 1
ATOM 2555 O O . VAL B 1 10 ? -23.016 1.414 -15.227 1 37.19 10 VAL B O 1
ATOM 2558 N N . PHE B 1 11 ? -21.719 -0.318 -14.859 1 36.34 11 PHE B N 1
ATOM 2559 C CA . PHE B 1 11 ? -22.297 -0.453 -13.523 1 36.34 11 PHE B CA 1
ATOM 2560 C C . PHE B 1 11 ? -21.859 0.702 -12.633 1 36.34 11 PHE B C 1
ATOM 2562 O O . PHE B 1 11 ? -22.656 1.215 -11.844 1 36.34 11 PHE B O 1
ATOM 2569 N N . VAL B 1 12 ? -20.656 1.021 -12.711 1 37.88 12 VAL B N 1
ATOM 2570 C CA . VAL B 1 12 ? -20.25 2.178 -11.922 1 37.88 12 VAL B CA 1
ATOM 2571 C C . VAL B 1 12 ? -20.969 3.426 -12.422 1 37.88 12 VAL B C 1
ATOM 2573 O O . VAL B 1 12 ? -21.438 4.246 -11.625 1 37.88 12 VAL B O 1
ATOM 2576 N N . GLY B 1 13 ? -21.078 3.611 -13.695 1 37.75 13 GLY B N 1
ATOM 2577 C CA . GLY B 1 13 ? -21.906 4.672 -14.258 1 37.75 13 GLY B CA 1
ATOM 2578 C C . GLY B 1 13 ? -23.344 4.605 -13.82 1 37.75 13 GLY B C 1
ATOM 2579 O O . GLY B 1 13 ? -23.953 5.625 -13.469 1 37.75 13 GLY B O 1
ATOM 2580 N N . CYS B 1 14 ? -23.953 3.471 -13.812 1 37.03 14 CYS B N 1
ATOM 2581 C CA . CYS B 1 14 ? -25.344 3.336 -13.375 1 37.03 14 CYS B CA 1
ATOM 2582 C C . CYS B 1 14 ? -25.469 3.594 -11.883 1 37.03 14 CYS B C 1
ATOM 2584 O O . CYS B 1 14 ? -26.453 4.199 -11.438 1 37.03 14 CYS B O 1
ATOM 2586 N N . ALA B 1 15 ? -24.578 3.09 -11.141 1 35.69 15 ALA B N 1
ATOM 2587 C CA . ALA B 1 15 ? -24.688 3.32 -9.703 1 35.69 15 ALA B CA 1
ATOM 2588 C C . ALA B 1 15 ? -24.484 4.793 -9.367 1 35.69 15 ALA B C 1
ATOM 2590 O O . ALA B 1 15 ? -25.109 5.32 -8.445 1 35.69 15 ALA B O 1
ATOM 2591 N N . LEU B 1 16 ? -23.594 5.367 -10.062 1 36.59 16 LEU B N 1
ATOM 2592 C CA . LEU B 1 16 ? -23.406 6.797 -9.852 1 36.59 16 LEU B CA 1
ATOM 2593 C C . LEU B 1 16 ? -24.641 7.578 -10.297 1 36.59 16 LEU B C 1
ATOM 2595 O O . LEU B 1 16 ? -24.906 8.672 -9.789 1 36.59 16 LEU B O 1
ATOM 2599 N N . PHE B 1 17 ? -25.234 7.164 -11.352 1 35.44 17 PHE B N 1
ATOM 2600 C CA . PHE B 1 17 ? -26.422 7.871 -11.789 1 35.44 17 PHE B CA 1
ATOM 2601 C C . PHE B 1 17 ? -27.516 7.785 -10.727 1 35.44 17 PHE B C 1
ATOM 2603 O O . PHE B 1 17 ? -28.5 8.547 -10.773 1 35.44 17 PHE B O 1
ATOM 2610 N N . VAL B 1 18 ? -27.5 6.742 -9.93 1 34.97 18 VAL B N 1
ATOM 2611 C CA . VAL B 1 18 ? -28.562 6.66 -8.945 1 34.97 18 VAL B CA 1
ATOM 2612 C C . VAL B 1 18 ? -28.203 7.48 -7.711 1 34.97 18 VAL B C 1
ATOM 2614 O O . VAL B 1 18 ? -28.938 7.504 -6.723 1 34.97 18 VAL B O 1
ATOM 2617 N N . ILE B 1 19 ? -26.953 7.812 -7.586 1 34.44 19 ILE B N 1
ATOM 2618 C CA . ILE B 1 19 ? -26.734 8.617 -6.391 1 34.44 19 ILE B CA 1
ATOM 2619 C C . ILE B 1 19 ? -27.391 9.984 -6.551 1 34.44 19 ILE B C 1
ATOM 2621 O O . ILE B 1 19 ? -27.016 10.773 -7.414 1 34.44 19 ILE B O 1
ATOM 2625 N N . PRO B 1 20 ? -28.609 10.094 -6.211 1 33.44 20 PRO B N 1
ATOM 2626 C CA . PRO B 1 20 ? -29.312 11.383 -6.289 1 33.44 20 PRO B CA 1
ATOM 2627 C C . PRO B 1 20 ? -28.5 12.531 -5.699 1 33.44 20 PRO B C 1
ATOM 2629 O O . PRO B 1 20 ? -27.641 12.312 -4.836 1 33.44 20 PRO B O 1
ATOM 2632 N N . GLU B 1 21 ? -28.203 13.461 -6.516 1 33.78 21 GLU B N 1
ATOM 2633 C CA . GLU B 1 21 ? -27.672 14.742 -6.055 1 33.78 21 GLU B CA 1
ATOM 2634 C C . GLU B 1 21 ? -28.172 15.086 -4.656 1 33.78 21 GLU B C 1
ATOM 2636 O O . GLU B 1 21 ? -29.328 14.82 -4.332 1 33.78 21 GLU B O 1
ATOM 2641 N N . SER B 1 22 ? -27.297 15.047 -3.744 1 29.8 22 SER B N 1
ATOM 2642 C CA . SER B 1 22 ? -27.703 15.406 -2.389 1 29.8 22 SER B CA 1
ATOM 2643 C C . SER B 1 22 ? -28.672 16.578 -2.396 1 29.8 22 SER B C 1
ATOM 2645 O O . SER B 1 22 ? -28.422 17.594 -3.043 1 29.8 22 SER B O 1
ATOM 2647 N N . PRO B 1 23 ? -29.875 16.391 -2.162 1 33.31 23 PRO B N 1
ATOM 2648 C CA . PRO B 1 23 ? -30.875 17.438 -2.109 1 33.31 23 PRO B CA 1
ATOM 2649 C C . PRO B 1 23 ? -30.406 18.672 -1.339 1 33.31 23 PRO B C 1
ATOM 2651 O O . PRO B 1 23 ? -30.969 19.766 -1.5 1 33.31 23 PRO B O 1
ATOM 2654 N N . ARG B 1 24 ? -29.406 18.375 -0.52 1 33.72 24 ARG B N 1
ATOM 2655 C CA . ARG B 1 24 ? -29.047 19.531 0.293 1 33.72 24 ARG B CA 1
ATOM 2656 C C . ARG B 1 24 ? -28.391 20.625 -0.557 1 33.72 24 ARG B C 1
ATOM 2658 O O . ARG B 1 24 ? -28.547 21.812 -0.278 1 33.72 24 ARG B O 1
ATOM 2665 N N . TRP B 1 25 ? -27.766 20.078 -1.695 1 33.97 25 TRP B N 1
ATOM 2666 C CA . TRP B 1 25 ? -27.203 21.141 -2.527 1 33.97 25 TRP B CA 1
ATOM 2667 C C . TRP B 1 25 ? -28.297 22.016 -3.111 1 33.97 25 TRP B C 1
ATOM 2669 O O . TRP B 1 25 ? -28.156 23.25 -3.162 1 33.97 25 TRP B O 1
ATOM 2679 N N . LEU B 1 26 ? -29.422 21.297 -3.303 1 33.28 26 LEU B N 1
ATOM 2680 C CA . LEU B 1 26 ? -30.5 22.109 -3.844 1 33.28 26 LEU B CA 1
ATOM 2681 C C . LEU B 1 26 ? -31.078 23.031 -2.773 1 33.28 26 LEU B C 1
ATOM 2683 O O . LEU B 1 26 ? -31.453 24.172 -3.066 1 33.28 26 LEU B O 1
ATOM 2687 N N . VAL B 1 27 ? -31.031 22.516 -1.562 1 37.25 27 VAL B N 1
ATOM 2688 C CA . VAL B 1 27 ? -31.641 23.344 -0.517 1 37.25 27 VAL B CA 1
ATOM 2689 C C . VAL B 1 27 ? -30.672 24.469 -0.134 1 37.25 27 VAL B C 1
ATOM 2691 O O . VAL B 1 27 ? -31.109 25.594 0.14 1 37.25 27 VAL B O 1
ATOM 2694 N N . MET B 1 28 ? -29.422 24.219 -0.205 1 36.19 28 MET B N 1
ATOM 2695 C CA . MET B 1 28 ? -28.469 25.281 0.123 1 36.19 28 MET B CA 1
ATOM 2696 C C . MET B 1 28 ? -28.5 26.391 -0.921 1 36.19 28 MET B C 1
ATOM 2698 O O . MET B 1 28 ? -28.344 27.562 -0.588 1 36.19 28 MET B O 1
ATOM 2702 N N . GLN B 1 29 ? -28.812 25.984 -2.055 1 39.19 29 GLN B N 1
ATOM 2703 C CA . GLN B 1 29 ? -29.031 27.016 -3.059 1 39.19 29 GLN B CA 1
ATOM 2704 C C . GLN B 1 29 ? -30.297 27.828 -2.758 1 39.19 29 GLN B C 1
ATOM 2706 O O . GLN B 1 29 ? -30.312 29.047 -2.922 1 39.19 29 GLN B O 1
ATOM 2711 N N . LYS B 1 30 ? -31.234 27.125 -2.262 1 41.34 30 LYS B N 1
ATOM 2712 C CA . LYS B 1 30 ? -32.469 27.844 -1.989 1 41.34 30 LYS B CA 1
ATOM 2713 C C . LYS B 1 30 ? -32.375 28.672 -0.713 1 41.34 30 LYS B C 1
ATOM 2715 O O . LYS B 1 30 ? -32.938 29.766 -0.625 1 41.34 30 LYS B O 1
ATOM 2720 N N . ARG B 1 31 ? -31.672 28.188 0.269 1 40.53 31 ARG B N 1
ATOM 2721 C CA . ARG B 1 31 ? -31.547 28.953 1.506 1 40.53 31 ARG B CA 1
ATOM 2722 C C . ARG B 1 31 ? -30.625 30.156 1.313 1 40.53 31 ARG B C 1
ATOM 2724 O O . ARG B 1 31 ? -30.797 31.172 1.986 1 40.53 31 ARG B O 1
ATOM 2731 N N . VAL B 1 32 ? -29.672 30.016 0.412 1 44.34 32 VAL B N 1
ATOM 2732 C CA . VAL B 1 32 ? -28.938 31.234 0.058 1 44.34 32 VAL B CA 1
ATOM 2733 C C . VAL B 1 32 ? -29.891 32.25 -0.53 1 44.34 32 VAL B C 1
ATOM 2735 O O . VAL B 1 32 ? -29.797 33.438 -0.218 1 44.34 32 VAL B O 1
ATOM 2738 N N . ASP B 1 33 ? -30.797 31.703 -1.23 1 45.41 33 ASP B N 1
ATOM 2739 C CA . ASP B 1 33 ? -31.781 32.625 -1.79 1 45.41 33 ASP B CA 1
ATOM 2740 C C . ASP B 1 33 ? -32.688 33.156 -0.701 1 45.41 33 ASP B C 1
ATOM 2742 O O . ASP B 1 33 ? -33.031 34.344 -0.701 1 45.41 33 ASP B O 1
ATOM 2746 N N . GLU B 1 34 ? -33.031 32.344 0.203 1 47.19 34 GLU B N 1
ATOM 2747 C CA . GLU B 1 34 ? -33.906 32.781 1.285 1 47.19 34 GLU B CA 1
ATOM 2748 C C . GLU B 1 34 ? -33.156 33.688 2.258 1 47.19 34 GLU B C 1
ATOM 2750 O O . GLU B 1 34 ? -33.688 34.688 2.729 1 47.19 34 GLU B O 1
ATOM 2755 N N . ALA B 1 35 ? -31.906 33.281 2.598 1 45.28 35 ALA B N 1
ATOM 2756 C CA . ALA B 1 35 ? -31.062 34.125 3.426 1 45.28 35 ALA B CA 1
ATOM 2757 C C . ALA B 1 35 ? -30.828 35.5 2.752 1 45.28 35 ALA B C 1
ATOM 2759 O O . ALA B 1 35 ? -30.797 36.531 3.418 1 45.28 35 ALA B O 1
ATOM 2760 N N . ARG B 1 36 ? -30.703 35.344 1.416 1 47.41 36 ARG B N 1
ATOM 2761 C CA . ARG B 1 36 ? -30.672 36.562 0.638 1 47.41 36 ARG B CA 1
ATOM 2762 C C . ARG B 1 36 ? -31.938 37.406 0.857 1 47.41 36 ARG B C 1
ATOM 2764 O O . ARG B 1 36 ? -31.859 38.625 1.002 1 47.41 36 ARG B O 1
ATOM 2771 N N . ASN B 1 37 ? -32.969 36.656 0.877 1 48.12 37 ASN B N 1
ATOM 2772 C CA . ASN B 1 37 ? -34.219 37.344 1.041 1 48.12 37 ASN B CA 1
ATOM 2773 C C . ASN B 1 37 ? -34.375 37.906 2.445 1 48.12 37 ASN B C 1
ATOM 2775 O O . ASN B 1 37 ? -34.875 39.031 2.615 1 48.12 37 ASN B O 1
ATOM 2779 N N . VAL B 1 38 ? -34.031 37.188 3.426 1 45.22 38 VAL B N 1
ATOM 2780 C CA . VAL B 1 38 ? -34.156 37.688 4.789 1 45.22 38 VAL B CA 1
ATOM 2781 C C . VAL B 1 38 ? -33.156 38.812 5.023 1 45.22 38 VAL B C 1
ATOM 2783 O O . VAL B 1 38 ? -33.469 39.812 5.68 1 45.22 38 VAL B O 1
ATOM 2786 N N . LEU B 1 39 ? -31.953 38.562 4.469 1 44.31 39 LEU B N 1
ATOM 2787 C CA . LEU B 1 39 ? -30.969 39.656 4.566 1 44.31 39 LEU B CA 1
ATOM 2788 C C . LEU B 1 39 ? -31.469 40.906 3.852 1 44.31 39 LEU B C 1
ATOM 2790 O O . LEU B 1 39 ? -31.234 42.031 4.309 1 44.31 39 LEU B O 1
ATOM 2794 N N . LEU B 1 40 ? -32.094 40.594 2.787 1 46.56 40 LEU B N 1
ATOM 2795 C CA . LEU B 1 40 ? -32.719 41.719 2.086 1 46.56 40 LEU B CA 1
ATOM 2796 C C . LEU B 1 40 ? -33.781 42.375 2.947 1 46.56 40 LEU B C 1
ATOM 2798 O O . LEU B 1 40 ? -34.031 43.562 2.852 1 46.56 40 LEU B O 1
ATOM 2802 N N . ARG B 1 41 ? -34.469 41.625 3.666 1 44.19 41 ARG B N 1
ATOM 2803 C CA . ARG B 1 41 ? -35.531 42.219 4.473 1 44.19 41 ARG B CA 1
ATOM 2804 C C . ARG B 1 41 ? -34.938 43.031 5.629 1 44.19 41 ARG B C 1
ATOM 2806 O O . ARG B 1 41 ? -35.562 43.969 6.109 1 44.19 41 ARG B O 1
ATOM 2813 N N . VAL B 1 42 ? -33.969 42.5 6.234 1 43.28 42 VAL B N 1
ATOM 2814 C CA . VAL B 1 42 ? -33.469 43.25 7.391 1 43.28 42 VAL B CA 1
ATOM 2815 C C . VAL B 1 42 ? -32.531 44.375 6.926 1 43.28 42 VAL B C 1
ATOM 2817 O O . VAL B 1 42 ? -32.219 45.281 7.691 1 43.28 42 VAL B O 1
ATOM 2820 N N . SER B 1 43 ? -31.734 44.062 5.816 1 40.62 43 SER B N 1
ATOM 2821 C CA . SER B 1 43 ? -30.844 45.125 5.414 1 40.62 43 SER B CA 1
ATOM 2822 C C . SER B 1 43 ? -31.578 46.219 4.641 1 40.62 43 SER B C 1
ATOM 2824 O O . SER B 1 43 ? -32.531 45.906 3.924 1 40.62 43 SER B O 1
ATOM 2826 N N . ASN B 1 44 ? -31.828 47.375 5.191 1 46.56 44 ASN B N 1
ATOM 2827 C CA . ASN B 1 44 ? -32.562 48.562 4.762 1 46.56 44 ASN B CA 1
ATOM 2828 C C . ASN B 1 44 ? -32.281 48.938 3.311 1 46.56 44 ASN B C 1
ATOM 2830 O O . ASN B 1 44 ? -32.938 49.781 2.723 1 46.56 44 ASN B O 1
ATOM 2834 N N . SER B 1 45 ? -30.984 48.812 2.771 1 44 45 SER B N 1
ATOM 2835 C CA . SER B 1 45 ? -30.719 49.188 1.394 1 44 45 SER B CA 1
ATOM 2836 C C . SER B 1 45 ? -30.203 48.031 0.573 1 44 45 SER B C 1
ATOM 2838 O O . SER B 1 45 ? -29.547 47.125 1.106 1 44 45 SER B O 1
ATOM 2840 N N . GLU B 1 46 ? -30.875 47.656 -0.56 1 49.34 46 GLU B N 1
ATOM 2841 C CA . GLU B 1 46 ? -30.578 46.594 -1.527 1 49.34 46 GLU B CA 1
ATOM 2842 C C . GLU B 1 46 ? -29.078 46.531 -1.836 1 49.34 46 GLU B C 1
ATOM 2844 O O . GLU B 1 46 ? -28.516 45.469 -2.018 1 49.34 46 GLU B O 1
ATOM 2849 N N . ALA B 1 47 ? -28.469 47.688 -1.924 1 52.94 47 ALA B N 1
ATOM 2850 C CA . ALA B 1 47 ? -27.062 47.812 -2.291 1 52.94 47 ALA B CA 1
ATOM 2851 C C . ALA B 1 47 ? -26.156 47.219 -1.201 1 52.94 47 ALA B C 1
ATOM 2853 O O . ALA B 1 47 ? -25.188 46.531 -1.496 1 52.94 47 ALA B O 1
ATOM 2854 N N . GLU B 1 48 ? -26.484 47.438 0.006 1 50.44 48 GLU B N 1
ATOM 2855 C CA . GLU B 1 48 ? -25.688 46.938 1.126 1 50.44 48 GLU B CA 1
ATOM 2856 C C . GLU B 1 48 ? -25.844 45.438 1.293 1 50.44 48 GLU B C 1
ATOM 2858 O O . GLU B 1 48 ? -24.891 44.75 1.641 1 50.44 48 GLU B O 1
ATOM 2863 N N . ALA B 1 49 ? -27.031 44.938 1.008 1 49.09 49 ALA B N 1
ATOM 2864 C CA . ALA B 1 49 ? -27.234 43.5 1.046 1 49.09 49 ALA B CA 1
ATOM 2865 C C . ALA B 1 49 ? -26.438 42.812 -0.043 1 49.09 49 ALA B C 1
ATOM 2867 O O . ALA B 1 49 ? -25.844 41.75 0.196 1 49.09 49 ALA B O 1
ATOM 2868 N N . ALA B 1 50 ? -26.438 43.438 -1.249 1 51.91 50 ALA B N 1
ATOM 2869 C CA . ALA B 1 50 ? -25.625 42.906 -2.334 1 51.91 50 ALA B CA 1
ATOM 2870 C C . ALA B 1 50 ? -24.141 42.969 -2.008 1 51.91 50 ALA B C 1
ATOM 2872 O O . ALA B 1 50 ? -23.375 42.062 -2.33 1 51.91 50 ALA B O 1
ATOM 2873 N N . GLU B 1 51 ? -23.672 44.062 -1.409 1 50.88 51 GLU B N 1
ATOM 2874 C CA . GLU B 1 51 ? -22.281 44.188 -1.015 1 50.88 51 GLU B CA 1
ATOM 2875 C C . GLU B 1 51 ? -21.938 43.219 0.113 1 50.88 51 GLU B C 1
ATOM 2877 O O . GLU B 1 51 ? -20.875 42.594 0.1 1 50.88 51 GLU B O 1
ATOM 2882 N N . ARG B 1 52 ? -22.812 43.062 1.075 1 48.31 52 ARG B N 1
ATOM 2883 C CA . ARG B 1 52 ? -22.562 42.094 2.143 1 48.31 52 ARG B CA 1
ATOM 2884 C C . ARG B 1 52 ? -22.672 40.656 1.626 1 48.31 52 ARG B C 1
ATOM 2886 O O . ARG B 1 52 ? -21.891 39.781 2.037 1 48.31 52 ARG B O 1
ATOM 2893 N N . LEU B 1 53 ? -23.672 40.531 0.724 1 47.25 53 LEU B N 1
ATOM 2894 C CA . LEU B 1 53 ? -23.672 39.219 0.056 1 47.25 53 LEU B CA 1
ATOM 2895 C C . LEU B 1 53 ? -22.422 39.031 -0.808 1 47.25 53 LEU B C 1
ATOM 2897 O O . LEU B 1 53 ? -21.844 37.969 -0.858 1 47.25 53 LEU B O 1
ATOM 2901 N N . ALA B 1 54 ? -22.125 40.125 -1.608 1 48.31 54 ALA B N 1
ATOM 2902 C CA . ALA B 1 54 ? -20.844 40.062 -2.332 1 48.31 54 ALA B CA 1
ATOM 2903 C C . ALA B 1 54 ? -19.672 39.938 -1.37 1 48.31 54 ALA B C 1
ATOM 2905 O O . ALA B 1 54 ? -18.719 39.219 -1.648 1 48.31 54 ALA B O 1
ATOM 2906 N N . ASP B 1 55 ? -19.703 40.688 -0.28 1 45 55 ASP B N 1
ATOM 2907 C CA . ASP B 1 55 ? -18.703 40.531 0.761 1 45 55 ASP B CA 1
ATOM 2908 C C . ASP B 1 55 ? -18.766 39.156 1.408 1 45 55 ASP B C 1
ATOM 2910 O O . ASP B 1 55 ? -17.734 38.531 1.703 1 45 55 ASP B O 1
ATOM 2914 N N . ILE B 1 56 ? -20.031 38.781 1.807 1 42.59 56 ILE B N 1
ATOM 2915 C CA . ILE B 1 56 ? -20.188 37.438 2.279 1 42.59 56 ILE B CA 1
ATOM 2916 C C . ILE B 1 56 ? -19.875 36.438 1.146 1 42.59 56 ILE B C 1
ATOM 2918 O O . ILE B 1 56 ? -19.219 35.438 1.358 1 42.59 56 ILE B O 1
ATOM 2922 N N . GLU B 1 57 ? -20.562 36.688 -0.02 1 43 57 GLU B N 1
ATOM 2923 C CA . GLU B 1 57 ? -20.141 35.906 -1.182 1 43 57 GLU B CA 1
ATOM 2924 C C . GLU B 1 57 ? -18.656 36.125 -1.487 1 43 57 GLU B C 1
ATOM 2926 O O . GLU B 1 57 ? -17.953 35.156 -1.855 1 43 57 GLU B O 1
ATOM 2931 N N . GLU B 1 58 ? -18.203 37.375 -1.593 1 41.62 58 GLU B N 1
ATOM 2932 C CA . GLU B 1 58 ? -16.766 37.656 -1.66 1 41.62 58 GLU B CA 1
ATOM 2933 C C . GLU B 1 58 ? -16.047 37.156 -0.41 1 41.62 58 GLU B C 1
ATOM 2935 O O . GLU B 1 58 ? -14.93 36.656 -0.493 1 41.62 58 GLU B O 1
ATOM 2940 N N . ALA B 1 59 ? -16.562 37.594 0.767 1 36.69 59 ALA B N 1
ATOM 2941 C CA . ALA B 1 59 ? -16.078 37.031 2.02 1 36.69 59 ALA B CA 1
ATOM 2942 C C . ALA B 1 59 ? -16.469 35.562 2.146 1 36.69 59 ALA B C 1
ATOM 2944 O O . ALA B 1 59 ? -15.711 34.75 2.707 1 36.69 59 ALA B O 1
ATOM 2945 N N . THR B 1 60 ? -17.781 35.219 1.906 1 34.72 60 THR B N 1
ATOM 2946 C CA . THR B 1 60 ? -18.203 33.812 1.691 1 34.72 60 THR B CA 1
ATOM 2947 C C . THR B 1 60 ? -17.812 33.344 0.292 1 34.72 60 THR B C 1
ATOM 2949 O O . THR B 1 60 ? -17.984 32.188 -0.044 1 34.72 60 THR B O 1
ATOM 2952 N N . GLY B 1 61 ? -18.062 34.125 -0.835 1 35.88 61 GLY B N 1
ATOM 2953 C CA . GLY B 1 61 ? -17.141 33.75 -1.899 1 35.88 61 GLY B CA 1
ATOM 2954 C C . GLY B 1 61 ? -15.867 33.094 -1.391 1 35.88 61 GLY B C 1
ATOM 2955 O O . GLY B 1 61 ? -14.82 33.75 -1.325 1 35.88 61 GLY B O 1
ATOM 2956 N N . VAL B 1 62 ? -16.047 32.75 -0.356 1 36.47 62 VAL B N 1
ATOM 2957 C CA . VAL B 1 62 ? -15.375 31.75 0.483 1 36.47 62 VAL B CA 1
ATOM 2958 C C . VAL B 1 62 ? -14.461 30.891 -0.374 1 36.47 62 VAL B C 1
ATOM 2960 O O . VAL B 1 62 ? -14.93 30.125 -1.221 1 36.47 62 VAL B O 1
ATOM 2963 N N . SER B 1 63 ? -13.562 31.391 -1.059 1 37.38 63 SER B N 1
ATOM 2964 C CA . SER B 1 63 ? -12.398 30.656 -1.553 1 37.38 63 SER B CA 1
ATOM 2965 C C . SER B 1 63 ? -12.328 29.266 -0.961 1 37.38 63 SER B C 1
ATOM 2967 O O . SER B 1 63 ? -12.172 29.094 0.252 1 37.38 63 SER B O 1
ATOM 2969 N N . ASN B 1 64 ? -13.398 28.562 -1.295 1 41.56 64 ASN B N 1
ATOM 2970 C CA . ASN B 1 64 ? -13.375 27.172 -0.879 1 41.56 64 ASN B CA 1
ATOM 2971 C C . ASN B 1 64 ? -11.969 26.719 -0.498 1 41.56 64 ASN B C 1
ATOM 2973 O O . ASN B 1 64 ? -11.078 26.656 -1.35 1 41.56 64 ASN B O 1
ATOM 2977 N N . PRO B 1 65 ? -11.781 27.25 0.7 1 49.53 65 PRO B N 1
ATOM 2978 C CA . PRO B 1 65 ? -10.445 26.875 1.173 1 49.53 65 PRO B CA 1
ATOM 2979 C C . PRO B 1 65 ? -9.891 25.656 0.451 1 49.53 65 PRO B C 1
ATOM 2981 O O . PRO B 1 65 ? -8.688 25.578 0.185 1 49.53 65 PRO B O 1
ATOM 2984 N N . GLU B 1 66 ? -10.891 24.797 0.142 1 55.34 66 GLU B N 1
ATOM 2985 C CA . GLU B 1 66 ? -10.375 23.625 -0.554 1 55.34 66 GLU B CA 1
ATOM 2986 C C . GLU B 1 66 ? -9.945 23.969 -1.976 1 55.34 66 GLU B C 1
ATOM 2988 O O . GLU B 1 66 ? -8.93 23.453 -2.461 1 55.34 66 GLU B O 1
ATOM 2993 N N . LYS B 1 67 ? -10.789 24.859 -2.762 1 57.72 67 LYS B N 1
ATOM 2994 C CA . LYS B 1 67 ? -10.438 25.234 -4.125 1 57.72 67 LYS B CA 1
ATOM 2995 C C . LYS B 1 67 ? -9.141 26.047 -4.152 1 57.72 67 LYS B C 1
ATOM 2997 O O . LYS B 1 67 ? -8.312 25.875 -5.051 1 57.72 67 LYS B O 1
ATOM 3002 N N . SER B 1 68 ? -9 26.797 -3.113 1 64.12 68 SER B N 1
ATOM 3003 C CA . SER B 1 68 ? -7.801 27.625 -3.039 1 64.12 68 SER B CA 1
ATOM 3004 C C . SER B 1 68 ? -6.559 26.781 -2.799 1 64.12 68 SER B C 1
ATOM 3006 O O . SER B 1 68 ? -5.516 27 -3.41 1 64.12 68 SER B O 1
ATOM 3008 N N . VAL B 1 69 ? -6.77 25.734 -2.148 1 74.19 69 VAL B N 1
ATOM 3009 C CA . VAL B 1 69 ? -5.637 24.875 -1.838 1 74.19 69 VAL B CA 1
ATOM 3010 C C . VAL B 1 69 ? -5.215 24.094 -3.088 1 74.19 69 VAL B C 1
ATOM 3012 O O . VAL B 1 69 ? -4.02 23.953 -3.363 1 74.19 69 VAL B O 1
ATOM 3015 N N . TRP B 1 70 ? -6.242 23.812 -3.943 1 74.5 70 TRP B N 1
ATOM 3016 C CA . TRP B 1 70 ? -5.934 23.078 -5.168 1 74.5 70 TRP B CA 1
ATOM 3017 C C . TRP B 1 70 ? -5.219 23.984 -6.172 1 74.5 70 TRP B C 1
ATOM 3019 O O . TRP B 1 70 ? -4.328 23.531 -6.895 1 74.5 70 TRP B O 1
ATOM 3029 N N . GLN B 1 71 ? -5.629 25.172 -6.191 1 76.31 71 GLN B N 1
ATOM 3030 C CA . GLN B 1 71 ? -4.965 26.109 -7.086 1 76.31 71 GLN B CA 1
ATOM 3031 C C . GLN B 1 71 ? -3.516 26.328 -6.672 1 76.31 71 GLN B C 1
ATOM 3033 O O . GLN B 1 71 ? -2.637 26.484 -7.523 1 76.31 71 GLN B O 1
ATOM 3038 N N . GLU B 1 72 ? -3.328 26.312 -5.438 1 80.06 72 GLU B N 1
ATOM 3039 C CA . GLU B 1 72 ? -1.967 26.453 -4.934 1 80.06 72 GLU B CA 1
ATOM 3040 C C . GLU B 1 72 ? -1.112 25.25 -5.285 1 80.06 72 GLU B C 1
ATOM 3042 O O . GLU B 1 72 ? 0.084 25.375 -5.551 1 80.06 72 GLU B O 1
ATOM 3047 N N . LEU B 1 73 ? -1.758 24.188 -5.316 1 80.62 73 LEU B N 1
ATOM 3048 C CA . LEU B 1 73 ? -1.035 22.953 -5.641 1 80.62 73 LEU B CA 1
ATOM 3049 C C . LEU B 1 73 ? -0.745 22.875 -7.137 1 80.62 73 LEU B C 1
ATOM 3051 O O . LEU B 1 73 ? 0.267 22.312 -7.547 1 80.62 73 LEU B O 1
ATOM 3055 N N . LEU B 1 74 ? -1.646 23.453 -7.91 1 80.69 74 LEU B N 1
ATOM 3056 C CA . LEU B 1 74 ? -1.465 23.438 -9.359 1 80.69 74 LEU B CA 1
ATOM 3057 C C . LEU B 1 74 ? -0.489 24.516 -9.805 1 80.69 74 LEU B C 1
ATOM 3059 O O . LEU B 1 74 ? 0.152 24.391 -10.852 1 80.69 74 LEU B O 1
ATOM 3063 N N . HIS B 1 75 ? -0.433 25.562 -9.086 1 84 75 HIS B N 1
ATOM 3064 C CA . HIS B 1 75 ? 0.542 26.625 -9.312 1 84 75 HIS B CA 1
ATOM 3065 C C . HIS B 1 75 ? 1.41 26.844 -8.078 1 84 75 HIS B C 1
ATOM 3067 O O . HIS B 1 75 ? 1.337 27.906 -7.441 1 84 75 HIS B O 1
ATOM 3073 N N . PRO B 1 76 ? 2.256 25.906 -7.926 1 82.5 76 PRO B N 1
ATOM 3074 C CA . PRO B 1 76 ? 3.014 25.922 -6.672 1 82.5 76 PRO B CA 1
ATOM 3075 C C . PRO B 1 76 ? 4.16 26.938 -6.688 1 82.5 76 PRO B C 1
ATOM 3077 O O . PRO B 1 76 ? 4.719 27.234 -7.75 1 82.5 76 PRO B O 1
ATOM 3080 N N . SER B 1 77 ? 4.348 27.594 -5.566 1 85.06 77 SER B N 1
ATOM 3081 C CA . SER B 1 77 ? 5.57 28.359 -5.359 1 85.06 77 SER B CA 1
ATOM 3082 C C . SER B 1 77 ? 6.809 27.469 -5.484 1 85.06 77 SER B C 1
ATOM 3084 O O . SER B 1 77 ? 6.707 26.25 -5.445 1 85.06 77 SER B O 1
ATOM 3086 N N . PRO B 1 78 ? 7.93 28.016 -5.812 1 86.06 78 PRO B N 1
ATOM 3087 C CA . PRO B 1 78 ? 9.141 27.203 -5.977 1 86.06 78 PRO B CA 1
ATOM 3088 C C . PRO B 1 78 ? 9.414 26.312 -4.773 1 86.06 78 PRO B C 1
ATOM 3090 O O . PRO B 1 78 ? 9.852 25.156 -4.945 1 86.06 78 PRO B O 1
ATOM 3093 N N . SER B 1 79 ? 9.164 26.797 -3.621 1 87.06 79 SER B N 1
ATOM 3094 C CA . SER B 1 79 ? 9.375 25.984 -2.424 1 87.06 79 SER B CA 1
ATOM 3095 C C . SER B 1 79 ? 8.391 24.828 -2.361 1 87.06 79 SER B C 1
ATOM 3097 O O . SER B 1 79 ? 8.773 23.703 -2.037 1 87.06 79 SER B O 1
ATOM 3099 N N . LEU B 1 80 ? 7.203 25.141 -2.688 1 89 80 LEU B N 1
ATOM 3100 C CA . LEU B 1 80 ? 6.176 24.094 -2.672 1 89 80 LEU B CA 1
ATOM 3101 C C . LEU B 1 80 ? 6.434 23.062 -3.764 1 89 80 LEU B C 1
ATOM 3103 O O . LEU B 1 80 ? 6.152 21.875 -3.58 1 89 80 LEU B O 1
ATOM 3107 N N . ARG B 1 81 ? 6.957 23.516 -4.801 1 90.56 81 ARG B N 1
ATOM 3108 C CA . ARG B 1 81 ? 7.293 22.594 -5.883 1 90.56 81 ARG B CA 1
ATOM 3109 C C . ARG B 1 81 ? 8.359 21.594 -5.445 1 90.56 81 ARG B C 1
ATOM 3111 O O . ARG B 1 81 ? 8.266 20.406 -5.75 1 90.56 81 ARG B O 1
ATOM 3118 N N . ARG B 1 82 ? 9.297 22.094 -4.777 1 90.31 82 ARG B N 1
ATOM 3119 C CA . ARG B 1 82 ? 10.344 21.203 -4.281 1 90.31 82 ARG B CA 1
ATOM 3120 C C . ARG B 1 82 ? 9.797 20.219 -3.26 1 90.31 82 ARG B C 1
ATOM 3122 O O . ARG B 1 82 ? 10.203 19.047 -3.236 1 90.31 82 ARG B O 1
ATOM 3129 N N . MET B 1 83 ? 8.906 20.703 -2.473 1 91.75 83 MET B N 1
ATOM 3130 C CA . MET B 1 83 ? 8.258 19.828 -1.499 1 91.75 83 MET B CA 1
ATOM 3131 C C . MET B 1 83 ? 7.438 18.75 -2.197 1 91.75 83 MET B C 1
ATOM 3133 O O . MET B 1 83 ? 7.457 17.578 -1.785 1 91.75 83 MET B O 1
ATOM 3137 N N . MET B 1 84 ? 6.82 19.188 -3.248 1 92.25 84 MET B N 1
ATOM 3138 C CA . MET B 1 84 ? 5.988 18.234 -3.988 1 92.25 84 MET B CA 1
ATOM 3139 C C . MET B 1 84 ? 6.844 17.203 -4.695 1 92.25 84 MET B C 1
ATOM 3141 O O . MET B 1 84 ? 6.492 16.016 -4.738 1 92.25 84 MET B O 1
ATOM 3145 N N . ILE B 1 85 ? 7.91 17.625 -5.246 1 92.38 85 ILE B N 1
ATOM 3146 C CA . ILE B 1 85 ? 8.82 16.703 -5.902 1 92.38 85 ILE B CA 1
ATOM 3147 C C . ILE B 1 85 ? 9.336 15.68 -4.891 1 92.38 85 ILE B C 1
ATOM 3149 O O . ILE B 1 85 ? 9.391 14.484 -5.18 1 92.38 85 ILE B O 1
ATOM 3153 N N . THR B 1 86 ? 9.633 16.125 -3.73 1 92.44 86 THR B N 1
ATOM 3154 C CA . THR B 1 86 ? 10.141 15.25 -2.686 1 92.44 86 THR B CA 1
ATOM 3155 C C . THR B 1 86 ? 9.055 14.297 -2.199 1 92.44 86 THR B C 1
ATOM 3157 O O . THR B 1 86 ? 9.266 13.086 -2.137 1 92.44 86 THR B O 1
ATOM 3160 N N . GLY B 1 87 ? 7.906 14.883 -1.891 1 90.62 87 GLY B N 1
ATOM 3161 C CA . GLY B 1 87 ? 6.809 14.078 -1.376 1 90.62 87 GLY B CA 1
ATOM 3162 C C . GLY B 1 87 ? 6.277 13.078 -2.387 1 90.62 87 GLY B C 1
ATOM 3163 O O . GLY B 1 87 ? 6.129 11.898 -2.078 1 90.62 87 GLY B O 1
ATOM 3164 N N . PHE B 1 88 ? 6.047 13.5 -3.564 1 91.25 88 PHE B N 1
ATOM 3165 C CA . PHE B 1 88 ? 5.531 12.633 -4.617 1 91.25 88 PHE B CA 1
ATOM 3166 C C . PHE B 1 88 ? 6.613 11.68 -5.121 1 91.25 88 PHE B C 1
ATOM 3168 O O . PHE B 1 88 ? 6.336 10.523 -5.434 1 91.25 88 PHE B O 1
ATOM 3175 N N . GLY B 1 89 ? 7.738 12.195 -5.203 1 93.94 89 GLY B N 1
ATOM 3176 C CA . GLY B 1 89 ? 8.852 11.367 -5.652 1 93.94 89 GLY B CA 1
ATOM 3177 C C . GLY B 1 89 ? 9.102 10.164 -4.766 1 93.94 89 GLY B C 1
ATOM 3178 O O . GLY B 1 89 ? 9.258 9.047 -5.258 1 93.94 89 GLY B O 1
ATOM 3179 N N . ILE B 1 90 ? 9.07 10.406 -3.494 1 93.19 90 ILE B N 1
ATOM 3180 C CA . ILE B 1 90 ? 9.352 9.312 -2.568 1 93.19 90 ILE B CA 1
ATOM 3181 C C . ILE B 1 90 ? 8.227 8.289 -2.613 1 93.19 90 ILE B C 1
ATOM 3183 O O . ILE B 1 90 ? 8.469 7.082 -2.496 1 93.19 90 ILE B O 1
ATOM 3187 N N . GLN B 1 91 ? 7.012 8.758 -2.77 1 92.06 91 GLN B N 1
ATOM 3188 C CA . GLN B 1 91 ? 5.867 7.863 -2.883 1 92.06 91 GLN B CA 1
ATOM 3189 C C . GLN B 1 91 ? 5.957 7.008 -4.145 1 92.06 91 GLN B C 1
ATOM 3191 O O . GLN B 1 91 ? 5.645 5.816 -4.113 1 92.06 91 GLN B O 1
ATOM 3196 N N . CYS B 1 92 ? 6.375 7.57 -5.184 1 92.94 92 CYS B N 1
ATOM 3197 C CA . CYS B 1 92 ? 6.516 6.844 -6.441 1 92.94 92 CYS B CA 1
ATOM 3198 C C . CYS B 1 92 ? 7.633 5.812 -6.352 1 92.94 92 CYS B C 1
ATOM 3200 O O . CYS B 1 92 ? 7.453 4.66 -6.754 1 92.94 92 CYS B O 1
ATOM 3202 N N . PHE B 1 93 ? 8.727 6.223 -5.812 1 93.94 93 PHE B N 1
ATOM 3203 C CA . PHE B 1 93 ? 9.859 5.309 -5.699 1 93.94 93 PHE B CA 1
ATOM 3204 C C . PHE B 1 93 ? 9.531 4.16 -4.754 1 93.94 93 PHE B C 1
ATOM 3206 O O . PHE B 1 93 ? 10.023 3.043 -4.93 1 93.94 93 PHE B O 1
ATOM 3213 N N . GLN B 1 94 ? 8.734 4.406 -3.771 1 92.06 94 GLN B N 1
ATOM 3214 C CA . GLN B 1 94 ? 8.336 3.365 -2.83 1 92.06 94 GLN B CA 1
ATOM 3215 C C . GLN B 1 94 ? 7.637 2.215 -3.545 1 92.06 94 GLN B C 1
ATOM 3217 O O . GLN B 1 94 ? 7.871 1.045 -3.232 1 92.06 94 GLN B O 1
ATOM 3222 N N . GLN B 1 95 ? 6.891 2.494 -4.531 1 90.5 95 GLN B N 1
ATOM 3223 C CA . GLN B 1 95 ? 6.109 1.46 -5.199 1 90.5 95 GLN B CA 1
ATOM 3224 C C . GLN B 1 95 ? 6.844 0.922 -6.422 1 90.5 95 GLN B C 1
ATOM 3226 O O . GLN B 1 95 ? 6.812 -0.28 -6.695 1 90.5 95 GLN B O 1
ATOM 3231 N N . ILE B 1 96 ? 7.59 1.785 -7.133 1 92.25 96 ILE B N 1
ATOM 3232 C CA . ILE B 1 96 ? 8.188 1.376 -8.398 1 92.25 96 ILE B CA 1
ATOM 3233 C C . ILE B 1 96 ? 9.414 0.506 -8.141 1 92.25 96 ILE B C 1
ATOM 3235 O O . ILE B 1 96 ? 9.922 -0.153 -9.047 1 92.25 96 ILE B O 1
ATOM 3239 N N . SER B 1 97 ? 9.805 0.451 -6.902 1 89.12 97 SER B N 1
ATOM 3240 C CA . SER B 1 97 ? 10.914 -0.426 -6.531 1 89.12 97 SER B CA 1
ATOM 3241 C C . SER B 1 97 ? 10.492 -1.891 -6.559 1 89.12 97 SER B C 1
ATOM 3243 O O . SER B 1 97 ? 11.328 -2.785 -6.434 1 89.12 97 SER B O 1
ATOM 3245 N N . GLY B 1 98 ? 9.195 -2.158 -6.695 1 86.94 98 GLY B N 1
ATOM 3246 C CA . GLY B 1 98 ? 8.727 -3.518 -6.91 1 86.94 98 GLY B CA 1
ATOM 3247 C C . GLY B 1 98 ? 8.57 -4.305 -5.621 1 86.94 98 GLY B C 1
ATOM 3248 O O . GLY B 1 98 ? 8.742 -5.523 -5.609 1 86.94 98 GLY B O 1
ATOM 3249 N N . ILE B 1 99 ? 8.367 -3.584 -4.539 1 88.31 99 ILE B N 1
ATOM 3250 C CA . ILE B 1 99 ? 8.297 -4.25 -3.244 1 88.31 99 ILE B CA 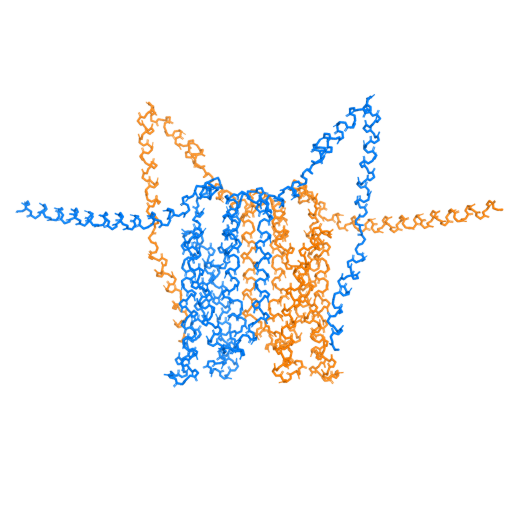1
ATOM 3251 C C . ILE B 1 99 ? 7.086 -5.18 -3.203 1 88.31 99 ILE B C 1
ATOM 3253 O O . ILE B 1 99 ? 7.191 -6.328 -2.768 1 88.31 99 ILE B O 1
ATOM 3257 N N . ASP B 1 100 ? 6 -4.793 -3.682 1 84 100 ASP B N 1
ATOM 3258 C CA . ASP B 1 100 ? 4.797 -5.621 -3.646 1 84 100 ASP B CA 1
ATOM 3259 C C . ASP B 1 100 ? 4.957 -6.855 -4.527 1 84 100 ASP B C 1
ATOM 3261 O O . ASP B 1 100 ? 4.555 -7.957 -4.141 1 84 100 ASP B O 1
ATOM 3265 N N . ALA B 1 101 ? 5.543 -6.656 -5.617 1 84.25 101 ALA B N 1
ATOM 3266 C CA . ALA B 1 101 ? 5.805 -7.781 -6.508 1 84.25 101 ALA B CA 1
ATOM 3267 C C . ALA B 1 101 ? 6.754 -8.789 -5.859 1 84.25 101 ALA B C 1
ATOM 3269 O O . ALA B 1 101 ? 6.551 -10 -5.965 1 84.25 101 ALA B O 1
ATOM 3270 N N . SER B 1 102 ? 7.766 -8.258 -5.203 1 87.5 102 SER B N 1
ATOM 3271 C CA . SER B 1 102 ? 8.75 -9.117 -4.551 1 87.5 102 SER B CA 1
ATOM 3272 C C . SER B 1 102 ? 8.102 -9.961 -3.457 1 87.5 102 SER B C 1
ATOM 3274 O O . SER B 1 102 ? 8.5 -11.109 -3.24 1 87.5 102 SER B O 1
ATOM 3276 N N . VAL B 1 103 ? 7.141 -9.398 -2.809 1 86.12 103 VAL B N 1
ATOM 3277 C CA . VAL B 1 103 ? 6.504 -10.094 -1.692 1 86.12 103 VAL B CA 1
ATOM 3278 C C . VAL B 1 103 ? 5.473 -11.086 -2.221 1 86.12 103 VAL B C 1
ATOM 3280 O O . VAL B 1 103 ? 5.504 -12.266 -1.874 1 86.12 103 VAL B O 1
ATOM 3283 N N . TYR B 1 104 ? 4.707 -10.727 -3.152 1 81.69 104 TYR B N 1
ATOM 3284 C CA . TYR B 1 104 ? 3.568 -11.539 -3.564 1 81.69 104 TYR B CA 1
ATOM 3285 C C . TYR B 1 104 ? 3.982 -12.562 -4.609 1 81.69 104 TYR B C 1
ATOM 3287 O O . TYR B 1 104 ? 3.373 -13.633 -4.719 1 81.69 104 TYR B O 1
ATOM 3295 N N . TYR B 1 105 ? 5.031 -12.305 -5.336 1 82.06 105 TYR B N 1
ATOM 3296 C CA . TYR B 1 105 ? 5.484 -13.266 -6.332 1 82.06 105 TYR B CA 1
ATOM 3297 C C . TYR B 1 105 ? 6.727 -14.008 -5.852 1 82.06 105 TYR B C 1
ATOM 3299 O O . TYR B 1 105 ? 7.469 -14.578 -6.656 1 82.06 105 TYR B O 1
ATOM 3307 N N . SER B 1 106 ? 6.898 -13.961 -4.594 1 86.44 106 SER B N 1
ATOM 3308 C CA . SER B 1 106 ? 8.039 -14.664 -4.02 1 86.44 106 SER B CA 1
ATOM 3309 C C . SER B 1 106 ? 7.977 -16.156 -4.316 1 86.44 106 SER B C 1
ATOM 3311 O O . SER B 1 106 ? 9 -16.781 -4.605 1 86.44 106 SER B O 1
ATOM 3313 N N . PRO B 1 107 ? 6.793 -16.766 -4.297 1 83.12 107 PRO B N 1
ATOM 3314 C CA . PRO B 1 107 ? 6.758 -18.188 -4.641 1 83.12 107 PRO B CA 1
ATOM 3315 C C . PRO B 1 107 ? 7.262 -18.469 -6.055 1 83.12 107 PRO B C 1
ATOM 3317 O O . PRO B 1 107 ? 7.969 -19.453 -6.277 1 83.12 107 PRO B O 1
ATOM 3320 N N . THR B 1 108 ? 6.855 -17.594 -6.922 1 78.12 108 THR B N 1
ATOM 3321 C CA . THR B 1 108 ? 7.312 -17.719 -8.305 1 78.12 108 THR B CA 1
ATOM 3322 C C . THR B 1 108 ? 8.828 -17.562 -8.391 1 78.12 108 THR B C 1
ATOM 3324 O O . THR B 1 108 ? 9.492 -18.281 -9.148 1 78.12 108 THR B O 1
ATOM 3327 N N . ILE B 1 109 ? 9.312 -16.641 -7.668 1 83.81 109 ILE B N 1
ATOM 3328 C CA . ILE B 1 109 ? 10.75 -16.422 -7.621 1 83.81 109 ILE B CA 1
ATOM 3329 C C . ILE B 1 109 ? 11.453 -17.656 -7.082 1 83.81 109 ILE B C 1
ATOM 3331 O O . ILE B 1 109 ? 12.453 -18.109 -7.645 1 83.81 109 ILE B O 1
ATOM 3335 N N . PHE B 1 110 ? 10.914 -18.266 -6.09 1 88.31 110 PHE B N 1
ATOM 3336 C CA . PHE B 1 110 ? 11.539 -19.406 -5.445 1 88.31 110 PHE B CA 1
ATOM 3337 C C . PHE B 1 110 ? 11.414 -20.656 -6.316 1 88.31 110 PHE B C 1
ATOM 3339 O O . PHE B 1 110 ? 12.328 -21.484 -6.359 1 88.31 110 PHE B O 1
ATOM 3346 N N . ARG B 1 111 ? 10.336 -20.719 -6.988 1 82.81 111 ARG B N 1
ATOM 3347 C CA . ARG B 1 111 ? 10.203 -21.797 -7.961 1 82.81 111 ARG B CA 1
ATOM 3348 C C . ARG B 1 111 ? 11.219 -21.641 -9.086 1 82.81 111 ARG B C 1
ATOM 3350 O O . ARG B 1 111 ? 11.797 -22.641 -9.547 1 82.81 111 ARG B O 1
ATOM 3357 N N . GLY B 1 112 ? 11.336 -20.438 -9.484 1 78.12 112 GLY B N 1
ATOM 3358 C CA . GLY B 1 112 ? 12.328 -20.156 -10.508 1 78.12 112 GLY B CA 1
ATOM 3359 C C . GLY B 1 112 ? 13.75 -20.438 -10.055 1 78.12 112 GLY B C 1
ATOM 3360 O O . GLY B 1 112 ? 14.617 -20.75 -10.875 1 78.12 112 GLY B O 1
ATOM 3361 N N . ALA B 1 113 ? 13.875 -20.328 -8.781 1 81.19 113 ALA B N 1
ATOM 3362 C CA . ALA B 1 113 ? 15.195 -20.594 -8.227 1 81.19 113 ALA B CA 1
ATOM 3363 C C . ALA B 1 113 ? 15.453 -22.094 -8.109 1 81.19 113 ALA B C 1
ATOM 3365 O O . ALA B 1 113 ? 16.594 -22.531 -7.953 1 81.19 113 ALA B O 1
ATOM 3366 N N . GLY B 1 114 ? 14.391 -22.922 -8.125 1 81.06 114 GLY B N 1
ATOM 3367 C CA . GLY B 1 114 ? 14.625 -24.359 -8.164 1 81.06 114 GLY B CA 1
ATOM 3368 C C . GLY B 1 114 ? 13.914 -25.109 -7.059 1 81.06 114 GLY B C 1
ATOM 3369 O O . GLY B 1 114 ? 14.055 -26.328 -6.941 1 81.06 114 GLY B O 1
ATOM 3370 N N . ILE B 1 115 ? 13.219 -24.391 -6.262 1 85.06 115 ILE B N 1
ATOM 3371 C CA . ILE B 1 115 ? 12.484 -25.078 -5.207 1 85.06 115 ILE B CA 1
ATOM 3372 C C . ILE B 1 115 ? 11.289 -25.812 -5.809 1 85.06 115 ILE B C 1
ATOM 3374 O O . ILE B 1 115 ? 10.438 -25.203 -6.453 1 85.06 115 ILE B O 1
ATOM 3378 N N . LYS B 1 116 ? 11.227 -27.078 -5.574 1 82.88 116 LYS B N 1
ATOM 3379 C CA . LYS B 1 116 ? 10.211 -27.875 -6.262 1 82.88 116 LYS B CA 1
ATOM 3380 C C . LYS B 1 116 ? 9.094 -28.281 -5.309 1 82.88 116 LYS B C 1
ATOM 3382 O O . LYS B 1 116 ? 7.961 -28.516 -5.734 1 82.88 116 LYS B O 1
ATOM 3387 N N . THR B 1 117 ? 9.406 -28.312 -4.02 1 87.88 117 THR B N 1
ATOM 3388 C CA . THR B 1 117 ? 8.391 -28.797 -3.096 1 87.88 117 THR B CA 1
ATOM 3389 C C . THR B 1 117 ? 7.516 -27.641 -2.607 1 87.88 117 THR B C 1
ATOM 3391 O O . THR B 1 117 ? 8.031 -26.594 -2.182 1 87.88 117 THR B O 1
ATOM 3394 N N . ASP B 1 118 ? 6.223 -27.828 -2.607 1 85.44 118 ASP B N 1
ATOM 3395 C CA . ASP B 1 118 ? 5.238 -26.812 -2.23 1 85.44 118 ASP B CA 1
ATOM 3396 C C . ASP B 1 118 ? 5.406 -26.406 -0.77 1 85.44 118 ASP B C 1
ATOM 3398 O O . ASP B 1 118 ? 5.207 -25.234 -0.421 1 85.44 118 ASP B O 1
ATOM 3402 N N . ASN B 1 119 ? 5.719 -27.312 -0.054 1 88.5 119 ASN B N 1
ATOM 3403 C CA . ASN B 1 119 ? 5.898 -27.016 1.362 1 88.5 119 ASN B CA 1
ATOM 3404 C C . ASN B 1 119 ? 7.078 -26.078 1.588 1 88.5 119 ASN B C 1
ATOM 3406 O O . ASN B 1 119 ? 7.004 -25.156 2.416 1 88.5 119 ASN B O 1
ATOM 3410 N N . LYS B 1 120 ? 8.148 -26.328 0.841 1 89.56 120 LYS B N 1
ATOM 3411 C CA . LYS B 1 120 ? 9.32 -25.453 0.971 1 89.56 120 LYS B CA 1
ATOM 3412 C C . LYS B 1 120 ? 9.023 -24.047 0.432 1 89.56 120 LYS B C 1
ATOM 3414 O O . LYS B 1 120 ? 9.5 -23.062 0.981 1 89.56 120 LYS B O 1
ATOM 3419 N N . ILE B 1 121 ? 8.25 -23.984 -0.581 1 88.25 121 ILE B N 1
ATOM 3420 C CA . ILE B 1 121 ? 7.855 -22.703 -1.146 1 88.25 121 ILE B CA 1
ATOM 3421 C C . ILE B 1 121 ? 6.992 -21.938 -0.142 1 88.25 121 ILE B C 1
ATOM 3423 O O . ILE B 1 121 ? 7.176 -20.734 0.054 1 88.25 121 ILE B O 1
ATOM 3427 N N . LEU B 1 122 ? 6.105 -22.719 0.5 1 86.44 122 LEU B N 1
ATOM 3428 C CA . LEU B 1 122 ? 5.223 -22.109 1.485 1 86.44 122 LEU B CA 1
ATOM 3429 C C . LEU B 1 122 ? 6.016 -21.547 2.662 1 86.44 122 LEU B C 1
ATOM 3431 O O . LEU B 1 122 ? 5.785 -20.422 3.096 1 86.44 122 LEU B O 1
ATOM 3435 N N . VAL B 1 123 ? 6.93 -22.297 3.119 1 88.94 123 VAL B N 1
ATOM 3436 C CA . VAL B 1 123 ? 7.734 -21.875 4.266 1 88.94 123 VAL B CA 1
ATOM 3437 C C . VAL B 1 123 ? 8.555 -20.641 3.904 1 88.94 123 VAL B C 1
ATOM 3439 O O . VAL B 1 123 ? 8.648 -19.703 4.695 1 88.94 123 VAL B O 1
ATOM 3442 N N . ALA B 1 124 ? 9.117 -20.641 2.707 1 89.56 124 ALA B N 1
ATOM 3443 C CA . ALA B 1 124 ? 9.906 -19.5 2.252 1 89.56 124 ALA B CA 1
ATOM 3444 C C . ALA B 1 124 ? 9.039 -18.25 2.1 1 89.56 124 ALA B C 1
ATOM 3446 O O . ALA B 1 124 ? 9.469 -17.141 2.42 1 89.56 124 ALA B O 1
ATOM 3447 N N . THR B 1 125 ? 7.879 -18.453 1.662 1 86.88 125 THR B N 1
ATOM 3448 C CA . THR B 1 125 ? 6.953 -17.344 1.481 1 86.88 125 THR B CA 1
ATOM 3449 C C . THR B 1 125 ? 6.523 -16.781 2.83 1 86.88 125 THR B C 1
ATOM 3451 O O . THR B 1 125 ? 6.445 -15.555 2.998 1 86.88 125 THR B O 1
ATOM 3454 N N . VAL B 1 126 ? 6.234 -17.594 3.742 1 87.56 126 VAL B N 1
ATOM 3455 C CA . VAL B 1 126 ? 5.859 -17.172 5.086 1 87.56 126 VAL B CA 1
ATOM 3456 C C . VAL B 1 126 ? 7.023 -16.422 5.734 1 87.56 126 VAL B C 1
ATOM 3458 O O . VAL B 1 126 ? 6.816 -15.43 6.441 1 87.56 126 VAL B O 1
ATOM 3461 N N . ALA B 1 127 ? 8.148 -16.891 5.402 1 89.81 127 ALA B N 1
ATOM 3462 C CA . ALA B 1 127 ? 9.336 -16.234 5.938 1 89.81 127 ALA B CA 1
ATOM 3463 C C . ALA B 1 127 ? 9.445 -14.797 5.422 1 89.81 127 ALA B C 1
ATOM 3465 O O . ALA B 1 127 ? 9.828 -13.891 6.164 1 89.81 127 ALA B O 1
ATOM 3466 N N . VAL B 1 128 ? 9.148 -14.617 4.188 1 90.88 128 VAL B N 1
ATOM 3467 C CA . VAL B 1 128 ? 9.195 -13.289 3.584 1 90.88 128 VAL B CA 1
ATOM 3468 C C . VAL B 1 128 ? 8.18 -12.375 4.266 1 90.88 128 VAL B C 1
ATOM 3470 O O . VAL B 1 128 ? 8.508 -11.266 4.676 1 90.88 128 VAL B O 1
ATOM 3473 N N . GLY B 1 129 ? 6.98 -12.891 4.449 1 87.25 129 GLY B N 1
ATOM 3474 C CA . GLY B 1 129 ? 5.949 -12.117 5.117 1 87.25 129 GLY B CA 1
ATOM 3475 C C . GLY B 1 129 ? 6.277 -11.82 6.57 1 87.25 129 GLY B C 1
ATOM 3476 O O . GLY B 1 129 ? 6.039 -10.703 7.051 1 87.25 129 GLY B O 1
ATOM 3477 N N . PHE B 1 130 ? 6.754 -12.758 7.207 1 90.25 130 PHE B N 1
ATOM 3478 C CA . PHE B 1 130 ? 7.133 -12.602 8.609 1 90.25 130 PHE B CA 1
ATOM 3479 C C . PHE B 1 130 ? 8.227 -11.555 8.758 1 90.25 130 PHE B C 1
ATOM 3481 O O . PHE B 1 130 ? 8.172 -10.711 9.656 1 90.25 130 PHE B O 1
ATOM 3488 N N . THR B 1 131 ? 9.18 -11.68 7.871 1 91.38 131 THR B N 1
ATOM 3489 C CA . THR B 1 131 ? 10.266 -10.711 7.891 1 91.38 131 THR B CA 1
ATOM 3490 C C . THR B 1 131 ? 9.734 -9.297 7.656 1 91.38 131 THR B C 1
ATOM 3492 O O . THR B 1 131 ? 10.117 -8.359 8.367 1 91.38 131 THR B O 1
ATOM 3495 N N . LYS B 1 132 ? 8.914 -9.195 6.684 1 89.75 132 LYS B N 1
ATOM 3496 C CA . LYS B 1 132 ? 8.312 -7.895 6.379 1 89.75 132 LYS B CA 1
ATOM 3497 C C . LYS B 1 132 ? 7.602 -7.316 7.598 1 89.75 132 LYS B C 1
ATOM 3499 O O . LYS B 1 132 ? 7.852 -6.172 7.988 1 89.75 132 LYS B O 1
ATOM 3504 N N . THR B 1 133 ? 6.801 -8.133 8.25 1 88.06 133 THR B N 1
ATOM 3505 C CA . THR B 1 133 ? 5.977 -7.684 9.367 1 88.06 133 THR B CA 1
ATOM 3506 C C . THR B 1 133 ? 6.844 -7.348 10.578 1 88.06 133 THR B C 1
ATOM 3508 O O . THR B 1 133 ? 6.645 -6.312 11.219 1 88.06 133 THR B O 1
ATOM 3511 N N . MET B 1 134 ? 7.762 -8.141 10.844 1 90.81 134 MET B N 1
ATOM 3512 C CA . MET B 1 134 ? 8.641 -7.941 11.992 1 90.81 134 MET B CA 1
ATOM 3513 C C . MET B 1 134 ? 9.453 -6.66 11.836 1 90.81 134 MET B C 1
ATOM 3515 O O . MET B 1 134 ? 9.602 -5.902 12.797 1 90.81 134 MET B O 1
ATOM 3519 N N . PHE B 1 135 ? 9.891 -6.414 10.703 1 91.25 135 PHE B N 1
ATOM 3520 C CA . PHE B 1 135 ? 10.766 -5.266 10.508 1 91.25 135 PHE B CA 1
ATOM 3521 C C . PHE B 1 135 ? 9.961 -3.975 10.422 1 91.25 135 PHE B C 1
ATOM 3523 O O . PHE B 1 135 ? 10.508 -2.883 10.602 1 91.25 135 PHE B O 1
ATOM 3530 N N . ILE B 1 136 ? 8.742 -4.082 10.062 1 85.62 136 ILE B N 1
ATOM 3531 C CA . ILE B 1 136 ? 7.875 -2.91 10.172 1 85.62 136 ILE B CA 1
ATOM 3532 C C . ILE B 1 136 ? 7.777 -2.482 11.641 1 85.62 136 ILE B C 1
ATOM 3534 O O . ILE B 1 136 ? 7.84 -1.291 11.945 1 85.62 136 ILE B O 1
ATOM 3538 N N . LEU B 1 137 ? 7.652 -3.475 12.484 1 84.62 137 LEU B N 1
ATOM 3539 C CA . LEU B 1 137 ? 7.57 -3.197 13.914 1 84.62 137 LEU B CA 1
ATOM 3540 C C . LEU B 1 137 ? 8.867 -2.578 14.422 1 84.62 137 LEU B C 1
ATOM 3542 O O . LEU B 1 137 ? 8.844 -1.67 15.258 1 84.62 137 LEU B O 1
ATOM 3546 N N . VAL B 1 138 ? 9.914 -3.033 13.883 1 85.31 138 VAL B N 1
ATOM 3547 C CA . VAL B 1 138 ? 11.211 -2.477 14.25 1 85.31 138 VAL B CA 1
ATOM 3548 C C . VAL B 1 138 ? 11.297 -1.022 13.789 1 85.31 138 VAL B C 1
ATOM 3550 O O . VAL B 1 138 ? 11.852 -0.173 14.492 1 85.31 138 VAL B O 1
ATOM 3553 N N . ALA B 1 139 ? 10.766 -0.745 12.656 1 85.06 139 ALA B N 1
ATOM 3554 C CA . ALA B 1 139 ? 10.805 0.595 12.078 1 85.06 139 ALA B CA 1
ATOM 3555 C C . ALA B 1 139 ? 10.102 1.604 12.984 1 85.06 139 ALA B C 1
ATOM 3557 O O . ALA B 1 139 ? 10.508 2.766 13.062 1 85.06 139 ALA B O 1
ATOM 3558 N N . ILE B 1 140 ? 9.094 1.192 13.641 1 76.25 140 ILE B N 1
ATOM 3559 C CA . ILE B 1 140 ? 8.312 2.072 14.508 1 76.25 140 ILE B CA 1
ATOM 3560 C C . ILE B 1 140 ? 9.211 2.65 15.602 1 76.25 140 ILE B C 1
ATOM 3562 O O . ILE B 1 140 ? 9.117 3.836 15.922 1 76.25 140 ILE B O 1
ATOM 3566 N N . PHE B 1 141 ? 10.125 1.831 16.047 1 78.25 141 PHE B N 1
ATOM 3567 C CA . PHE B 1 141 ? 11 2.264 17.125 1 78.25 141 PHE B CA 1
ATOM 3568 C C . PHE B 1 141 ? 12.195 3.035 16.578 1 78.25 141 PHE B C 1
ATOM 3570 O O . PHE B 1 141 ? 12.719 3.938 17.234 1 78.25 141 PHE B O 1
ATOM 3577 N N . LEU B 1 142 ? 12.547 2.791 15.391 1 80.44 142 LEU B N 1
ATOM 3578 C CA . LEU B 1 142 ? 13.766 3.359 14.828 1 80.44 142 LEU B CA 1
ATOM 3579 C C . LEU B 1 142 ? 13.5 4.734 14.219 1 80.44 142 LEU B C 1
ATOM 3581 O O . LEU B 1 142 ? 14.398 5.578 14.156 1 80.44 142 LEU B O 1
ATOM 3585 N N . ILE B 1 143 ? 12.352 4.977 13.828 1 77.88 143 ILE B N 1
ATOM 3586 C CA . ILE B 1 143 ? 12.031 6.188 13.086 1 77.88 143 ILE B CA 1
ATOM 3587 C C . ILE B 1 143 ? 12.258 7.414 13.961 1 77.88 143 ILE B C 1
ATOM 3589 O O . ILE B 1 143 ? 12.797 8.422 13.508 1 77.88 143 ILE B O 1
ATOM 3593 N N . ASP B 1 144 ? 11.906 7.414 15.219 1 75 144 ASP B N 1
ATOM 3594 C CA . ASP B 1 144 ? 12.023 8.578 16.094 1 75 144 ASP B CA 1
ATOM 3595 C C . ASP B 1 144 ? 13.43 8.688 16.688 1 75 144 ASP B C 1
ATOM 3597 O O . ASP B 1 144 ? 13.828 9.75 17.156 1 75 144 ASP B O 1
ATOM 3601 N N . ARG B 1 145 ? 14.109 7.598 16.531 1 76.62 145 ARG B N 1
ATOM 3602 C CA . ARG B 1 145 ? 15.438 7.609 17.141 1 76.62 145 ARG B CA 1
ATOM 3603 C C . ARG B 1 145 ? 16.5 7.969 16.109 1 76.62 145 ARG B C 1
ATOM 3605 O O . ARG B 1 145 ? 17.406 8.773 16.391 1 76.62 145 ARG B O 1
ATOM 3612 N N . VAL B 1 146 ? 16.438 7.473 14.969 1 83.44 146 VAL B N 1
ATOM 3613 C CA . VAL B 1 146 ? 17.516 7.566 13.984 1 83.44 146 VAL B CA 1
ATOM 3614 C C . VAL B 1 146 ? 17.219 8.711 13.016 1 83.44 146 VAL B C 1
ATOM 3616 O O . VAL B 1 146 ? 18.156 9.383 12.555 1 83.44 146 VAL B O 1
ATOM 3619 N N . GLY B 1 147 ? 15.977 9 12.82 1 84.56 147 GLY B N 1
ATOM 3620 C CA . GLY B 1 147 ? 15.625 10.023 11.852 1 84.56 147 GLY B CA 1
ATOM 3621 C C . GLY B 1 147 ? 15.109 9.445 10.539 1 84.56 147 GLY B C 1
ATOM 3622 O O . GLY B 1 147 ? 15.188 8.234 10.32 1 84.56 147 GLY B O 1
ATOM 3623 N N . ARG B 1 148 ? 14.656 10.375 9.695 1 88.38 148 ARG B N 1
ATOM 3624 C CA . ARG B 1 148 ? 14.023 9.938 8.461 1 88.38 148 ARG B CA 1
ATOM 3625 C C . ARG B 1 148 ? 15.055 9.711 7.363 1 88.38 148 ARG B C 1
ATOM 3627 O O . ARG B 1 148 ? 15.055 8.672 6.699 1 88.38 148 ARG B O 1
ATOM 3634 N N . LYS B 1 149 ? 15.969 10.609 7.195 1 91 149 LYS B N 1
ATOM 3635 C CA . LYS B 1 149 ? 16.922 10.555 6.086 1 91 149 LYS B CA 1
ATOM 3636 C C . LYS B 1 149 ? 17.859 9.367 6.227 1 91 149 LYS B C 1
ATOM 3638 O O . LYS B 1 149 ? 18.031 8.594 5.281 1 91 149 LYS B O 1
ATOM 3643 N N . PRO B 1 150 ? 18.469 9.117 7.359 1 90.56 150 PRO B N 1
ATOM 3644 C CA . PRO B 1 150 ? 19.328 7.945 7.508 1 90.56 150 PRO B CA 1
ATOM 3645 C C . PRO B 1 150 ? 18.578 6.633 7.297 1 90.56 150 PRO B C 1
ATOM 3647 O O . PRO B 1 150 ? 19.141 5.691 6.715 1 90.56 150 PRO B O 1
ATOM 3650 N N . LEU B 1 151 ? 17.438 6.531 7.785 1 91.62 151 LEU B N 1
ATOM 3651 C CA . LEU B 1 151 ? 16.672 5.309 7.594 1 91.62 151 LEU B CA 1
ATOM 3652 C C . LEU B 1 151 ? 16.375 5.078 6.113 1 91.62 151 LEU B C 1
ATOM 3654 O O . LEU B 1 151 ? 16.391 3.939 5.645 1 91.62 151 LEU B O 1
ATOM 3658 N N . LEU B 1 152 ? 16.094 6.172 5.402 1 94.38 152 LEU B N 1
ATOM 3659 C CA . LEU B 1 152 ? 15.836 6.051 3.971 1 94.38 152 LEU B CA 1
ATOM 3660 C C . LEU B 1 152 ? 17.094 5.59 3.236 1 94.38 152 LEU B C 1
ATOM 3662 O O . LEU B 1 152 ? 17 4.793 2.297 1 94.38 152 LEU B O 1
ATOM 3666 N N . TYR B 1 153 ? 18.219 6.059 3.711 1 93.44 153 TYR B N 1
ATOM 3667 C CA . TYR B 1 153 ? 19.469 5.637 3.102 1 93.44 153 TYR B CA 1
ATOM 3668 C C . TYR B 1 153 ? 19.719 4.148 3.338 1 93.44 153 TYR B C 1
ATOM 3670 O O . TYR B 1 153 ? 20.031 3.412 2.402 1 93.44 153 TYR B O 1
ATOM 3678 N N . VAL B 1 154 ? 19.562 3.787 4.473 1 93.19 154 VAL B N 1
ATOM 3679 C CA . VAL B 1 154 ? 19.766 2.383 4.816 1 93.19 154 VAL B CA 1
ATOM 3680 C C . VAL B 1 154 ? 18.797 1.511 4.023 1 93.19 154 VAL B C 1
ATOM 3682 O O . VAL B 1 154 ? 19.172 0.462 3.5 1 93.19 154 VAL B O 1
ATOM 3685 N N . SER B 1 155 ? 17.578 1.958 3.971 1 95.75 155 SER B N 1
ATOM 3686 C CA . SER B 1 155 ? 16.531 1.211 3.277 1 95.75 155 SER B CA 1
ATOM 3687 C C . SER B 1 155 ? 16.828 1.11 1.784 1 95.75 155 SER B C 1
ATOM 3689 O O . SER B 1 155 ? 16.844 0.014 1.222 1 95.75 155 SER B O 1
ATOM 3691 N N . THR B 1 156 ? 17.141 2.258 1.135 1 96.44 156 THR B N 1
ATOM 3692 C CA . THR B 1 156 ? 17.312 2.271 -0.315 1 96.44 156 THR B CA 1
ATOM 3693 C C . THR B 1 156 ? 18.594 1.574 -0.725 1 96.44 156 THR B C 1
ATOM 3695 O O . THR B 1 156 ? 18.625 0.836 -1.712 1 96.44 156 THR B O 1
ATOM 3698 N N . ILE B 1 157 ? 19.641 1.754 -0.005 1 96.19 157 ILE B N 1
ATOM 3699 C CA . ILE B 1 157 ? 20.906 1.087 -0.306 1 96.19 157 ILE B CA 1
ATOM 3700 C C . ILE B 1 157 ? 20.766 -0.415 -0.067 1 96.19 157 ILE B C 1
ATOM 3702 O O . ILE B 1 157 ? 21.188 -1.224 -0.9 1 96.19 157 ILE B O 1
ATOM 3706 N N . GLY B 1 158 ? 20.234 -0.75 1.105 1 96.75 158 GLY B N 1
ATOM 3707 C CA . GLY B 1 158 ? 20.016 -2.156 1.396 1 96.75 158 GLY B CA 1
ATOM 3708 C C . GLY B 1 158 ? 19.156 -2.852 0.355 1 96.75 158 GLY B C 1
ATOM 3709 O O . GLY B 1 158 ? 19.453 -3.975 -0.053 1 96.75 158 GLY B O 1
ATOM 3710 N N . MET B 1 159 ? 18.141 -2.236 -0.065 1 96.88 159 MET B N 1
ATOM 3711 C CA . MET B 1 159 ? 17.266 -2.791 -1.095 1 96.88 159 MET B CA 1
ATOM 3712 C C . MET B 1 159 ? 18.016 -2.982 -2.406 1 96.88 159 MET B C 1
ATOM 3714 O O . MET B 1 159 ? 17.844 -3.996 -3.084 1 96.88 159 MET B O 1
ATOM 3718 N N . THR B 1 160 ? 18.812 -1.934 -2.727 1 97.31 160 THR B N 1
ATOM 3719 C CA . THR B 1 160 ? 19.578 -2.01 -3.967 1 97.31 160 THR B CA 1
ATOM 3720 C C . THR B 1 160 ? 20.516 -3.219 -3.957 1 97.31 160 THR B C 1
ATOM 3722 O O . THR B 1 160 ? 20.547 -3.994 -4.914 1 97.31 160 THR B O 1
ATOM 3725 N N . VAL B 1 161 ? 21.172 -3.43 -2.893 1 97.12 161 VAL B N 1
ATOM 3726 C CA . VAL B 1 161 ? 22.141 -4.523 -2.77 1 97.12 161 VAL B CA 1
ATOM 3727 C C . VAL B 1 161 ? 21.406 -5.859 -2.809 1 97.12 161 VAL B C 1
ATOM 3729 O O . VAL B 1 161 ? 21.828 -6.789 -3.5 1 97.12 161 VAL B O 1
ATOM 3732 N N . CYS B 1 162 ? 20.328 -5.953 -2.125 1 97 162 CYS B N 1
ATOM 3733 C CA . CYS B 1 162 ? 19.562 -7.199 -2.072 1 97 162 CYS B CA 1
ATOM 3734 C C . CYS B 1 162 ? 18.953 -7.523 -3.43 1 97 162 CYS B C 1
ATOM 3736 O O . CYS B 1 162 ? 19 -8.672 -3.877 1 97 162 CYS B O 1
ATOM 3738 N N . LEU B 1 163 ? 18.406 -6.504 -4.086 1 96.75 163 LEU B N 1
ATOM 3739 C CA . LEU B 1 163 ? 17.781 -6.723 -5.387 1 96.75 163 LEU B CA 1
ATOM 3740 C C . LEU B 1 163 ? 18.844 -7.082 -6.434 1 96.75 163 LEU B C 1
ATOM 3742 O O . LEU B 1 163 ? 18.609 -7.941 -7.285 1 96.75 163 LEU B O 1
ATOM 3746 N N . PHE B 1 164 ? 19.953 -6.441 -6.352 1 96.44 164 PHE B N 1
ATOM 3747 C CA . PHE B 1 164 ? 21.047 -6.781 -7.258 1 96.44 164 PHE B CA 1
ATOM 3748 C C . PHE B 1 164 ? 21.547 -8.203 -7.004 1 96.44 164 PHE B C 1
ATOM 3750 O O . PHE B 1 164 ? 21.797 -8.953 -7.945 1 96.44 164 PHE B O 1
ATOM 3757 N N . GLY B 1 165 ? 21.719 -8.5 -5.754 1 95.62 165 GLY B N 1
ATOM 3758 C CA . GLY B 1 165 ? 22.094 -9.859 -5.41 1 95.62 165 GLY B CA 1
ATOM 3759 C C . GLY B 1 165 ? 21.109 -10.898 -5.895 1 95.62 165 GLY B C 1
ATOM 3760 O O . GLY B 1 165 ? 21.5 -11.945 -6.41 1 95.62 165 GLY B O 1
ATOM 3761 N N . LEU B 1 166 ? 19.859 -10.602 -5.707 1 94.25 166 LEU B N 1
ATOM 3762 C CA . LEU B 1 166 ? 18.828 -11.516 -6.164 1 94.25 166 LEU B CA 1
ATOM 3763 C C . LEU B 1 166 ? 18.906 -11.727 -7.672 1 94.25 166 LEU B C 1
ATOM 3765 O O . LEU B 1 166 ? 18.859 -12.859 -8.148 1 94.25 166 LEU B O 1
ATOM 3769 N N . ALA B 1 167 ? 19 -10.602 -8.383 1 94.19 167 ALA B N 1
ATOM 3770 C CA . ALA B 1 167 ? 19.094 -10.68 -9.844 1 94.19 167 ALA B CA 1
ATOM 3771 C C . ALA B 1 167 ? 20.328 -11.484 -10.266 1 94.19 167 ALA B C 1
ATOM 3773 O O . ALA B 1 167 ? 20.234 -12.32 -11.172 1 94.19 167 ALA B O 1
ATOM 3774 N N . LEU B 1 168 ? 21.391 -11.258 -9.617 1 93 168 LEU B N 1
ATOM 3775 C CA . LEU B 1 168 ? 22.641 -11.945 -9.938 1 93 168 LEU B CA 1
ATOM 3776 C C . LEU B 1 168 ? 22.531 -13.438 -9.664 1 93 168 LEU B C 1
ATOM 3778 O O . LEU B 1 168 ? 22.906 -14.258 -10.516 1 93 168 LEU B O 1
ATOM 3782 N N . PHE 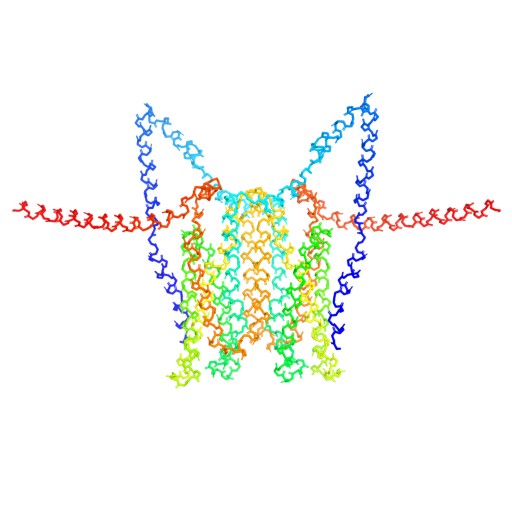B 1 169 ? 22.031 -13.828 -8.539 1 91.81 169 PHE B N 1
ATOM 3783 C CA . PHE B 1 169 ? 21.953 -15.234 -8.164 1 91.81 169 PHE B CA 1
ATOM 3784 C C . PHE B 1 169 ? 20.938 -15.977 -9.023 1 91.81 169 PHE B C 1
ATOM 3786 O O . PHE B 1 169 ? 21.156 -17.125 -9.398 1 91.81 169 PHE B O 1
ATOM 3793 N N . LEU B 1 170 ? 19.859 -15.344 -9.328 1 90.75 170 LEU B N 1
ATOM 3794 C CA . LEU B 1 170 ? 18.875 -15.961 -10.211 1 90.75 170 LEU B CA 1
ATOM 3795 C C . LEU B 1 170 ? 19.453 -16.156 -11.617 1 90.75 170 LEU B C 1
ATOM 3797 O O . LEU B 1 170 ? 19.203 -17.172 -12.266 1 90.75 170 LEU B O 1
ATOM 3801 N N . GLY B 1 171 ? 20.188 -15.133 -12.031 1 89.62 171 GLY B N 1
ATOM 3802 C CA . GLY B 1 171 ? 20.859 -15.266 -13.32 1 89.62 171 GLY B CA 1
ATOM 3803 C C . GLY B 1 171 ? 21.891 -16.375 -13.352 1 89.62 171 GLY B C 1
ATOM 3804 O O . GLY B 1 171 ? 21.969 -17.125 -14.328 1 89.62 171 GLY B O 1
ATOM 3805 N N . LEU B 1 172 ? 22.625 -16.469 -12.289 1 89.69 172 LEU B N 1
ATOM 3806 C CA . LEU B 1 172 ? 23.656 -17.516 -12.203 1 89.69 172 LEU B CA 1
ATOM 3807 C C . LEU B 1 172 ? 23.016 -18.891 -12.109 1 89.69 172 LEU B C 1
ATOM 3809 O O . LEU B 1 172 ? 23.547 -19.859 -12.656 1 89.69 172 LEU B O 1
ATOM 3813 N N . LEU B 1 173 ? 21.969 -18.969 -11.391 1 87.88 173 LEU B N 1
ATOM 3814 C CA . LEU B 1 173 ? 21.25 -20.234 -11.289 1 87.88 173 LEU B CA 1
ATOM 3815 C C . LEU B 1 173 ? 20.703 -20.656 -12.641 1 87.88 173 LEU B C 1
ATOM 3817 O O . LEU B 1 173 ? 20.75 -21.828 -12.992 1 87.88 173 LEU B O 1
ATOM 3821 N N . ALA B 1 174 ? 20.156 -19.703 -13.367 1 83.69 174 ALA B N 1
ATOM 3822 C CA . ALA B 1 174 ? 19.594 -19.969 -14.695 1 83.69 174 ALA B CA 1
ATOM 3823 C C . ALA B 1 174 ? 20.672 -20.484 -15.641 1 83.69 174 ALA B C 1
ATOM 3825 O O . ALA B 1 174 ? 20.391 -21.281 -16.547 1 83.69 174 ALA B O 1
ATOM 3826 N N . LEU B 1 175 ? 21.906 -20.094 -15.375 1 86.31 175 LEU B N 1
ATOM 3827 C CA . LEU B 1 175 ? 23.016 -20.516 -16.219 1 86.31 175 LEU B CA 1
ATOM 3828 C C . LEU B 1 175 ? 23.734 -21.719 -15.633 1 86.31 175 LEU B C 1
ATOM 3830 O O . LEU B 1 175 ? 24.75 -22.156 -16.156 1 86.31 175 LEU B O 1
ATOM 3834 N N . ASP B 1 176 ? 23.219 -22.281 -14.523 1 85.69 176 ASP B N 1
ATOM 3835 C CA . ASP B 1 176 ? 23.766 -23.453 -13.852 1 85.69 176 ASP B CA 1
ATOM 3836 C C . ASP B 1 176 ? 25.203 -23.219 -13.391 1 85.69 176 ASP B C 1
ATOM 3838 O O . ASP B 1 176 ? 26.047 -24.094 -13.516 1 85.69 176 ASP B O 1
ATOM 3842 N N . LEU B 1 177 ? 25.469 -22.047 -12.961 1 86.56 177 LEU B N 1
ATOM 3843 C CA . LEU B 1 177 ? 26.828 -21.688 -12.555 1 86.56 177 LEU B CA 1
ATOM 3844 C C . LEU B 1 177 ? 27 -21.797 -11.047 1 86.56 177 LEU B C 1
ATOM 3846 O O . LEU B 1 177 ? 28.125 -21.766 -10.539 1 86.56 177 LEU B O 1
ATOM 3850 N N . VAL B 1 178 ? 25.906 -21.969 -10.297 1 84.5 178 VAL B N 1
ATOM 3851 C CA . VAL B 1 178 ? 25.922 -22.109 -8.844 1 84.5 178 VAL B CA 1
ATOM 3852 C C . VAL B 1 178 ? 25.062 -23.297 -8.43 1 84.5 178 VAL B C 1
ATOM 3854 O O . VAL B 1 178 ? 24.062 -23.609 -9.078 1 84.5 178 VAL B O 1
ATOM 3857 N N . PRO B 1 179 ? 25.609 -24 -7.363 1 87.31 179 PRO B N 1
ATOM 3858 C CA . PRO B 1 179 ? 24.766 -25.094 -6.875 1 87.31 179 PRO B CA 1
ATOM 3859 C C . PRO B 1 179 ? 23.359 -24.656 -6.492 1 87.31 179 PRO B C 1
ATOM 3861 O O . PRO B 1 179 ? 23.188 -23.547 -5.98 1 87.31 179 PRO B O 1
ATOM 3864 N N . SER B 1 180 ? 22.438 -25.469 -6.781 1 84.44 180 SER B N 1
ATOM 3865 C CA . SER B 1 180 ? 21.031 -25.172 -6.602 1 84.44 180 SER B CA 1
ATOM 3866 C C . SER B 1 180 ? 20.719 -24.781 -5.156 1 84.44 180 SER B C 1
ATOM 3868 O O . SER B 1 180 ? 19.984 -23.828 -4.906 1 84.44 180 SER B O 1
ATOM 3870 N N . ASN B 1 181 ? 21.359 -25.469 -4.25 1 85.94 181 ASN B N 1
ATOM 3871 C CA . ASN B 1 181 ? 21.078 -25.219 -2.842 1 85.94 181 ASN B CA 1
ATOM 3872 C C . ASN B 1 181 ? 21.562 -23.828 -2.42 1 85.94 181 ASN B C 1
ATOM 3874 O O . ASN B 1 181 ? 20.844 -23.109 -1.709 1 85.94 181 ASN B O 1
ATOM 3878 N N . LEU B 1 182 ? 22.734 -23.5 -2.873 1 86.19 182 LEU B N 1
ATOM 3879 C CA . LEU B 1 182 ? 23.281 -22.188 -2.537 1 86.19 182 LEU B CA 1
ATOM 3880 C C . LEU B 1 182 ? 22.5 -21.078 -3.213 1 86.19 182 LEU B C 1
ATOM 3882 O O . LEU B 1 182 ? 22.234 -20.031 -2.6 1 86.19 182 LEU B O 1
ATOM 3886 N N . GLY B 1 183 ? 22.156 -21.328 -4.41 1 85 183 GLY B N 1
ATOM 3887 C CA . GLY B 1 183 ? 21.391 -20.344 -5.145 1 85 183 GLY B CA 1
ATOM 3888 C C . GLY B 1 183 ? 20.031 -20.062 -4.527 1 85 183 GLY B C 1
ATOM 3889 O O . GLY B 1 183 ? 19.609 -18.906 -4.426 1 85 183 GLY B O 1
ATOM 3890 N N . ILE B 1 184 ? 19.438 -21.141 -4.059 1 87.5 184 ILE B N 1
ATOM 3891 C CA . ILE B 1 184 ? 18.125 -21.031 -3.449 1 87.5 184 ILE B CA 1
ATOM 3892 C C . ILE B 1 184 ? 18.219 -20.25 -2.135 1 87.5 184 ILE B C 1
ATOM 3894 O O . ILE B 1 184 ? 17.422 -19.359 -1.875 1 87.5 184 ILE B O 1
ATOM 3898 N N . MET B 1 185 ? 19.172 -20.594 -1.377 1 90.38 185 MET B N 1
ATOM 3899 C CA . MET B 1 185 ? 19.344 -19.953 -0.084 1 90.38 185 MET B CA 1
ATOM 3900 C C . MET B 1 185 ? 19.641 -18.453 -0.26 1 90.38 185 MET B C 1
ATOM 3902 O O . MET B 1 185 ? 19.094 -17.625 0.469 1 90.38 185 MET B O 1
ATOM 3906 N N . MET B 1 186 ? 20.422 -18.188 -1.204 1 91.81 186 MET B N 1
ATOM 3907 C CA . MET B 1 186 ? 20.797 -16.797 -1.441 1 91.81 186 MET B CA 1
ATOM 3908 C C . MET B 1 186 ? 19.594 -16 -1.974 1 91.81 186 MET B C 1
ATOM 3910 O O . MET B 1 186 ? 19.453 -14.82 -1.667 1 91.81 186 MET B O 1
ATOM 3914 N N . ALA B 1 187 ? 18.812 -16.656 -2.775 1 91.06 187 ALA B N 1
ATOM 3915 C CA . ALA B 1 187 ? 17.609 -15.992 -3.289 1 91.06 187 ALA B CA 1
ATOM 3916 C C . ALA B 1 187 ? 16.641 -15.656 -2.156 1 91.06 187 ALA B C 1
ATOM 3918 O O . ALA B 1 187 ? 16.109 -14.547 -2.104 1 91.06 187 ALA B O 1
ATOM 3919 N N . ILE B 1 188 ? 16.5 -16.594 -1.268 1 92.38 188 ILE B N 1
ATOM 3920 C CA . ILE B 1 188 ? 15.602 -16.375 -0.137 1 92.38 188 ILE B CA 1
ATOM 3921 C C . ILE B 1 188 ? 16.125 -15.242 0.739 1 92.38 188 ILE B C 1
ATOM 3923 O O . ILE B 1 188 ? 15.375 -14.359 1.139 1 92.38 188 ILE B O 1
ATOM 3927 N N . LEU B 1 189 ? 17.375 -15.258 0.923 1 94 189 LEU B N 1
ATOM 3928 C CA . LEU B 1 189 ? 18 -14.234 1.752 1 94 189 LEU B CA 1
ATOM 3929 C C . LEU B 1 189 ? 17.891 -12.867 1.096 1 94 189 LEU B C 1
ATOM 3931 O O . LEU B 1 189 ? 17.672 -11.859 1.779 1 94 189 LEU B O 1
ATOM 3935 N N . ALA B 1 190 ? 18.047 -12.859 -0.159 1 95.12 190 ALA B N 1
ATOM 3936 C CA . ALA B 1 190 ? 17.969 -11.602 -0.893 1 95.12 190 ALA B CA 1
ATOM 3937 C C . ALA B 1 190 ? 16.547 -11.023 -0.846 1 95.12 190 ALA B C 1
ATOM 3939 O O . ALA B 1 190 ? 16.375 -9.82 -0.647 1 95.12 190 ALA B O 1
ATOM 3940 N N . VAL B 1 191 ? 15.586 -11.906 -1.024 1 94.38 191 VAL B N 1
ATOM 3941 C CA . VAL B 1 191 ? 14.203 -11.453 -0.979 1 94.38 191 VAL B CA 1
ATOM 3942 C C . VAL B 1 191 ? 13.859 -10.977 0.433 1 94.38 191 VAL B C 1
ATOM 3944 O O . VAL B 1 191 ? 13.289 -9.906 0.612 1 94.38 191 VAL B O 1
ATOM 3947 N N . CYS B 1 192 ? 14.227 -11.727 1.435 1 94.88 192 CYS B N 1
ATOM 3948 C CA . CYS B 1 192 ? 13.977 -11.352 2.822 1 94.88 192 CYS B CA 1
ATOM 3949 C C . CYS B 1 192 ? 14.711 -10.062 3.18 1 94.88 192 CYS B C 1
ATOM 3951 O O . CYS B 1 192 ? 14.164 -9.203 3.867 1 94.88 192 CYS B O 1
ATOM 3953 N N . GLY B 1 193 ? 15.906 -10.031 2.711 1 95.88 193 GLY B N 1
ATOM 3954 C CA . GLY B 1 193 ? 16.656 -8.805 2.939 1 95.88 193 GLY B CA 1
ATOM 3955 C C . GLY B 1 193 ? 16.016 -7.586 2.307 1 95.88 193 GLY B C 1
ATOM 3956 O O . GLY B 1 193 ? 15.945 -6.527 2.93 1 95.88 193 GLY B O 1
ATOM 3957 N N . ASN B 1 194 ? 15.609 -7.711 1.111 1 96.31 194 ASN B N 1
ATOM 3958 C CA . ASN B 1 194 ? 14.945 -6.617 0.403 1 96.31 194 ASN B CA 1
ATOM 3959 C C . ASN B 1 194 ? 13.719 -6.117 1.162 1 96.31 194 ASN B C 1
ATOM 3961 O O . ASN B 1 194 ? 13.562 -4.91 1.367 1 96.31 194 ASN B O 1
ATOM 3965 N N . VAL B 1 195 ? 12.938 -7.062 1.612 1 94.25 195 VAL B N 1
ATOM 3966 C CA . VAL B 1 195 ? 11.703 -6.695 2.301 1 94.25 195 VAL B CA 1
ATOM 3967 C C . VAL B 1 195 ? 12.031 -6.117 3.676 1 94.25 195 VAL B C 1
ATOM 3969 O O . VAL B 1 195 ? 11.352 -5.203 4.152 1 94.25 195 VAL B O 1
ATOM 3972 N N . ALA B 1 196 ? 13.016 -6.637 4.285 1 94.62 196 ALA B N 1
ATOM 3973 C CA . ALA B 1 196 ? 13.438 -6.125 5.586 1 94.62 196 ALA B CA 1
ATOM 3974 C C . ALA B 1 196 ? 13.906 -4.676 5.484 1 94.62 196 ALA B C 1
ATOM 3976 O O . ALA B 1 196 ? 13.477 -3.82 6.262 1 94.62 196 ALA B O 1
ATOM 3977 N N . PHE B 1 197 ? 14.711 -4.457 4.512 1 95.88 197 PHE B N 1
ATOM 3978 C CA . PHE B 1 197 ? 15.234 -3.107 4.328 1 95.88 197 PHE B CA 1
ATOM 3979 C C . PHE B 1 197 ? 14.125 -2.148 3.912 1 95.88 197 PHE B C 1
ATOM 3981 O O . PHE B 1 197 ? 14.109 -0.989 4.332 1 95.88 197 PHE B O 1
ATOM 3988 N N . PHE B 1 198 ? 13.305 -2.607 3.121 1 95.19 198 PHE B N 1
ATOM 3989 C CA . PHE B 1 198 ? 12.164 -1.785 2.74 1 95.19 198 PHE B CA 1
ATOM 3990 C C . PHE B 1 198 ? 11.328 -1.423 3.961 1 95.19 198 PHE B C 1
ATOM 3992 O O . PHE B 1 198 ? 10.938 -0.266 4.129 1 95.19 198 PHE B O 1
ATOM 3999 N N . SER B 1 199 ? 11.031 -2.365 4.789 1 92.19 199 SER B N 1
ATOM 4000 C CA . SER B 1 199 ? 10.117 -2.219 5.91 1 92.19 199 SER B CA 1
ATOM 4001 C C . SER B 1 199 ? 10.68 -1.271 6.965 1 92.19 199 SER B C 1
ATOM 4003 O O . SER B 1 199 ? 9.922 -0.637 7.703 1 92.19 199 SER B O 1
ATOM 4005 N N . VAL B 1 200 ? 11.945 -1.084 7.023 1 89.75 200 VAL B N 1
ATOM 4006 C CA . VAL B 1 200 ? 12.547 -0.264 8.07 1 89.75 200 VAL B CA 1
ATOM 4007 C C . VAL B 1 200 ? 12.609 1.191 7.609 1 89.75 200 VAL B C 1
ATOM 4009 O O . VAL B 1 200 ? 12.68 2.105 8.438 1 89.75 200 VAL B O 1
ATOM 4012 N N . GLY B 1 201 ? 12.516 1.396 6.316 1 90.62 201 GLY B N 1
ATOM 4013 C CA . GLY B 1 201 ? 12.727 2.754 5.84 1 90.62 201 GLY B CA 1
ATOM 4014 C C . GLY B 1 201 ? 11.672 3.207 4.848 1 90.62 201 GLY B C 1
ATOM 4015 O O . GLY B 1 201 ? 10.664 3.805 5.23 1 90.62 201 GLY B O 1
ATOM 4016 N N . LEU B 1 202 ? 11.828 2.83 3.598 1 90.81 202 LEU B N 1
ATOM 4017 C CA . LEU B 1 202 ? 10.984 3.305 2.508 1 90.81 202 LEU B CA 1
ATOM 4018 C C . LEU B 1 202 ? 9.516 2.994 2.785 1 90.81 202 LEU B C 1
ATOM 4020 O O . LEU B 1 202 ? 8.633 3.746 2.371 1 90.81 202 LEU B O 1
ATOM 4024 N N . GLY B 1 203 ? 9.281 1.963 3.469 1 89.12 203 GLY B N 1
ATOM 4025 C CA . GLY B 1 203 ? 7.914 1.567 3.773 1 89.12 203 GLY B CA 1
ATOM 4026 C C . GLY B 1 203 ? 7.191 2.561 4.664 1 89.12 203 GLY B C 1
ATOM 4027 O O . GLY B 1 203 ? 6.281 3.26 4.211 1 89.12 203 GLY B O 1
ATOM 4028 N N . PRO B 1 204 ? 7.621 2.791 5.852 1 85.06 204 PRO B N 1
ATOM 4029 C CA . PRO B 1 204 ? 6.93 3.684 6.785 1 85.06 204 PRO B CA 1
ATOM 4030 C C . PRO B 1 204 ? 7.383 5.137 6.652 1 85.06 204 PRO B C 1
ATOM 4032 O O . PRO B 1 204 ? 6.57 6.055 6.805 1 85.06 204 PRO B O 1
ATOM 4035 N N . VAL B 1 205 ? 8.602 5.344 6.332 1 87.31 205 VAL B N 1
ATOM 4036 C CA . VAL B 1 205 ? 9.164 6.691 6.379 1 87.31 205 VAL B CA 1
ATOM 4037 C C . VAL B 1 205 ? 8.555 7.543 5.266 1 87.31 205 VAL B C 1
ATOM 4039 O O . VAL B 1 205 ? 8.391 8.758 5.422 1 87.31 205 VAL B O 1
ATOM 4042 N N . CYS B 1 206 ? 8.203 6.93 4.184 1 88.62 206 CYS B N 1
ATOM 4043 C CA . CYS B 1 206 ? 7.59 7.656 3.076 1 88.62 206 CYS B CA 1
ATOM 4044 C C . CYS B 1 206 ? 6.309 8.352 3.521 1 88.62 206 CYS B C 1
ATOM 4046 O O . CYS B 1 206 ? 6.047 9.492 3.133 1 88.62 206 CYS B O 1
ATOM 4048 N N . TRP B 1 207 ? 5.598 7.758 4.359 1 83.06 207 TRP B N 1
ATOM 4049 C CA . TRP B 1 207 ? 4.32 8.297 4.805 1 83.06 207 TRP B CA 1
ATOM 4050 C C . TRP B 1 207 ? 4.523 9.352 5.887 1 83.06 207 TRP B C 1
ATOM 4052 O O . TRP B 1 207 ? 3.842 10.383 5.898 1 83.06 207 TRP B O 1
ATOM 4062 N N . VAL B 1 208 ? 5.441 9.102 6.699 1 81.88 208 VAL B N 1
ATOM 4063 C CA . VAL B 1 208 ? 5.746 10.07 7.746 1 81.88 208 VAL B CA 1
ATOM 4064 C C . VAL B 1 208 ? 6.336 11.336 7.129 1 81.88 208 VAL B C 1
ATOM 4066 O O . VAL B 1 208 ? 5.918 12.445 7.465 1 81.88 208 VAL B O 1
ATOM 4069 N N . LEU B 1 209 ? 7.227 11.133 6.262 1 86.88 209 LEU B N 1
ATOM 4070 C CA . LEU B 1 209 ? 7.883 12.258 5.609 1 86.88 209 LEU B CA 1
ATOM 4071 C C . LEU B 1 209 ? 6.875 13.102 4.832 1 86.88 209 LEU B C 1
ATOM 4073 O O . LEU B 1 209 ? 6.922 14.328 4.883 1 86.88 209 LEU B O 1
ATOM 4077 N N . SER B 1 210 ? 6.031 12.484 4.156 1 84.75 210 SER B N 1
ATOM 4078 C CA . SER B 1 210 ? 5.02 13.188 3.367 1 84.75 210 SER B CA 1
ATOM 4079 C C . SER B 1 210 ? 4.125 14.047 4.254 1 84.75 210 SER B C 1
ATOM 4081 O O . SER B 1 210 ? 3.668 15.109 3.834 1 84.75 210 SER B O 1
ATOM 4083 N N . SER B 1 211 ? 3.943 13.672 5.469 1 78.5 211 SER B N 1
ATOM 4084 C CA . SER B 1 211 ? 3.082 14.422 6.371 1 78.5 211 SER B CA 1
ATOM 4085 C C . SER B 1 211 ? 3.848 15.555 7.051 1 78.5 211 SER B C 1
ATOM 4087 O O . SER B 1 211 ? 3.244 16.5 7.562 1 78.5 211 SER B O 1
ATOM 4089 N N . GLU B 1 212 ? 5.121 15.508 6.977 1 80.69 212 GLU B N 1
ATOM 4090 C CA . GLU B 1 212 ? 5.926 16.484 7.703 1 80.69 212 GLU B CA 1
ATOM 4091 C C . GLU B 1 212 ? 6.41 17.594 6.773 1 80.69 212 GLU B C 1
ATOM 4093 O O . GLU B 1 212 ? 6.691 18.703 7.227 1 80.69 212 GLU B O 1
ATOM 4098 N N . ILE B 1 213 ? 6.492 17.359 5.555 1 86.69 213 ILE B N 1
ATOM 4099 C CA . ILE B 1 213 ? 7.191 18.297 4.68 1 86.69 213 ILE B CA 1
ATOM 4100 C C . ILE B 1 213 ? 6.211 19.344 4.152 1 86.69 213 ILE B C 1
ATOM 4102 O O . ILE B 1 213 ? 6.609 20.453 3.803 1 86.69 213 ILE B O 1
ATOM 4106 N N . PHE B 1 214 ? 4.984 19.062 4.109 1 84.88 214 PHE B N 1
ATOM 4107 C CA . PHE B 1 214 ? 4.023 20 3.529 1 84.88 214 PHE B CA 1
ATOM 4108 C C . PHE B 1 214 ? 3.482 20.953 4.59 1 84.88 214 PHE B C 1
ATOM 4110 O O . PHE B 1 214 ? 3.26 20.547 5.734 1 84.88 214 PHE B O 1
ATOM 4117 N N . PRO B 1 215 ? 3.369 22.172 4.121 1 79.62 215 PRO B N 1
ATOM 4118 C CA . PRO B 1 215 ? 2.711 23.094 5.047 1 79.62 215 PRO B CA 1
ATOM 4119 C C . PRO B 1 215 ? 1.294 22.672 5.41 1 79.62 215 PRO B C 1
ATOM 4121 O O . PRO B 1 215 ? 0.647 21.953 4.641 1 79.62 215 PRO B O 1
ATOM 4124 N N . LEU B 1 216 ? 0.927 23.094 6.496 1 70.81 216 LEU B N 1
ATOM 4125 C CA . LEU B 1 216 ? -0.351 22.672 7.051 1 70.81 216 LEU B CA 1
ATOM 4126 C C . LEU B 1 216 ? -1.496 23 6.098 1 70.81 216 LEU B C 1
ATOM 4128 O O . LEU B 1 216 ? -2.438 22.219 5.957 1 70.81 216 LEU B O 1
ATOM 4132 N N . ARG B 1 217 ? -1.381 24.062 5.414 1 72 217 ARG B N 1
ATOM 4133 C CA . ARG B 1 217 ? -2.465 24.547 4.57 1 72 217 ARG B CA 1
ATOM 4134 C C . ARG B 1 217 ? -2.707 23.609 3.391 1 72 217 ARG B C 1
ATOM 4136 O O . ARG B 1 217 ? -3.846 23.438 2.955 1 72 217 ARG B O 1
ATOM 4143 N N . VAL B 1 218 ? -1.645 23 2.902 1 78.44 218 VAL B N 1
ATOM 4144 C CA . VAL B 1 218 ? -1.781 22.203 1.697 1 78.44 218 VAL B CA 1
ATOM 4145 C C . VAL B 1 218 ? -1.492 20.734 2.023 1 78.44 218 VAL B C 1
ATOM 4147 O O . VAL B 1 218 ? -1.536 19.875 1.139 1 78.44 218 VAL B O 1
ATOM 4150 N N . ARG B 1 219 ? -1.261 20.438 3.215 1 76.44 219 ARG B N 1
ATOM 4151 C CA . ARG B 1 219 ? -0.762 19.125 3.625 1 76.44 219 ARG B CA 1
ATOM 4152 C C . ARG B 1 219 ? -1.753 18.016 3.268 1 76.44 219 ARG B C 1
ATOM 4154 O O . ARG B 1 219 ? -1.371 17 2.701 1 76.44 219 ARG B O 1
ATOM 4161 N N . ALA B 1 220 ? -3.01 18.219 3.619 1 70.19 220 ALA B N 1
ATOM 4162 C CA . ALA B 1 220 ? -4.008 17.172 3.391 1 70.19 220 ALA B CA 1
ATOM 4163 C C . ALA B 1 220 ? -4.121 16.844 1.905 1 70.19 220 ALA B C 1
ATOM 4165 O O . ALA B 1 220 ? -4.102 15.664 1.523 1 70.19 220 ALA B O 1
ATOM 4166 N N . GLN B 1 221 ? -4.23 17.781 1.111 1 74.5 221 GLN B N 1
ATOM 4167 C CA . GLN B 1 221 ? -4.371 17.594 -0.329 1 74.5 221 GLN B CA 1
ATOM 4168 C C . GLN B 1 221 ? -3.084 17.031 -0.936 1 74.5 221 GLN B C 1
ATOM 4170 O O . GLN B 1 221 ? -3.127 16.156 -1.806 1 74.5 221 GLN B O 1
ATOM 4175 N N . ALA B 1 222 ? -2.02 17.531 -0.475 1 83.12 222 ALA B N 1
ATOM 4176 C CA . ALA B 1 222 ? -0.736 17.062 -0.99 1 83.12 222 ALA B CA 1
ATOM 4177 C C . ALA B 1 222 ? -0.502 15.594 -0.63 1 83.12 222 ALA B C 1
ATOM 4179 O O . ALA B 1 222 ? -0.036 14.812 -1.461 1 83.12 222 ALA B O 1
ATOM 4180 N N . CYS B 1 223 ? -0.839 15.203 0.57 1 80.44 223 CYS B N 1
ATOM 4181 C CA . CYS B 1 223 ? -0.692 13.82 0.994 1 80.44 223 CYS B CA 1
ATOM 4182 C C . CYS B 1 223 ? -1.623 12.906 0.205 1 80.44 223 CYS B C 1
ATOM 4184 O O . CYS B 1 223 ? -1.247 11.789 -0.152 1 80.44 223 CYS B O 1
ATOM 4186 N N . ALA B 1 224 ? -2.791 13.414 -0.007 1 75.69 224 ALA B N 1
ATOM 4187 C CA . ALA B 1 224 ? -3.746 12.625 -0.786 1 75.69 224 ALA B CA 1
ATOM 4188 C C . ALA B 1 224 ? -3.238 12.398 -2.207 1 75.69 224 ALA B C 1
ATOM 4190 O O . ALA B 1 224 ? -3.359 11.297 -2.748 1 75.69 224 ALA B O 1
ATOM 4191 N N . VAL B 1 225 ? -2.725 13.406 -2.787 1 81.94 225 VAL B N 1
ATOM 4192 C CA . VAL B 1 225 ? -2.188 13.297 -4.141 1 81.94 225 VAL B CA 1
ATOM 4193 C C . VAL B 1 225 ? -0.993 12.344 -4.145 1 81.94 225 VAL B C 1
ATOM 4195 O O . VAL B 1 225 ? -0.824 11.555 -5.078 1 81.94 225 VAL B O 1
ATOM 4198 N N . GLY B 1 226 ? -0.201 12.484 -3.16 1 86.06 226 GLY B N 1
ATOM 4199 C CA . GLY B 1 226 ? 0.908 11.555 -3.031 1 86.06 226 GLY B CA 1
ATOM 4200 C C . GLY B 1 226 ? 0.461 10.109 -2.916 1 86.06 226 GLY B C 1
ATOM 4201 O O . GLY B 1 226 ? 1.026 9.227 -3.564 1 86.06 226 GLY B O 1
ATOM 4202 N N . ALA B 1 227 ? -0.556 9.906 -2.125 1 82.81 227 ALA B N 1
ATOM 4203 C CA . ALA B 1 227 ? -1.094 8.562 -1.945 1 82.81 227 ALA B CA 1
ATOM 4204 C C . ALA B 1 227 ? -1.676 8.023 -3.25 1 82.81 227 ALA B C 1
ATOM 4206 O O . ALA B 1 227 ? -1.536 6.836 -3.557 1 82.81 227 ALA B O 1
ATOM 4207 N N . LEU B 1 228 ? -2.316 8.898 -3.977 1 81.75 228 LEU B N 1
ATOM 4208 C CA . LEU B 1 228 ? -2.863 8.516 -5.273 1 81.75 228 LEU B CA 1
ATOM 4209 C C . LEU B 1 228 ? -1.749 8.125 -6.242 1 81.75 228 LEU B C 1
ATOM 4211 O O . LEU B 1 228 ? -1.88 7.156 -6.992 1 81.75 228 LEU B O 1
ATOM 4215 N N . GLY B 1 229 ? -0.755 8.953 -6.242 1 86.62 229 GLY B N 1
ATOM 4216 C CA . GLY B 1 229 ? 0.396 8.609 -7.059 1 86.62 229 GLY B CA 1
ATOM 4217 C C . GLY B 1 229 ? 1.009 7.27 -6.688 1 86.62 229 GLY B C 1
ATOM 4218 O O . GLY B 1 229 ? 1.402 6.496 -7.562 1 86.62 229 GLY B O 1
ATOM 4219 N N . ASN B 1 230 ? 1.063 7.043 -5.441 1 89.56 230 ASN B N 1
ATOM 4220 C CA . ASN B 1 230 ? 1.556 5.77 -4.926 1 89.56 230 ASN B CA 1
ATOM 4221 C C . ASN B 1 230 ? 0.723 4.598 -5.438 1 89.56 230 ASN B C 1
ATOM 4223 O O . ASN B 1 230 ? 1.271 3.615 -5.938 1 89.56 230 ASN B O 1
ATOM 4227 N N . ARG B 1 231 ? -0.521 4.73 -5.445 1 82.94 231 ARG B N 1
ATOM 4228 C CA . ARG B 1 231 ? -1.428 3.664 -5.859 1 82.94 231 ARG B CA 1
ATOM 4229 C C . ARG B 1 231 ? -1.376 3.451 -7.367 1 82.94 231 ARG B C 1
ATOM 4231 O O . ARG B 1 231 ? -1.512 2.324 -7.848 1 82.94 231 ARG B O 1
ATOM 4238 N N . LEU B 1 232 ? -1.247 4.523 -8.047 1 86.75 232 LEU B N 1
ATOM 4239 C CA . LEU B 1 232 ? -1.13 4.418 -9.5 1 86.75 232 LEU B CA 1
ATOM 4240 C C . LEU B 1 232 ? 0.14 3.67 -9.883 1 86.75 232 LEU B C 1
ATOM 4242 O O . LEU B 1 232 ? 0.111 2.805 -10.766 1 86.75 232 LEU B O 1
ATOM 4246 N N . CYS B 1 233 ? 1.167 4.043 -9.25 1 90.94 233 CYS B N 1
ATOM 4247 C CA . CYS B 1 233 ? 2.426 3.348 -9.492 1 90.94 233 CYS B CA 1
ATOM 4248 C C . CYS B 1 233 ? 2.314 1.872 -9.125 1 90.94 233 CYS B C 1
ATOM 4250 O O . CYS B 1 233 ? 2.822 1.012 -9.852 1 90.94 233 CYS B O 1
ATOM 4252 N N . SER B 1 234 ? 1.677 1.635 -8.031 1 86.25 234 SER B N 1
ATOM 4253 C CA . SER B 1 234 ? 1.465 0.255 -7.609 1 86.25 234 SER B CA 1
ATOM 4254 C C . SER B 1 234 ? 0.656 -0.524 -8.641 1 86.25 234 SER B C 1
ATOM 4256 O O . SER B 1 234 ? 0.961 -1.684 -8.93 1 86.25 234 SER B O 1
ATOM 4258 N N . GLY B 1 235 ? -0.382 0.074 -9.141 1 83.12 235 GLY B N 1
ATOM 4259 C CA . GLY B 1 235 ? -1.176 -0.563 -10.18 1 83.12 235 GLY B CA 1
ATOM 4260 C C . GLY B 1 235 ? -0.387 -0.844 -11.445 1 83.12 235 GLY B C 1
ATOM 4261 O O . GLY B 1 235 ? -0.526 -1.912 -12.047 1 83.12 235 GLY B O 1
ATOM 4262 N N . LEU B 1 236 ? 0.435 0.035 -11.797 1 87.19 236 LEU B N 1
ATOM 4263 C CA . LEU B 1 236 ? 1.246 -0.118 -13 1 87.19 236 LEU B CA 1
ATOM 4264 C C . LEU B 1 236 ? 2.23 -1.272 -12.852 1 87.19 236 LEU B C 1
ATOM 4266 O O . LEU B 1 236 ? 2.428 -2.053 -13.781 1 87.19 236 LEU B O 1
ATOM 4270 N N . ILE B 1 237 ? 2.795 -1.375 -11.703 1 88.62 237 ILE B N 1
ATOM 4271 C CA . ILE B 1 237 ? 3.746 -2.451 -11.445 1 88.62 237 ILE B CA 1
ATOM 4272 C C . ILE B 1 237 ? 3.014 -3.793 -11.43 1 88.62 237 ILE B C 1
ATOM 4274 O O . ILE B 1 237 ? 3.49 -4.773 -12.008 1 88.62 237 ILE B O 1
ATOM 4278 N N . ALA B 1 238 ? 1.874 -3.787 -10.844 1 82.38 238 ALA B N 1
ATOM 4279 C CA . ALA B 1 238 ? 1.102 -5.023 -10.742 1 82.38 238 ALA B CA 1
ATOM 4280 C C . ALA B 1 238 ? 0.702 -5.535 -12.125 1 82.38 238 ALA B C 1
ATOM 4282 O O . ALA B 1 238 ? 0.735 -6.742 -12.375 1 82.38 238 ALA B O 1
ATOM 4283 N N . MET B 1 239 ? 0.405 -4.645 -13.039 1 84.56 239 MET B N 1
ATOM 4284 C CA . MET B 1 239 ? -0.075 -5.066 -14.352 1 84.56 239 MET B CA 1
ATOM 4285 C C . MET B 1 239 ? 1.091 -5.402 -15.273 1 84.56 239 MET B C 1
ATOM 4287 O O . MET B 1 239 ? 0.93 -6.152 -16.234 1 84.56 239 MET B O 1
ATOM 4291 N N . SER B 1 240 ? 2.25 -4.906 -14.969 1 87.5 240 SER B N 1
ATOM 4292 C CA . SER B 1 240 ? 3.365 -5.074 -15.898 1 87.5 240 SER B CA 1
ATOM 4293 C C . SER B 1 240 ? 4.309 -6.18 -15.43 1 87.5 240 SER B C 1
ATOM 4295 O O . SER B 1 240 ? 5.137 -6.664 -16.203 1 87.5 240 SER B O 1
ATOM 4297 N N . PHE B 1 241 ? 4.203 -6.645 -14.258 1 86.62 241 PHE B N 1
ATOM 4298 C CA . PHE B 1 241 ? 5.211 -7.523 -13.68 1 86.62 241 PHE B CA 1
ATOM 4299 C C . PHE B 1 241 ? 5.316 -8.82 -14.477 1 86.62 241 PHE B C 1
ATOM 4301 O O . PHE B 1 241 ? 6.41 -9.211 -14.891 1 86.62 241 PHE B O 1
ATOM 4308 N N . LEU B 1 242 ? 4.227 -9.414 -14.688 1 82.62 242 LEU B N 1
ATOM 4309 C CA . LEU B 1 242 ? 4.266 -10.711 -15.352 1 82.62 242 LEU B CA 1
ATOM 4310 C C . LEU B 1 242 ? 4.691 -10.562 -16.812 1 82.62 242 LEU B C 1
ATOM 4312 O O . LEU B 1 242 ? 5.457 -11.383 -17.328 1 82.62 242 LEU B O 1
ATOM 4316 N N . SER B 1 243 ? 4.168 -9.492 -17.438 1 86.56 243 SER B N 1
ATOM 4317 C CA . SER B 1 243 ? 4.59 -9.227 -18.812 1 86.56 243 SER B CA 1
ATOM 4318 C C . SER B 1 243 ? 6.086 -8.945 -18.875 1 86.56 243 SER B C 1
ATOM 4320 O O . SER B 1 243 ? 6.762 -9.375 -19.828 1 86.56 243 SER B O 1
ATOM 4322 N N . LEU B 1 244 ? 6.574 -8.281 -17.891 1 89.31 244 LEU B N 1
ATOM 4323 C CA . LEU B 1 244 ? 7.996 -7.961 -17.844 1 89.31 244 LEU B CA 1
ATOM 4324 C C . LEU B 1 244 ? 8.836 -9.219 -17.609 1 89.31 244 LEU B C 1
ATOM 4326 O O . LEU B 1 244 ? 9.875 -9.391 -18.25 1 89.31 244 LEU B O 1
ATOM 4330 N N . THR B 1 245 ? 8.414 -10.07 -16.75 1 87.25 245 THR B N 1
ATOM 4331 C CA . THR B 1 245 ? 9.156 -11.289 -16.453 1 87.25 245 THR B CA 1
ATOM 4332 C C . THR B 1 245 ? 9.18 -12.211 -17.672 1 87.25 245 THR B C 1
ATOM 4334 O O . THR B 1 245 ? 10.148 -12.945 -17.891 1 87.25 245 THR B O 1
ATOM 4337 N N . LYS B 1 246 ? 8.109 -12.211 -18.438 1 86.38 246 LYS B N 1
ATOM 4338 C CA . LYS B 1 246 ? 8.062 -13.008 -19.656 1 86.38 246 LYS B CA 1
ATOM 4339 C C . LYS B 1 246 ? 8.984 -12.43 -20.719 1 86.38 246 LYS B C 1
ATOM 4341 O O . LYS B 1 246 ? 9.625 -13.172 -21.469 1 86.38 246 LYS B O 1
ATOM 4346 N N . ALA B 1 247 ? 9.125 -11.117 -20.688 1 90.31 247 ALA B N 1
ATOM 4347 C CA . ALA B 1 247 ? 9.898 -10.445 -21.734 1 90.31 247 ALA B CA 1
ATOM 4348 C C . ALA B 1 247 ? 11.391 -10.5 -21.438 1 90.31 247 ALA B C 1
ATOM 4350 O O . ALA B 1 247 ? 12.203 -10.719 -22.328 1 90.31 247 ALA B O 1
ATOM 4351 N N . ILE B 1 248 ? 11.789 -10.273 -20.141 1 91.44 248 ILE B N 1
ATOM 4352 C CA . ILE B 1 248 ? 13.211 -10.125 -19.875 1 91.44 248 ILE B CA 1
ATOM 4353 C C . ILE B 1 248 ? 13.633 -11.117 -18.781 1 91.44 248 ILE B C 1
ATOM 4355 O O . ILE B 1 248 ? 14.727 -11.008 -18.234 1 91.44 248 ILE B O 1
ATOM 4359 N N . SER B 1 249 ? 12.773 -12.039 -18.375 1 88.31 249 SER B N 1
ATOM 4360 C CA . SER B 1 249 ? 13.023 -13.07 -17.375 1 88.31 249 SER B CA 1
ATOM 4361 C C . SER B 1 249 ? 12.867 -12.516 -15.961 1 88.31 249 SER B C 1
ATOM 4363 O O . SER B 1 249 ? 12.734 -11.305 -15.773 1 88.31 249 SER B O 1
ATOM 4365 N N . VAL B 1 250 ? 12.836 -13.352 -15 1 88.38 250 VAL B N 1
ATOM 4366 C CA . VAL B 1 250 ? 12.688 -12.977 -13.594 1 88.38 250 VAL B CA 1
ATOM 4367 C C . VAL B 1 250 ? 13.938 -12.234 -13.125 1 88.38 250 VAL B C 1
ATOM 4369 O O . VAL B 1 250 ? 13.844 -11.18 -12.484 1 88.38 250 VAL B O 1
ATOM 4372 N N . ALA B 1 251 ? 15.125 -12.773 -13.516 1 90.69 251 ALA B N 1
ATOM 4373 C CA . ALA B 1 251 ? 16.391 -12.133 -13.141 1 90.69 251 ALA B CA 1
ATOM 4374 C C . ALA B 1 251 ? 16.484 -10.7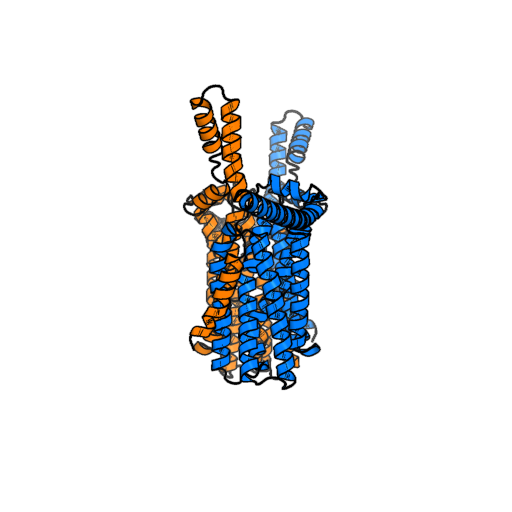27 -13.727 1 90.69 251 ALA B C 1
ATOM 4376 O O . ALA B 1 251 ? 16.906 -9.789 -13.047 1 90.69 251 ALA B O 1
ATOM 4377 N N . GLY B 1 252 ? 16.078 -10.633 -14.961 1 92.88 252 GLY B N 1
ATOM 4378 C CA . GLY B 1 252 ? 16.125 -9.336 -15.617 1 92.88 252 GLY B CA 1
ATOM 4379 C C . GLY B 1 252 ? 15.188 -8.32 -14.984 1 92.88 252 GLY B C 1
ATOM 4380 O O . GLY B 1 252 ? 15.531 -7.137 -14.867 1 92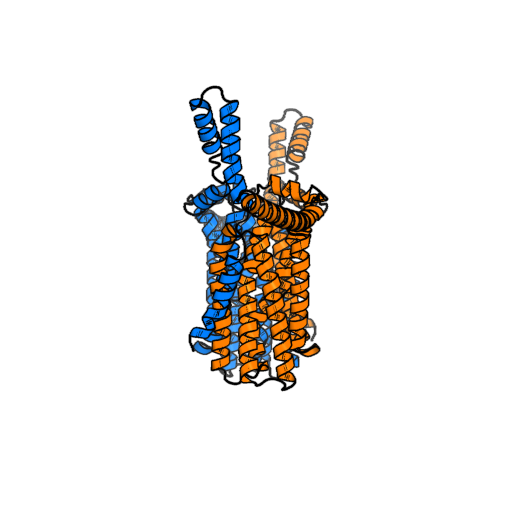.88 252 GLY B O 1
ATOM 4381 N N . THR B 1 253 ? 14.008 -8.758 -14.625 1 92.81 253 THR B N 1
ATOM 4382 C CA . THR B 1 253 ? 13.031 -7.875 -13.992 1 92.81 253 THR B CA 1
ATOM 4383 C C . THR B 1 253 ? 13.562 -7.348 -12.664 1 92.81 253 THR B C 1
ATOM 4385 O O . THR B 1 253 ? 13.445 -6.156 -12.367 1 92.81 253 THR B O 1
ATOM 4388 N N . PHE B 1 254 ? 14.18 -8.164 -11.914 1 93.62 254 PHE B N 1
ATOM 4389 C CA . PHE B 1 254 ? 14.672 -7.742 -10.609 1 93.62 254 PHE B CA 1
ATOM 4390 C C . PHE B 1 254 ? 15.945 -6.918 -10.758 1 93.62 254 PHE B C 1
ATOM 4392 O O . PHE B 1 254 ? 16.281 -6.117 -9.875 1 93.62 254 PHE B O 1
ATOM 4399 N N . ALA B 1 255 ? 16.672 -7.137 -11.852 1 95.44 255 ALA B N 1
ATOM 4400 C CA . ALA B 1 255 ? 17.766 -6.223 -12.164 1 95.44 255 ALA B CA 1
ATOM 4401 C C . ALA B 1 255 ? 17.25 -4.812 -12.43 1 95.44 255 ALA B C 1
ATOM 4403 O O . ALA B 1 255 ? 17.875 -3.828 -12.016 1 95.44 255 ALA B O 1
ATOM 4404 N N . LEU B 1 256 ? 16.172 -4.793 -13.125 1 95.75 256 LEU B N 1
ATOM 4405 C CA . LEU B 1 256 ? 15.539 -3.502 -13.383 1 95.75 256 LEU B CA 1
ATOM 4406 C C . LEU B 1 256 ? 15.102 -2.842 -12.078 1 95.75 256 LEU B C 1
ATOM 4408 O O . LEU B 1 256 ? 15.32 -1.644 -11.883 1 95.75 256 LEU B O 1
ATOM 4412 N N . PHE B 1 257 ? 14.5 -3.615 -11.203 1 95.88 257 PHE B N 1
ATOM 4413 C CA . PHE B 1 257 ? 14.086 -3.09 -9.898 1 95.88 257 PHE B CA 1
ATOM 4414 C C . PHE B 1 257 ? 15.297 -2.629 -9.102 1 95.88 257 PHE B C 1
ATOM 4416 O O . PHE B 1 257 ? 15.227 -1.646 -8.359 1 95.88 257 PHE B O 1
ATOM 4423 N N . ALA B 1 258 ? 16.359 -3.365 -9.258 1 96.81 258 ALA B N 1
ATOM 4424 C CA . ALA B 1 258 ? 17.594 -2.959 -8.578 1 96.81 258 ALA B CA 1
ATOM 4425 C C . ALA B 1 258 ? 18.078 -1.603 -9.086 1 96.81 258 ALA B C 1
ATOM 4427 O O . ALA B 1 258 ? 18.516 -0.76 -8.297 1 96.81 258 ALA B O 1
ATOM 4428 N N . ALA B 1 259 ? 18 -1.447 -10.352 1 97.12 259 ALA B N 1
ATOM 4429 C CA . ALA B 1 259 ? 18.406 -0.172 -10.945 1 97.12 259 ALA B CA 1
ATOM 4430 C C . ALA B 1 259 ? 17.516 0.966 -10.43 1 97.12 259 ALA B C 1
ATOM 4432 O O . ALA B 1 259 ? 18.016 2.055 -10.133 1 97.12 259 ALA B O 1
ATOM 4433 N N . ILE B 1 260 ? 16.266 0.72 -10.336 1 96.44 260 ILE B N 1
ATOM 4434 C CA . ILE B 1 260 ? 15.328 1.721 -9.852 1 96.44 260 ILE B CA 1
ATOM 4435 C C . ILE B 1 260 ? 15.609 2.02 -8.375 1 96.44 260 ILE B C 1
ATOM 4437 O O . ILE B 1 260 ? 15.57 3.178 -7.953 1 96.44 260 ILE B O 1
ATOM 4441 N N . ALA B 1 261 ? 15.844 0.974 -7.641 1 96.31 261 ALA B N 1
ATOM 4442 C CA . ALA B 1 261 ? 16.203 1.162 -6.238 1 96.31 261 ALA B CA 1
ATOM 4443 C C . ALA B 1 261 ? 17.469 1.995 -6.098 1 96.31 261 ALA B C 1
ATOM 4445 O O . ALA B 1 261 ? 17.578 2.83 -5.195 1 96.31 261 ALA B O 1
ATOM 4446 N N . ALA B 1 262 ? 18.406 1.79 -7 1 96.88 262 ALA B N 1
ATOM 4447 C CA . ALA B 1 262 ? 19.641 2.58 -6.992 1 96.88 262 ALA B CA 1
ATOM 4448 C C . ALA B 1 262 ? 19.344 4.051 -7.281 1 96.88 262 ALA B C 1
ATOM 4450 O O . ALA B 1 262 ? 19.938 4.938 -6.664 1 96.88 262 ALA B O 1
ATOM 4451 N N . LEU B 1 263 ? 18.469 4.25 -8.188 1 96.69 263 LEU B N 1
ATOM 4452 C CA . LEU B 1 263 ? 18.078 5.617 -8.516 1 96.69 263 LEU B CA 1
ATOM 4453 C C . LEU B 1 263 ? 17.406 6.289 -7.316 1 96.69 263 LEU B C 1
ATOM 4455 O O . LEU B 1 263 ? 17.516 7.508 -7.141 1 96.69 263 LEU B O 1
ATOM 4459 N N . SER B 1 264 ? 16.703 5.52 -6.562 1 95.62 264 SER B N 1
ATOM 4460 C CA . SER B 1 264 ? 16.047 6.07 -5.387 1 95.62 264 SER B CA 1
ATOM 4461 C C . SER B 1 264 ? 17.062 6.555 -4.359 1 95.62 264 SER B C 1
ATOM 4463 O O . SER B 1 264 ? 16.797 7.496 -3.609 1 95.62 264 SER B O 1
ATOM 4465 N N . VAL B 1 265 ? 18.266 5.898 -4.305 1 95.56 265 VAL B N 1
ATOM 4466 C CA . VAL B 1 265 ? 19.312 6.352 -3.408 1 95.56 265 VAL B CA 1
ATOM 4467 C C . VAL B 1 265 ? 19.734 7.77 -3.787 1 95.56 265 VAL B C 1
ATOM 4469 O O . VAL B 1 265 ? 19.875 8.633 -2.92 1 95.56 265 VAL B O 1
ATOM 4472 N N . PHE B 1 266 ? 19.875 7.918 -5.055 1 94.69 266 PHE B N 1
ATOM 4473 C CA . PHE B 1 266 ? 20.266 9.234 -5.555 1 94.69 266 PHE B CA 1
ATOM 4474 C C . PHE B 1 266 ? 19.172 10.258 -5.266 1 94.69 266 PHE B C 1
ATOM 4476 O O . PHE B 1 266 ? 19.469 11.398 -4.91 1 94.69 266 PHE B O 1
ATOM 4483 N N . PHE B 1 267 ? 17.984 9.914 -5.41 1 94.88 267 PHE B N 1
ATOM 4484 C CA . PHE B 1 267 ? 16.859 10.805 -5.152 1 94.88 267 PHE B CA 1
ATOM 4485 C C . PHE B 1 267 ? 16.828 11.227 -3.688 1 94.88 267 PHE B C 1
ATOM 4487 O O . PHE B 1 267 ? 16.594 12.398 -3.377 1 94.88 267 PHE B O 1
ATOM 4494 N N . VAL B 1 268 ? 17.016 10.281 -2.818 1 93.25 268 VAL B N 1
ATOM 4495 C CA . VAL B 1 268 ? 16.984 10.57 -1.39 1 93.25 268 VAL B CA 1
ATOM 4496 C C . VAL B 1 268 ? 18.125 11.523 -1.041 1 93.25 268 VAL B C 1
ATOM 4498 O O . VAL B 1 268 ? 17.953 12.453 -0.252 1 93.25 268 VAL B O 1
ATOM 4501 N N . TYR B 1 269 ? 19.188 11.336 -1.632 1 90.88 269 TYR B N 1
ATOM 4502 C CA . TYR B 1 269 ? 20.359 12.172 -1.372 1 90.88 269 TYR B CA 1
ATOM 4503 C C . TYR B 1 269 ? 20.125 13.594 -1.856 1 90.88 269 TYR B C 1
ATOM 4505 O O . TYR B 1 269 ? 20.469 14.555 -1.163 1 90.88 269 TYR B O 1
ATOM 4513 N N . SER B 1 270 ? 19.453 13.742 -2.924 1 90.19 270 SER B N 1
ATOM 4514 C CA . SER B 1 270 ? 19.359 15.055 -3.566 1 90.19 270 SER B CA 1
ATOM 4515 C C . SER B 1 270 ? 18.109 15.805 -3.104 1 90.19 270 SER B C 1
ATOM 4517 O O . SER B 1 270 ? 18.109 17.031 -3.021 1 90.19 270 SER B O 1
ATOM 4519 N N . CYS B 1 271 ? 17.094 15.094 -2.725 1 89.5 271 CYS B N 1
ATOM 4520 C CA . CYS B 1 271 ? 15.828 15.812 -2.596 1 89.5 271 CYS B CA 1
ATOM 4521 C C . CYS B 1 271 ? 15.281 15.703 -1.178 1 89.5 271 CYS B C 1
ATOM 4523 O O . CYS B 1 271 ? 14.438 16.516 -0.77 1 89.5 271 CYS B O 1
ATOM 4525 N N . VAL B 1 272 ? 15.703 14.844 -0.38 1 89.94 272 VAL B N 1
ATOM 4526 C CA . VAL B 1 272 ? 15.023 14.594 0.889 1 89.94 272 VAL B CA 1
ATOM 4527 C C . VAL B 1 272 ? 15.805 15.25 2.027 1 89.94 272 VAL B C 1
ATOM 4529 O O . VAL B 1 272 ? 16.984 14.945 2.23 1 89.94 272 VAL B O 1
ATOM 4532 N N . PRO B 1 273 ? 15.18 16.156 2.736 1 86.56 273 PRO B N 1
ATOM 4533 C CA . PRO B 1 273 ? 15.805 16.734 3.924 1 86.56 273 PRO B CA 1
ATOM 4534 C C . PRO B 1 273 ? 15.539 15.93 5.191 1 86.56 273 PRO B C 1
ATOM 4536 O O . PRO B 1 273 ? 14.688 15.039 5.191 1 86.56 273 PRO B O 1
ATOM 4539 N N . GLU B 1 274 ? 16.375 16.156 6.121 1 86.44 274 GLU B N 1
ATOM 4540 C CA . GLU B 1 274 ? 16.109 15.562 7.426 1 86.44 274 GLU B CA 1
ATOM 4541 C C . GLU B 1 274 ? 15.047 16.359 8.188 1 86.44 274 GLU B C 1
ATOM 4543 O O . GLU B 1 274 ? 15.188 17.578 8.375 1 86.44 274 GLU B O 1
ATOM 4548 N N . THR B 1 275 ? 14 15.75 8.586 1 80.88 275 THR B N 1
ATOM 4549 C CA . THR B 1 275 ? 12.891 16.469 9.203 1 80.88 275 THR B CA 1
ATOM 4550 C C . THR B 1 275 ? 12.844 16.203 10.703 1 80.88 275 THR B C 1
ATOM 4552 O O . THR B 1 275 ? 12.117 16.859 11.438 1 80.88 275 THR B O 1
ATOM 4555 N N . LYS B 1 276 ? 13.609 15.336 11.133 1 80.06 276 LYS B N 1
ATOM 4556 C CA . LYS B 1 276 ? 13.562 14.992 12.555 1 80.06 276 LYS B CA 1
ATOM 4557 C C . LYS B 1 276 ? 13.906 16.203 13.422 1 80.06 276 LYS B C 1
ATOM 4559 O O . LYS B 1 276 ? 14.93 16.859 13.211 1 80.06 276 LYS B O 1
ATOM 4564 N N . GLY B 1 277 ? 13.055 16.469 14.359 1 72.38 277 GLY B N 1
ATOM 4565 C CA . GLY B 1 277 ? 13.32 17.516 15.336 1 72.38 277 GLY B CA 1
ATOM 4566 C C . GLY B 1 277 ? 13.156 18.922 14.781 1 72.38 277 GLY B C 1
ATOM 4567 O O . GLY B 1 277 ? 13.539 19.891 15.414 1 72.38 277 GLY B O 1
ATOM 4568 N N . LYS B 1 278 ? 12.672 19.016 13.57 1 78.12 278 LYS B N 1
ATOM 4569 C CA . LYS B 1 278 ? 12.492 20.328 12.961 1 78.12 278 LYS B CA 1
ATOM 4570 C C . LYS B 1 278 ? 11.023 20.734 12.945 1 78.12 278 LYS B C 1
ATOM 4572 O O . LYS B 1 278 ? 10.141 19.891 12.812 1 78.12 278 LYS B O 1
ATOM 4577 N N . SER B 1 279 ? 10.883 21.984 13.188 1 72.94 279 SER B N 1
ATOM 4578 C CA . SER B 1 279 ? 9.531 22.531 13.094 1 72.94 279 SER B CA 1
ATOM 4579 C C . SER B 1 279 ? 9.094 22.688 11.648 1 72.94 279 SER B C 1
ATOM 4581 O O . SER B 1 279 ? 9.914 22.625 10.734 1 72.94 279 SER B O 1
ATOM 4583 N N . LEU B 1 280 ? 7.84 22.844 11.484 1 77.25 280 LEU B N 1
ATOM 4584 C CA . LEU B 1 280 ? 7.293 23 10.141 1 77.25 280 LEU B CA 1
ATOM 4585 C C . LEU B 1 280 ? 7.898 24.219 9.453 1 77.25 280 LEU B C 1
ATOM 4587 O O . LEU B 1 280 ? 8.18 24.188 8.25 1 77.25 280 LEU B O 1
ATOM 4591 N N . GLU B 1 281 ? 8.023 25.203 10.289 1 75.62 281 GLU B N 1
ATOM 4592 C CA . GLU B 1 281 ? 8.594 26.438 9.742 1 75.62 281 GLU B CA 1
ATOM 4593 C C . GLU B 1 281 ? 10.039 26.234 9.305 1 75.62 281 GLU B C 1
ATOM 4595 O O . GLU B 1 281 ? 10.453 26.719 8.25 1 75.62 281 GLU B O 1
ATOM 4600 N N . GLN B 1 282 ? 10.75 25.469 10.047 1 77.62 282 GLN B N 1
ATOM 4601 C CA . GLN B 1 282 ? 12.141 25.172 9.703 1 77.62 282 GLN B CA 1
ATOM 4602 C C . GLN B 1 282 ? 12.219 24.344 8.43 1 77.62 282 GLN B C 1
ATOM 4604 O O . GLN B 1 282 ? 13.109 24.562 7.598 1 77.62 282 GLN B O 1
ATOM 4609 N N . ILE B 1 283 ? 11.328 23.469 8.305 1 83.31 283 ILE B N 1
ATOM 4610 C CA . ILE B 1 283 ? 11.297 22.625 7.121 1 83.31 283 ILE B CA 1
ATOM 4611 C C . ILE B 1 283 ? 10.953 23.453 5.887 1 83.31 283 ILE B C 1
ATOM 4613 O O . ILE B 1 283 ? 11.555 23.281 4.824 1 83.31 283 ILE B O 1
ATOM 4617 N N . GLU B 1 284 ? 10.047 24.266 6.055 1 80.5 284 GLU B N 1
ATOM 4618 C CA . GLU B 1 284 ? 9.672 25.141 4.949 1 80.5 284 GLU B CA 1
ATOM 4619 C C . GLU B 1 284 ? 10.844 26.016 4.516 1 80.5 284 GLU B C 1
ATOM 4621 O O . GLU B 1 284 ? 11.031 26.266 3.324 1 80.5 284 GLU B O 1
ATOM 4626 N N . MET B 1 285 ? 11.602 26.484 5.48 1 79.69 285 MET B N 1
ATOM 4627 C CA . MET B 1 285 ? 12.758 27.328 5.184 1 79.69 285 MET B CA 1
ATOM 4628 C C . MET B 1 285 ? 13.82 26.547 4.418 1 79.69 285 MET B C 1
ATOM 4630 O O . MET B 1 285 ? 14.5 27.109 3.555 1 79.69 285 MET B O 1
ATOM 4634 N N . ILE B 1 286 ? 13.922 25.328 4.762 1 82.06 286 ILE B N 1
ATOM 4635 C CA . ILE B 1 286 ? 14.891 24.469 4.078 1 82.06 286 ILE B CA 1
ATOM 4636 C C . ILE B 1 286 ? 14.531 24.375 2.6 1 82.06 286 ILE B C 1
ATOM 4638 O O . ILE B 1 286 ? 15.414 24.406 1.736 1 82.06 286 ILE B O 1
ATOM 4642 N N . PHE B 1 287 ? 13.273 24.328 2.305 1 86.25 287 PHE B N 1
ATOM 4643 C CA . PHE B 1 287 ? 12.828 24.188 0.922 1 86.25 287 PHE B CA 1
ATOM 4644 C C . PHE B 1 287 ? 12.867 25.516 0.193 1 86.25 287 PHE B C 1
ATOM 4646 O O . PHE B 1 287 ? 12.898 25.562 -1.038 1 86.25 287 PHE B O 1
ATOM 4653 N N . GLN B 1 288 ? 12.711 26.547 0.965 1 78 288 GLN B N 1
ATOM 4654 C CA . GLN B 1 288 ? 12.82 27.875 0.363 1 78 288 GLN B CA 1
ATOM 4655 C C . GLN B 1 288 ? 14.266 28.219 0.038 1 78 288 GLN B C 1
ATOM 4657 O O . GLN B 1 288 ? 14.547 28.891 -0.964 1 78 288 GLN B O 1
ATOM 4662 N N . SER B 1 289 ? 15.117 28.031 1.114 1 68.81 289 SER B N 1
ATOM 4663 C CA . SER B 1 289 ? 16.516 28.391 0.933 1 68.81 289 SER B CA 1
ATOM 4664 C C . SER B 1 289 ? 17.203 27.438 -0.044 1 68.81 289 SER B C 1
ATOM 4666 O O . SER B 1 289 ? 16.812 26.281 -0.174 1 68.81 289 SER B O 1
ATOM 4668 N N . SER B 1 290 ? 17.391 27.75 -1.267 1 55.5 290 SER B N 1
ATOM 4669 C CA . SER B 1 290 ? 18.203 27 -2.225 1 55.5 290 SER B CA 1
ATOM 4670 C C . SER B 1 290 ? 19.266 26.172 -1.517 1 55.5 290 SER B C 1
ATOM 4672 O O . SER B 1 290 ? 20.125 25.578 -2.164 1 55.5 290 SER B O 1
ATOM 4674 N N . GLU B 1 291 ? 19.469 26.281 -0.38 1 48.72 291 GLU B N 1
ATOM 4675 C CA . GLU B 1 291 ? 20.484 25.531 0.336 1 48.72 291 GLU B CA 1
ATOM 4676 C C . GLU B 1 291 ? 20.25 24.031 0.229 1 48.72 291 GLU B C 1
ATOM 4678 O O . GLU B 1 291 ? 20.875 23.234 0.941 1 48.72 291 GLU B O 1
ATOM 4683 N N . TRP B 1 292 ? 19.297 23.672 -0.39 1 48.75 292 TRP B N 1
ATOM 4684 C CA . TRP B 1 292 ? 18.969 22.297 -0.803 1 48.75 292 TRP B CA 1
ATOM 4685 C C . TRP B 1 292 ? 20.234 21.562 -1.253 1 48.75 292 TRP B C 1
ATOM 4687 O O . TRP B 1 292 ? 20.422 20.391 -0.917 1 48.75 292 TRP B O 1
ATOM 4697 N N . GLN B 1 293 ? 20.969 22.25 -2.158 1 42.28 293 GLN B N 1
ATOM 4698 C CA . GLN B 1 293 ? 22.25 21.766 -2.701 1 42.28 293 GLN B CA 1
ATOM 4699 C C . GLN B 1 293 ? 23.328 21.734 -1.625 1 42.28 293 GLN B C 1
ATOM 4701 O O . GLN B 1 293 ? 24.25 20.906 -1.689 1 42.28 293 GLN B O 1
ATOM 4706 N N . GLU B 1 294 ? 23.406 22.641 -0.758 1 40.69 294 GLU B N 1
ATOM 4707 C CA . GLU B 1 294 ? 24.516 22.859 0.151 1 40.69 294 GLU B CA 1
ATOM 4708 C C . GLU B 1 294 ? 24.484 21.875 1.32 1 40.69 294 GLU B C 1
ATOM 4710 O O . GLU B 1 294 ? 25.516 21.531 1.885 1 40.69 294 GLU B O 1
ATOM 4715 N N . SER B 1 295 ? 23.406 21.5 1.744 1 42.94 295 SER B N 1
ATOM 4716 C CA . SER B 1 295 ? 23.375 20.578 2.873 1 42.94 295 SER B CA 1
ATOM 4717 C C . SER B 1 295 ? 23.891 19.203 2.479 1 42.94 295 SER B C 1
ATOM 4719 O O . SER B 1 295 ? 24.172 18.375 3.342 1 42.94 295 SER B O 1
ATOM 4721 N N . ALA B 1 296 ? 23.828 18.844 1.236 1 39.81 296 ALA B N 1
ATOM 4722 C CA . ALA B 1 296 ? 24.641 17.766 0.66 1 39.81 296 ALA B CA 1
ATOM 4723 C C . ALA B 1 296 ? 26.125 18.062 0.78 1 39.81 296 ALA B C 1
ATOM 4725 O O . ALA B 1 296 ? 26.922 17.156 1.022 1 39.81 296 ALA B O 1
ATOM 4726 N N . VAL B 1 297 ? 26.594 19.297 0.503 1 38.25 297 VAL B N 1
ATOM 4727 C CA . VAL B 1 297 ? 27.969 19.797 0.572 1 38.25 297 VAL B CA 1
ATOM 4728 C C . VAL B 1 297 ? 28.422 19.844 2.027 1 38.25 297 VAL B C 1
ATOM 4730 O O . VAL B 1 297 ? 29.578 19.547 2.332 1 38.25 297 VAL B O 1
ATOM 4733 N N . GLU B 1 298 ? 27.609 20.234 2.871 1 37.69 298 GLU B N 1
ATOM 4734 C CA . GLU B 1 298 ? 28.047 20.328 4.262 1 37.69 298 GLU B CA 1
ATOM 4735 C C . GLU B 1 298 ? 28.25 18.953 4.867 1 37.69 298 GLU B C 1
ATOM 4737 O O . GLU B 1 298 ? 29.141 18.766 5.707 1 37.69 298 GLU B O 1
ATOM 4742 N N . LEU B 1 299 ? 27.5 17.984 4.391 1 37.53 299 LEU B N 1
ATOM 4743 C CA . LEU B 1 299 ? 27.906 16.625 4.762 1 37.53 299 LEU B CA 1
ATOM 4744 C C . LEU B 1 299 ? 29.25 16.266 4.129 1 37.53 299 LEU B C 1
ATOM 4746 O O . LEU B 1 299 ? 30.078 15.602 4.754 1 37.53 299 LEU B O 1
ATOM 4750 N N . GLY B 1 300 ? 29.5 16.766 2.932 1 36.03 300 GLY B N 1
ATOM 4751 C CA . GLY B 1 300 ? 30.828 16.703 2.326 1 36.03 300 GLY B CA 1
ATOM 4752 C C . GLY B 1 300 ? 31.844 17.562 3.047 1 36.03 300 GLY B C 1
ATOM 4753 O O . GLY B 1 300 ? 33 17.141 3.229 1 36.03 300 GLY B O 1
ATOM 4754 N N . ASP B 1 301 ? 31.562 18.781 3.311 1 38 301 ASP B N 1
ATOM 4755 C CA . ASP B 1 301 ? 32.469 19.672 4.027 1 38 301 ASP B CA 1
ATOM 4756 C C . ASP B 1 301 ? 32.594 19.266 5.492 1 38 301 ASP B C 1
ATOM 4758 O O . ASP B 1 301 ? 33.656 19.406 6.09 1 38 301 ASP B O 1
ATOM 4762 N N . VAL B 1 302 ? 31.578 18.766 6.062 1 39 302 VAL B N 1
ATOM 4763 C CA . VAL B 1 302 ? 31.703 18.172 7.391 1 39 302 VAL B CA 1
ATOM 4764 C C . VAL B 1 302 ? 32.531 16.891 7.305 1 39 302 VAL B C 1
ATOM 4766 O O . VAL B 1 302 ? 33.375 16.641 8.164 1 39 302 VAL B O 1
ATOM 4769 N N . GLU B 1 303 ? 32.375 16.172 6.219 1 37.56 303 GLU B N 1
ATOM 4770 C CA . GLU B 1 303 ? 33.344 15.125 5.949 1 37.56 303 GLU B CA 1
ATOM 4771 C C . GLU B 1 303 ? 34.75 15.711 5.695 1 37.56 303 GLU B C 1
ATOM 4773 O O . GLU B 1 303 ? 35.75 15.18 6.184 1 37.56 303 GLU B O 1
ATOM 4778 N N . HIS B 1 304 ? 34.719 16.797 4.992 1 39.06 304 HIS B N 1
ATOM 4779 C CA . HIS B 1 304 ? 36 17.453 4.754 1 39.06 304 HIS B CA 1
ATOM 4780 C C . HIS B 1 304 ? 36.5 18.125 6.023 1 39.06 304 HIS B C 1
ATOM 4782 O O . HIS B 1 304 ? 37.688 18.062 6.316 1 39.06 304 HIS B O 1
ATOM 4788 N N . SER B 1 305 ? 35.625 18.734 6.777 1 38.66 305 SER B N 1
ATOM 4789 C CA . SER B 1 305 ? 36.031 19.359 8.031 1 38.66 305 SER B CA 1
ATOM 4790 C C . SER B 1 305 ? 36.312 18.312 9.109 1 38.66 305 SER B C 1
ATOM 4792 O O . SER B 1 305 ? 37.219 18.469 9.922 1 38.66 305 SER B O 1
ATOM 4794 N N . VAL B 1 306 ? 35.562 17.234 9.078 1 41.97 306 VAL B N 1
ATOM 4795 C CA . VAL B 1 306 ? 35.844 16.109 9.945 1 41.97 306 VAL B CA 1
ATOM 4796 C C . VAL B 1 306 ? 37.156 15.438 9.477 1 41.97 306 VAL B C 1
ATOM 4798 O O . VAL B 1 306 ? 37.969 15.031 10.297 1 41.97 306 VAL B O 1
ATOM 4801 N N . LEU B 1 307 ? 37.25 15.398 8.211 1 39.53 307 LEU B N 1
ATOM 4802 C CA . LEU B 1 307 ? 38.531 14.945 7.688 1 39.53 307 LEU B CA 1
ATOM 4803 C C . LEU B 1 307 ? 39.625 15.922 8.047 1 39.53 307 LEU B C 1
ATOM 4805 O O . LEU B 1 307 ? 40.75 15.516 8.406 1 39.53 307 LEU B O 1
ATOM 4809 N N . ILE B 1 308 ? 39.281 17.188 7.973 1 40.28 308 ILE B N 1
ATOM 4810 C CA . ILE B 1 308 ? 40.281 18.203 8.336 1 40.28 308 ILE B CA 1
ATOM 4811 C C . ILE B 1 308 ? 40.469 18.203 9.859 1 40.28 308 ILE B C 1
ATOM 4813 O O . ILE B 1 308 ? 41.594 18.266 10.352 1 40.28 308 ILE B O 1
ATOM 4817 N N . GLU B 1 309 ? 39.312 18.125 10.562 1 39.88 309 GLU B N 1
ATOM 4818 C CA . GLU B 1 309 ? 39.438 18.109 12.016 1 39.88 309 GLU B CA 1
ATOM 4819 C C . GLU B 1 309 ? 40.062 16.797 12.5 1 39.88 309 GLU B C 1
ATOM 4821 O O . GLU B 1 309 ? 40.875 16.797 13.43 1 39.88 309 GLU B O 1
ATOM 4826 N N . ASN B 1 310 ? 39.625 15.734 11.852 1 41.31 310 ASN B N 1
ATOM 4827 C CA . ASN B 1 310 ? 40.312 14.484 12.125 1 41.31 310 ASN B CA 1
ATOM 4828 C C . ASN B 1 310 ? 41.812 14.562 11.742 1 41.31 310 ASN B C 1
ATOM 4830 O O . ASN B 1 310 ? 42.656 14.008 12.43 1 41.31 310 ASN B O 1
ATOM 4834 N N . LYS B 1 311 ? 41.969 15.289 10.688 1 41.5 311 LYS B N 1
ATOM 4835 C CA . LYS B 1 311 ? 43.375 15.547 10.289 1 41.5 311 LYS B CA 1
ATOM 4836 C C . LYS B 1 311 ? 44.031 16.516 11.258 1 41.5 311 LYS B C 1
ATOM 4838 O O . LYS B 1 311 ? 45.188 16.312 11.633 1 41.5 311 LYS B O 1
ATOM 4843 N N . LEU B 1 312 ? 43.188 17.484 11.625 1 40.66 312 LEU B N 1
ATOM 4844 C CA . LEU B 1 312 ? 43.719 18.453 12.578 1 40.66 312 LEU B CA 1
ATOM 4845 C C . LEU B 1 312 ? 43.844 17.828 13.969 1 40.66 312 LEU B C 1
ATOM 4847 O O . LEU B 1 312 ? 44.844 18.078 14.672 1 40.66 312 LEU B O 1
ATOM 4851 N N . SER B 1 313 ? 42.781 17.109 14.352 1 44.09 313 SER B N 1
ATOM 4852 C CA . SER B 1 313 ? 42.875 16.422 15.633 1 44.09 313 SER B CA 1
ATOM 4853 C C . SER B 1 313 ? 43.969 15.359 15.617 1 44.09 313 SER B C 1
ATOM 4855 O O . SER B 1 313 ? 44.656 15.148 16.625 1 44.09 313 SER B O 1
ATOM 4857 N N . ARG B 1 314 ? 44.062 14.766 14.469 1 42.62 314 ARG B N 1
ATOM 4858 C CA . ARG B 1 314 ? 45.188 13.875 14.289 1 42.62 314 ARG B CA 1
ATOM 4859 C C . ARG B 1 314 ? 46.5 14.648 14.336 1 42.62 314 ARG B C 1
ATOM 4861 O O . ARG B 1 314 ? 47.5 14.188 14.922 1 42.62 314 ARG B O 1
ATOM 4868 N N . ASN B 1 315 ? 46.344 15.789 13.625 1 40.28 315 ASN B N 1
ATOM 4869 C CA . ASN B 1 315 ? 47.531 16.641 13.633 1 40.28 315 ASN B CA 1
ATOM 4870 C C . ASN B 1 315 ? 47.812 17.219 15.016 1 40.28 315 ASN B C 1
ATOM 4872 O O . ASN B 1 315 ? 48.969 17.375 15.422 1 40.28 315 ASN B O 1
ATOM 4876 N N . HIS B 1 316 ? 46.688 17.547 15.664 1 41.28 316 HIS B N 1
ATOM 4877 C CA . HIS B 1 316 ? 46.875 18.078 17.016 1 41.28 316 HIS B CA 1
ATOM 4878 C C . HIS B 1 316 ? 47.312 16.984 17.969 1 41.28 316 HIS B C 1
ATOM 4880 O O . HIS B 1 316 ? 48.125 17.234 18.875 1 41.28 316 HIS B O 1
ATOM 4886 N N . LYS B 1 317 ? 46.844 15.797 17.891 1 45.34 317 LYS B N 1
ATOM 4887 C CA . LYS B 1 317 ? 47.344 14.664 18.672 1 45.34 317 LYS B CA 1
ATOM 4888 C C . LYS B 1 317 ? 48.781 14.375 18.328 1 45.34 317 LYS B C 1
ATOM 4890 O O . LYS B 1 317 ? 49.594 14.078 19.219 1 45.34 317 LYS B O 1
ATOM 4895 N N . VAL B 1 318 ? 49.031 14.422 16.984 1 43.19 318 VAL B N 1
ATOM 4896 C CA . VAL B 1 318 ? 50.406 14.227 16.562 1 43.19 318 VAL B CA 1
ATOM 4897 C C . VAL B 1 318 ? 51.281 15.312 17.156 1 43.19 318 VAL B C 1
ATOM 4899 O O . VAL B 1 318 ? 52.406 15.031 17.625 1 43.19 318 VAL B O 1
ATOM 4902 N N . ILE B 1 319 ? 50.656 16.484 17.219 1 42.84 319 ILE B N 1
ATOM 4903 C CA . ILE B 1 319 ? 51.406 17.609 17.766 1 42.84 319 ILE B CA 1
ATOM 4904 C C . ILE B 1 319 ? 51.531 17.469 19.281 1 42.84 319 ILE B C 1
ATOM 4906 O O . ILE B 1 319 ? 52.594 17.719 19.844 1 42.84 319 ILE B O 1
ATOM 4910 N N . SER B 1 320 ? 50.469 17.031 19.875 1 47.28 320 SER B N 1
ATOM 4911 C CA . SER B 1 320 ? 50.531 16.844 21.328 1 47.28 320 SER B CA 1
ATOM 4912 C C . SER B 1 320 ? 51.438 15.68 21.688 1 47.28 320 SER B C 1
ATOM 4914 O O . SER B 1 320 ? 52.156 15.734 22.703 1 47.28 320 SER B O 1
ATOM 4916 N N . TYR B 1 321 ? 51.406 14.617 20.891 1 47.09 321 TYR B N 1
ATOM 4917 C CA . TYR B 1 321 ? 52.312 13.5 21.078 1 47.09 321 TYR B CA 1
ATOM 4918 C C . TYR B 1 321 ? 53.781 13.945 20.891 1 47.09 321 TYR B C 1
ATOM 4920 O O . TYR B 1 321 ? 54.656 13.477 21.594 1 47.09 321 TYR B O 1
ATOM 4928 N N . ILE B 1 322 ? 54 14.82 19.984 1 45.66 322 ILE B N 1
ATOM 4929 C CA . ILE B 1 322 ? 55.344 15.336 19.75 1 45.66 322 ILE B CA 1
ATOM 4930 C C . ILE B 1 322 ? 55.75 16.266 20.891 1 45.66 322 ILE B C 1
ATOM 4932 O O . ILE B 1 322 ? 56.906 16.281 21.312 1 45.66 322 ILE B O 1
ATOM 4936 N N . GLY B 1 323 ? 54.75 17 21.391 1 42.56 323 GLY B N 1
ATOM 4937 C CA . GLY B 1 323 ? 55.062 17.906 22.484 1 42.56 323 GLY B CA 1
ATOM 4938 C C . GLY B 1 323 ? 55.406 17.172 23.781 1 42.56 323 GLY B C 1
ATOM 4939 O O . GLY B 1 323 ? 56.281 17.609 24.531 1 42.56 323 GLY B O 1
ATOM 4940 N N . GLU B 1 324 ? 54.656 16.141 24.078 1 49.22 324 GLU B N 1
ATOM 4941 C CA . GLU B 1 324 ? 54.969 15.398 25.297 1 49.22 324 GLU B CA 1
ATOM 4942 C C . GLU B 1 324 ? 56.281 14.648 25.188 1 49.22 324 GLU B C 1
ATOM 4944 O O . GLU B 1 324 ? 56.906 14.312 26.203 1 49.22 324 GLU B O 1
ATOM 4949 N N . ALA B 1 325 ? 56.656 14.328 24.047 1 47.88 325 ALA B N 1
ATOM 4950 C CA . ALA B 1 325 ? 57.938 13.633 23.859 1 47.88 325 ALA B CA 1
ATOM 4951 C C . ALA B 1 325 ? 59.094 14.562 24.141 1 47.88 325 ALA B C 1
ATOM 4953 O O . ALA B 1 325 ? 60.156 14.109 24.578 1 47.88 325 ALA B O 1
ATOM 4954 N N . ASN B 1 326 ? 58.906 15.844 23.734 1 41.41 326 ASN B N 1
ATOM 4955 C CA . ASN B 1 326 ? 60.062 16.75 23.906 1 41.41 326 ASN B CA 1
ATOM 4956 C C . ASN B 1 326 ? 60.219 17.156 25.359 1 41.41 326 ASN B C 1
ATOM 4958 O O . ASN B 1 326 ? 61.156 17.891 25.703 1 41.41 326 ASN B O 1
ATOM 4962 N N . HIS B 1 327 ? 59.125 17.047 26.156 1 41.59 327 HIS B N 1
ATOM 4963 C CA . HIS B 1 327 ? 59.344 17.484 27.531 1 41.59 327 HIS B CA 1
ATOM 4964 C C . HIS B 1 327 ? 59.938 16.359 28.375 1 41.59 327 HIS B C 1
ATOM 4966 O O . HIS B 1 327 ? 60.062 16.484 29.594 1 41.59 327 HIS B O 1
ATOM 4972 N N . LYS B 1 328 ? 60.281 15.242 27.719 1 32.56 328 LYS B N 1
ATOM 4973 C CA . LYS B 1 328 ? 61.219 14.461 28.484 1 32.56 328 LYS B CA 1
ATOM 4974 C C . LYS B 1 328 ? 62.656 14.906 28.203 1 32.56 328 LYS B C 1
ATOM 4976 O O . LYS B 1 328 ? 63 15.211 27.062 1 32.56 328 LYS B O 1
#

Radius of gyration: 29.73 Å; Cα contacts (8 Å, |Δi|>4): 792; chains: 2; bounding box: 125×78×68 Å

=== Feature glossary ===
The record interleaves many kinds of information about one protein. Here is each kind framed as the question it answers.

Q: What are the backbone torsion angles?
A: φ (phi) and ψ (psi) are the two rotatable backbone dihedrals per residue: φ is the C(i-1)–N–Cα–C torsion, ψ is the N–Cα–C–N(i+1) torsion, both in degrees on (−180°, 180°]. α-helical residues cluster near (−60°, −45°); β-strand residues near (−120°, +130°). A Ramachandran plot is simply a scatter of (φ, ψ) for every residue.

Q: What is the amino-acid chain?
A: This is the polypeptide sequence — one letter per residue, N-terminus first. Length ranges from a few dozen residues for small domains to over a thousand for large multi-domain proteins.

Q: How mobile is each atom in the crystal?
A: For experimental (PDB) structures, the B-factor (temperature factor) quantifies the positional spread of each atom in the crystal — a combination of thermal vibration and static disorder — in units of Å². High B-factors mark flexible loops or poorly resolved regions; low B-factors mark the rigid, well-ordered core.

Q: Are the domains correctly placed relative to each other?
A: Predicted Aligned Error (PAE) is an AlphaFold confidence matrix: entry (i, j) is the expected error in the position of residue j, in ångströms, when the prediction is superimposed on the true structure at residue i. Low PAE within a block of residues means that block is internally rigid and well-predicted; high PAE between two blocks means their relative placement is uncertain even if each block individually is confident.

Q: How confident is the AlphaFold model at each residue?
A: pLDDT is the predicted lDDT-Cα score: AlphaFold's confidence that the local environment of each residue (all inter-atomic distances within 15 Å) is correctly placed. It is a per-residue number between 0 and 100, with higher meaning more reliable.

Q: What family and function is it annotated with?
A: Functional annotations link the protein to curated databases. InterPro entries identify conserved domains and families by matching the sequence against member-database signatures (Pfam, PROSITE, CDD, …). Gene Ontology (GO) terms describe molecular function, biological process, and cellular component in a controlled vocabulary. CATH places the structure in a hierarchical fold classification (Class/Architecture/Topology/Homologous-superfamily). The organism is the source species.

Q: How big and how compact is the whole molecule?
A: Three whole-structure scalars: the radius of gyration (RMS distance of Cα from centroid, in Å), the count of Cα–Cα contacts (pairs closer than 8 Å and separated by more than four residues in sequence — i.e. tertiary, not local, contacts), and the bounding-box dimensions. Together they distinguish compact globular folds from extended fibres or disordered chains.

Q: What known structures does this most resemble?
A: The Foldseek neighbor list gives the closest experimentally determined structures in the PDB, ranked by structural alignment. TM-score near 1 means near-identical fold; near 0.3 means only rough topology match. This is how one finds what a novel AlphaFold prediction most resembles in the solved-structure universe.

Q: Which residues are buried vs exposed?
A: SASA measures how much of the protein is reachable by solvent. It is computed by rolling a water-sized probe over the atomic surface and summing the exposed area (Å²). Per-residue SASA distinguishes core (buried, low SASA) from surface (exposed, high SASA) residues; total SASA is a whole-molecule size measure.

Q: Which residues are in helices, strands, or loops?
A: Eight-state secondary structure (DSSP): H is the canonical α-helix, G the tighter 3₁₀-helix, I the wider π-helix; E/B are β-structure, T and S are turns and bends, and '-' is everything else. DSSP derives these from the pattern of main-chain N–H···O=C hydrogen bonds, not from the sequence.

Q: Where is each backbone atom in 3D?
A: Structure coordinates are given as an mmCIF _atom_site loop: one row per atom with element, residue name, chain id, sequence number, and x/y/z position in Å. Only the four main-chain atoms per residue are included here; side chains are omitted to keep the record compact.

Q: What if only a Cα trace is available?
A: Three-state secondary structure (P-SEA) collapses the eight DSSP classes into helix (a), strand (b), and coil (c). P-SEA assigns these from Cα geometry alone — distances and angles — without requiring backbone oxygens, so it works on any Cα trace.

Q: What do the rendered images show?
A: The six renders are orthographic views along the three Cartesian axes in both directions. Representation (cartoon, sticks, or surface) and color scheme (sequence-rainbow or by-chain) vary across proteins so the training set covers all the common visualization conventions.

Q: What does the local fold look like, residue by residue?
A: Foldseek's 3Di representation compresses backbone geometry into a per-residue letter drawn from a learned twenty-state alphabet. It captures the tertiary interaction pattern around each residue — which residues are packed against it in space, regardless of where they are in sequence.

Q: What do the diagnostic plots show?
A: The contact map is a binary N×N matrix image: pixel (i, j) is dark where Cα_i and Cα_j are within 8 Å and |i−j|>4. Because the |i−j|>4 filter removes local helical contacts, off-diagonal stripes parallel to the main diagonal indicate parallel β-sheets; stripes perpendicular to it indicate antiparallel β-sheets. The Ramachandran plot scatters every residue's (φ, ψ) pair against the sterically allowed regions. The PAE heatmap renders the predicted-aligned-error matrix.